Protein 8Q94 (pdb70)

Foldseek 3Di:
DPCCCVPVPQDAAAQLAKDKDKDADDQDDDDKDKDWPPDHPVCVNVDDFGIKMKIKHKDFQQCLVLQAEPHDDQRCFFGAHAHNRAGWMKIKDFDQVRQADQQFRQRYKGFADDPGGDDHPDHDPDFAWQQQDDDDQPRPADDSTHRGMDGLRHHSPDDRRSGMMMMIIMGGHD/DWAWAKDWADEDAAQAKTKIKIAIPDDFLLQKKKWKWFADVPGDTWTAKIGAHPRDDIAGDPVQPPQKDWDADRVRNMIMIIGGRDDQVPWGWMKMFIGSDDDDRPGPGDPPPTDGIHDTDTHGYDYD/DKAWAKDWADEDAAQAKTKMKIFIDDDPDPKKKKFKWFCDVVRGTWTAKMAIDPPTDMDGDPVCPPFWDWGADPVRGMIMIIGGRDDQRRWGKMKMFMAGDDPPDGDDTGDPPRTDDMYPTDGHGYD

Radius of gyration: 25.26 Å; Cα contacts (8 Å, |Δi|>4): 1129; chains: 3; bounding box: 71×49×55 Å

Secondary structure (DSSP, 8-state):
---HHHHT-SSPPBSTT-EEEEEES----SSEEEEEESS-HHHHTT---SEEEEEEEEEEGGGGGGSSTT--SHHHHHT----TT--EEEEEEE-TTTS--TT-B-S-EEE---SSPPPTT------PPEE-SSS--TT--BTTEE-SEEE--B-TTS-GGGSEEEEEEEEEE-/--EEEEE---EEETT--EEEEEEEESS-GGGSEEEEEEE-TTS-EEEEEEE-TTT--EEE-TTTTTTEEEEEETTTTEEEEEE-S--GGG-EEEEEEEESSEE-TTSSS-GGG--EE---EEEEEE--/--EEEEE--EEE-TT--EEEEEEEES---SSEEEEEEEE-TTS-EEEEEEEETTT--EEE-TTTTTTEEEEE-TTS-EEEEEE-S--GGG-EEEEEEEEE--TT-----S--TT--EE---EEEEE-

InterPro domains:
  IPR002552 Spike glycoprotein S2, coronavirus [PF01601] (711-1232)
  IPR018548 Spike (S) protein S1 subunit, receptor-binding domain, betacoronavirus [PF09408] (349-526)
  IPR018548 Spike (S) protein S1 subunit, receptor-binding domain, betacoronavirus [PS51921] (334-527)
  IPR032500 Spike glycoprotein S1, N-terminal domain, betacoronavirus-like [PF16451] (33-337)
  IPR032500 Spike glycoprotein S1, N-terminal domain, betacoronavirus-like [PS51922] (9-303)
  IPR036326 Spike S1 subunit, receptor binding domain superfamily, betacoronavirus [SSF143587] (333-516)
  IPR042578 Spike glycoprotein, betacoronavirus [MF_04099] (2-1273)
  IPR043002 Spike glycoprotein, N-terminal domain superfamily [G3DSA:2.60.120.960] (28-307)
  IPR043473 Spike glycoprotein S2 superfamily, coronavirus [SSF111474] (909-1026)
  IPR043473 Spike glycoprotein S2 superfamily, coronavirus [SSF111474] (1159-1211)
  IPR043607 Coronavirus spike glycoprotein S1, C-terminal [PF19209] (536-591)
  IPR044341 Spike (S) protein S1 subunit, N-terminal domain, SARS-CoV-like [cd21624] (13-304)
  IPR044366 Spike (S) protein S1 subunit, receptor-binding domain, SARS-CoV-2 [cd21480] (319-541)
  IPR044873 Spike glycoprotein S2, coronavirus, heptad repeat 1 [PS51923] (896-1001)
  IPR044874 Spike glycoprotein S2, coronavirus, heptad repeat 2 [PS51924] (1143-1225)

Organism: Severe acute respiratory syndrome coronavirus 2 (NCBI:txid2697049)

Sequence (429 aa):
CPFDEVFDATRFASVYAWNRKRISNCVLAPFFTFKCYGVSPTKLNDLSFTNVYADSFVIRGDEVRQIAPGQTGNIADYNYKLPDDFTGCCVIAWNSNKLDSKVSGNYNYLYRLFRKSNLKPFERDISTEIYQAGNKPCNGVAGFNCYFPLQSYGFRPTYGVGHQPYRVVVLSFELQVQLVETGGDLVQSGGSLRLACVLSGVTLDSYSIGWFRQAPGKEREGISYSEKSSGPTYYVDSVKGRFTVSRDNAKNTAYLQMNSLKPEDSGIYYCAADEAYYHEKGWQSPLGWPYWGQGTQVTVSSTQVQLVESGGGLVQPGGSLRLSCAISGITLDYYAVGWFLQAPGKEREGISCMRNWDGRTVYAPSVKGRFTISSDNAKKMVYLEMDNLKSEDTGVYYCAAGPLPPGISCRIPTPLGYDDWGQGTQVTVS

Nearest PDB structures (foldseek):
  8q94-assembly1_B  TM=1.008E+00  e=1.433E-25  Vicugna pacos
  8q95-assembly1_B  TM=1.004E+00  e=2.667E-22  Vicugna pacos
  7q3q-assembly1_B  TM=9.397E-01  e=2.086E-17  Vicugna pacos
  8sos-assembly1_G-2  TM=8.886E-01  e=7.780E-17  Lama glama
  7rks-assembly1_H  TM=8.755E-01  e=3.446E-15  Homo sapiens

Structure (mmCIF, N/CA/C/O backbone):
data_8Q94
#
_entry.id   8Q94
#
_cell.length_a   67.159
_cell.length_b   67.159
_cell.length_c   224.897
_cell.angle_alpha   90.00
_cell.angle_beta   90.00
_cell.angle_gamma   90.00
#
_symmetry.space_group_name_H-M   'P 43 21 2'
#
loop_
_entity.id
_entity.type
_entity.pdbx_description
1 polymer 'Spike protein S1'
2 polymer 'Nanobody Ma3B12'
3 polymer 'Nanobody Re32D03'
4 water water
#
loop_
_atom_site.group_PDB
_atom_site.id
_atom_site.type_symbol
_atom_site.label_atom_id
_atom_site.label_alt_id
_atom_site.label_comp_id
_atom_site.label_asym_id
_atom_site.label_entity_id
_atom_site.label_seq_id
_atom_site.pdbx_PDB_ins_code
_atom_site.Cartn_x
_atom_site.Cartn_y
_atom_site.Cartn_z
_atom_site.occupancy
_atom_site.B_iso_or_equiv
_atom_site.auth_seq_id
_atom_site.auth_comp_id
_atom_site.auth_asym_id
_atom_site.auth_atom_id
_atom_site.pdbx_PDB_model_num
ATOM 1 N N . CYS A 1 6 ? -17.309 -28.752 -27.888 1.00 111.52 336 CYS A N 1
ATOM 2 C CA . CYS A 1 6 ? -15.937 -28.590 -28.356 1.00 99.52 336 CYS A CA 1
ATOM 3 C C . CYS A 1 6 ? -15.247 -29.940 -28.511 1.00 84.07 336 CYS A C 1
ATOM 4 O O . CYS A 1 6 ? -15.415 -30.827 -27.674 1.00 82.43 336 CYS A O 1
ATOM 7 N N . PRO A 1 7 ? -14.469 -30.097 -29.587 1.00 82.09 337 PRO A N 1
ATOM 8 C CA . PRO A 1 7 ? -13.811 -31.386 -29.843 1.00 77.89 337 PRO A CA 1
ATOM 9 C C . PRO A 1 7 ? -12.713 -31.704 -28.840 1.00 78.94 337 PRO A C 1
ATOM 10 O O . PRO A 1 7 ? -11.529 -31.739 -29.191 1.00 75.71 337 PRO A O 1
ATOM 14 N N . PHE A 1 8 ? -13.098 -31.939 -27.585 1.00 82.72 338 PHE A N 1
ATOM 15 C CA . PHE A 1 8 ? -12.138 -32.342 -26.567 1.00 76.83 338 PHE A CA 1
ATOM 16 C C . PHE A 1 8 ? -11.799 -33.824 -26.643 1.00 73.20 338 PHE A C 1
ATOM 17 O O . PHE A 1 8 ? -10.760 -34.236 -26.116 1.00 81.05 338 PHE A O 1
ATOM 25 N N . ASP A 1 9 ? -12.647 -34.629 -27.289 1.00 75.19 339 ASP A N 1
ATOM 26 C CA . ASP A 1 9 ? -12.385 -36.061 -27.387 1.00 87.64 339 ASP A CA 1
ATOM 27 C C . ASP A 1 9 ? -11.099 -36.348 -28.151 1.00 89.93 339 ASP A C 1
ATOM 28 O O . ASP A 1 9 ? -10.390 -37.309 -27.831 1.00 95.06 339 ASP A O 1
ATOM 30 N N . GLU A 1 10 ? -10.778 -35.532 -29.156 1.00 87.86 340 GLU A N 1
ATOM 31 C CA . GLU A 1 10 ? -9.549 -35.749 -29.911 1.00 85.33 340 GLU A CA 1
ATOM 32 C C . GLU A 1 10 ? -8.312 -35.490 -29.059 1.00 81.75 340 GLU A C 1
ATOM 33 O O . GLU A 1 10 ? -7.258 -36.089 -29.301 1.00 85.59 340 GLU A O 1
ATOM 35 N N . VAL A 1 11 ? -8.420 -34.615 -28.060 1.00 78.69 341 VAL A N 1
ATOM 36 C CA . VAL A 1 11 ? -7.270 -34.298 -27.220 1.00 74.58 341 VAL A CA 1
ATOM 37 C C . VAL A 1 11 ? -7.096 -35.342 -26.125 1.00 71.81 341 VAL A C 1
ATOM 38 O O . VAL A 1 11 ? -5.988 -35.833 -25.884 1.00 65.50 341 VAL A O 1
ATOM 42 N N . PHE A 1 12 ? -8.190 -35.701 -25.450 1.00 78.01 342 PHE A N 1
ATOM 43 C CA . PHE A 1 12 ? -8.102 -36.607 -24.310 1.00 74.57 342 PHE A CA 1
ATOM 44 C C . PHE A 1 12 ? -7.981 -38.063 -24.745 1.00 76.96 342 PHE A C 1
ATOM 45 O O . PHE A 1 12 ? -7.207 -38.825 -24.155 1.00 74.95 342 PHE A O 1
ATOM 53 N N . ASP A 1 13 ? -8.733 -38.469 -25.770 1.00 77.48 343 ASP A N 1
ATOM 54 C CA . ASP A 1 13 ? -8.781 -39.859 -26.205 1.00 74.28 343 ASP A CA 1
ATOM 55 C C . ASP A 1 13 ? -7.820 -40.149 -27.354 1.00 75.84 343 ASP A C 1
ATOM 56 O O . ASP A 1 13 ? -8.057 -41.074 -28.139 1.00 85.86 343 ASP A O 1
ATOM 61 N N . ALA A 1 14 ? -6.742 -39.380 -27.473 1.00 75.08 344 ALA A N 1
ATOM 62 C CA . ALA A 1 14 ? -5.749 -39.654 -28.500 1.00 65.43 344 ALA A CA 1
ATOM 63 C C . ALA A 1 14 ? -4.996 -40.943 -28.184 1.00 73.79 344 ALA A C 1
ATOM 64 O O . ALA A 1 14 ? -4.802 -41.307 -27.021 1.00 82.21 344 ALA A O 1
ATOM 66 N N . THR A 1 15 ? -4.574 -41.639 -29.241 1.00 69.38 345 THR A N 1
ATOM 67 C CA . THR A 1 15 ? -3.895 -42.919 -29.061 1.00 73.61 345 THR A CA 1
ATOM 68 C C . THR A 1 15 ? -2.514 -42.731 -28.444 1.00 78.40 345 THR A C 1
ATOM 69 O O . THR A 1 15 ? -2.132 -43.456 -27.518 1.00 74.06 345 THR A O 1
ATOM 73 N N . ARG A 1 16 ? -1.750 -41.765 -28.946 1.00 75.86 346 ARG A N 1
ATOM 74 C CA . ARG A 1 16 ? -0.411 -41.488 -28.450 1.00 75.63 346 ARG A CA 1
ATOM 75 C C . ARG A 1 16 ? -0.284 -40.005 -28.138 1.00 67.57 346 ARG A C 1
ATOM 76 O O . ARG A 1 16 ? -0.737 -39.157 -28.913 1.00 67.48 346 ARG A O 1
ATOM 80 N N . PHE A 1 17 ? 0.322 -39.699 -26.998 1.00 58.63 347 PHE A N 1
ATOM 81 C CA . PHE A 1 17 ? 0.594 -38.327 -26.596 1.00 56.31 347 PHE A CA 1
ATOM 82 C C . PHE A 1 17 ? 2.020 -37.937 -26.967 1.00 45.82 347 PHE A C 1
ATOM 83 O O . PHE A 1 17 ? 2.868 -38.782 -27.262 1.00 47.72 347 PHE A O 1
ATOM 91 N N . ALA A 1 18 ? 2.275 -36.636 -26.947 1.00 43.69 348 ALA A N 1
ATOM 92 C CA . ALA A 1 18 ? 3.587 -36.111 -27.286 1.00 43.51 348 ALA A CA 1
ATOM 93 C C . ALA A 1 18 ? 4.500 -36.107 -26.064 1.00 50.81 348 ALA A C 1
ATOM 94 O O . ALA A 1 18 ? 4.048 -36.068 -24.917 1.00 47.98 348 ALA A O 1
ATOM 96 N N . SER A 1 19 ? 5.802 -36.157 -26.327 1.00 47.19 349 SER A N 1
ATOM 97 C CA . SER A 1 19 ? 6.784 -36.003 -25.267 1.00 44.11 349 SER A CA 1
ATOM 98 C C . SER A 1 19 ? 6.715 -34.593 -24.694 1.00 48.94 349 SER A C 1
ATOM 99 O O . SER A 1 19 ? 6.336 -33.639 -25.379 1.00 41.45 349 SER A O 1
ATOM 102 N N . VAL A 1 20 ? 7.084 -34.468 -23.416 1.00 42.90 350 VAL A N 1
ATOM 103 C CA . VAL A 1 20 ? 6.951 -33.181 -22.740 1.00 40.75 350 VAL A CA 1
ATOM 104 C C . VAL A 1 20 ? 7.877 -32.138 -23.358 1.00 42.35 350 VAL A C 1
ATOM 105 O O . VAL A 1 20 ? 7.533 -30.952 -23.411 1.00 46.07 350 VAL A O 1
ATOM 109 N N . TYR A 1 21 ? 9.052 -32.549 -23.848 1.00 43.21 351 TYR A N 1
ATOM 110 C CA . TYR A 1 21 ? 9.947 -31.581 -24.472 1.00 49.07 351 TYR A CA 1
ATOM 111 C C . TYR A 1 21 ? 9.379 -31.072 -25.791 1.00 50.09 351 TYR A C 1
ATOM 112 O O . TYR A 1 21 ? 9.632 -29.924 -26.172 1.00 49.65 351 TYR A O 1
ATOM 121 N N . ALA A 1 22 ? 8.609 -31.904 -26.492 1.00 48.92 352 ALA A N 1
ATOM 122 C CA . ALA A 1 22 ? 7.951 -31.496 -27.726 1.00 47.19 352 ALA A CA 1
ATOM 123 C C . ALA A 1 22 ? 6.441 -31.494 -27.532 1.00 44.05 352 ALA A C 1
ATOM 124 O O . ALA A 1 22 ? 5.713 -32.147 -28.285 1.00 55.26 352 ALA A O 1
ATOM 126 N N . TRP A 1 23 ? 5.969 -30.767 -26.520 1.00 40.92 353 TRP A N 1
ATOM 127 C CA . TRP A 1 23 ? 4.560 -30.809 -26.155 1.00 39.60 353 TRP A CA 1
ATOM 128 C C . TRP A 1 23 ? 3.687 -30.274 -27.283 1.00 49.21 353 TRP A C 1
ATOM 129 O O . TRP A 1 23 ? 4.062 -29.343 -28.001 1.00 47.85 353 TRP A O 1
ATOM 140 N N . ASN A 1 24 ? 2.511 -30.875 -27.432 1.00 51.20 354 ASN A N 1
ATOM 141 C CA . ASN A 1 24 ? 1.595 -30.559 -28.516 1.00 52.31 354 ASN A CA 1
ATOM 142 C C . ASN A 1 24 ? 0.558 -29.546 -28.051 1.00 46.79 354 ASN A C 1
ATOM 143 O O . ASN A 1 24 ? 0.052 -29.630 -26.928 1.00 54.55 354 ASN A O 1
ATOM 148 N N . ARG A 1 25 ? 0.246 -28.589 -28.921 1.00 53.38 355 ARG A N 1
ATOM 149 C CA . ARG A 1 25 ? -0.784 -27.592 -28.668 1.00 46.37 355 ARG A CA 1
ATOM 150 C C . ARG A 1 25 ? -1.844 -27.674 -29.757 1.00 58.73 355 ARG A C 1
ATOM 151 O O . ARG A 1 25 ? -1.518 -27.662 -30.950 1.00 58.16 355 ARG A O 1
ATOM 159 N N . LYS A 1 26 ? -3.107 -27.756 -29.347 1.00 60.73 356 LYS A N 1
ATOM 160 C CA . LYS A 1 26 ? -4.235 -27.761 -30.268 1.00 51.88 356 LYS A CA 1
ATOM 161 C C . LYS A 1 26 ? -5.121 -26.559 -29.983 1.00 57.01 356 LYS A C 1
ATOM 162 O O . LYS A 1 26 ? -5.568 -26.367 -28.847 1.00 65.04 356 LYS A O 1
ATOM 168 N N . ARG A 1 27 ? -5.369 -25.755 -31.012 1.00 56.75 357 ARG A N 1
ATOM 169 C CA . ARG A 1 27 ? -6.241 -24.596 -30.900 1.00 63.05 357 ARG A CA 1
ATOM 170 C C . ARG A 1 27 ? -7.683 -25.027 -31.128 1.00 63.03 357 ARG A C 1
ATOM 171 O O . ARG A 1 27 ? -7.981 -25.736 -32.094 1.00 74.29 357 ARG A O 1
ATOM 179 N N . ILE A 1 28 ? -8.571 -24.605 -30.233 1.00 68.62 358 ILE A N 1
ATOM 180 C CA . ILE A 1 28 ? -9.992 -24.914 -30.324 1.00 74.54 358 ILE A CA 1
ATOM 181 C C . ILE A 1 28 ? -10.764 -23.606 -30.236 1.00 77.97 358 ILE A C 1
ATOM 182 O O . ILE A 1 28 ? -10.491 -22.778 -29.361 1.00 82.46 358 ILE A O 1
ATOM 187 N N . SER A 1 29 ? -11.718 -23.417 -31.144 1.00 84.70 359 SER A N 1
ATOM 188 C CA . SER A 1 29 ? -12.495 -22.186 -31.166 1.00 97.37 359 SER A CA 1
ATOM 189 C C . SER A 1 29 ? -13.826 -22.449 -31.852 1.00 107.76 359 SER A C 1
ATOM 190 O O . SER A 1 29 ? -13.963 -23.385 -32.643 1.00 116.33 359 SER A O 1
ATOM 193 N N . ASN A 1 30 ? -14.806 -21.601 -31.530 1.00 108.13 360 ASN A N 1
ATOM 194 C CA . ASN A 1 30 ? -16.145 -21.643 -32.119 1.00 110.55 360 ASN A CA 1
ATOM 195 C C . ASN A 1 30 ? -16.790 -23.017 -31.910 1.00 114.77 360 ASN A C 1
ATOM 196 O O . ASN A 1 30 ? -16.939 -23.823 -32.831 1.00 115.04 360 ASN A O 1
ATOM 201 N N . CYS A 1 31 ? -17.174 -23.257 -30.661 1.00 114.97 361 CYS A N 1
ATOM 202 C CA . CYS A 1 31 ? -17.781 -24.526 -30.279 1.00 111.67 361 CYS A CA 1
ATOM 203 C C . CYS A 1 31 ? -18.533 -24.322 -28.966 1.00 119.08 361 CYS A C 1
ATOM 204 O O . CYS A 1 31 ? -18.876 -23.189 -28.606 1.00 123.91 361 CYS A O 1
ATOM 207 N N . VAL A 1 32 ? -18.791 -25.415 -28.253 1.00 115.30 362 VAL A N 1
ATOM 208 C CA . VAL A 1 32 ? -19.551 -25.361 -27.010 1.00 102.66 362 VAL A CA 1
ATOM 209 C C . VAL A 1 32 ? -18.756 -25.971 -25.861 1.00 103.50 362 VAL A C 1
ATOM 210 O O . VAL A 1 32 ? -18.118 -25.259 -25.085 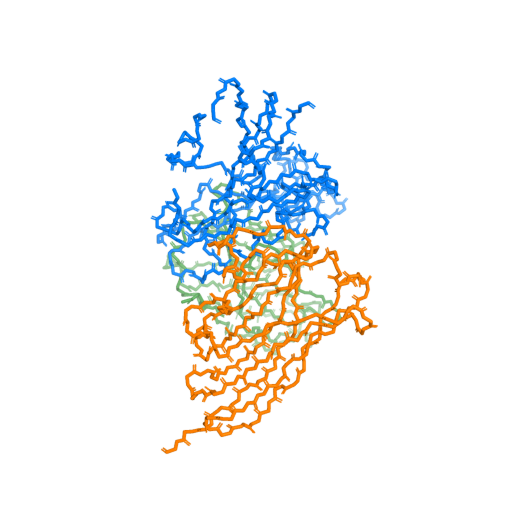1.00 97.70 362 VAL A O 1
ATOM 214 N N . LEU A 1 41 ? -14.732 -38.140 -18.742 1.00 107.30 371 LEU A N 1
ATOM 215 C CA . LEU A 1 41 ? -14.259 -38.083 -17.363 1.00 109.42 371 LEU A CA 1
ATOM 216 C C . LEU A 1 41 ? -13.436 -39.317 -17.008 1.00 118.61 371 LEU A C 1
ATOM 217 O O . LEU A 1 41 ? -13.699 -40.415 -17.501 1.00 115.74 371 LEU A O 1
ATOM 222 N N . ALA A 1 42 ? -12.441 -39.123 -16.148 1.00 116.61 372 ALA A N 1
ATOM 223 C CA . ALA A 1 42 ? -11.531 -40.159 -15.689 1.00 114.68 372 ALA A CA 1
ATOM 224 C C . ALA A 1 42 ? -11.960 -40.684 -14.326 1.00 119.05 372 ALA A C 1
ATOM 225 O O . ALA A 1 42 ? -12.671 -40.004 -13.581 1.00 122.03 372 ALA A O 1
ATOM 227 N N . PRO A 1 43 ? -11.553 -41.912 -13.966 1.00 121.09 373 PRO A N 1
ATOM 228 C CA . PRO A 1 43 ? -11.907 -42.446 -12.641 1.00 125.32 373 PRO A CA 1
ATOM 229 C C . PRO A 1 43 ? -11.304 -41.638 -11.500 1.00 118.04 373 PRO A C 1
ATOM 230 O O . PRO A 1 43 ? -12.031 -41.026 -10.711 1.00 111.39 373 PRO A O 1
ATOM 234 N N . PHE A 1 44 ? -9.977 -41.638 -11.401 1.00 111.85 374 PHE A N 1
ATOM 235 C CA . PHE A 1 44 ? -9.249 -40.823 -10.438 1.00 99.19 374 PHE A CA 1
ATOM 236 C C . PHE A 1 44 ? -8.276 -39.938 -11.202 1.00 95.27 374 PHE A C 1
ATOM 237 O O . PHE A 1 44 ? -7.558 -40.419 -12.085 1.00 92.69 374 PHE A O 1
ATOM 239 N N . PHE A 1 45 ? -8.255 -38.650 -10.867 1.00 78.12 375 PHE A N 1
ATOM 240 C CA . PHE A 1 45 ? -7.490 -37.690 -11.650 1.00 66.41 375 PHE A CA 1
ATOM 241 C C . PHE A 1 45 ? -7.220 -36.449 -10.813 1.00 59.41 375 PHE A C 1
ATOM 242 O O . PHE A 1 45 ? -7.756 -36.279 -9.715 1.00 66.66 375 PHE A O 1
ATOM 250 N N . THR A 1 46 ? -6.377 -35.579 -11.361 1.00 62.99 376 THR A N 1
ATOM 251 C CA . THR A 1 46 ? -6.067 -34.276 -10.788 1.00 53.80 376 THR A CA 1
ATOM 252 C C . THR A 1 46 ? -6.690 -33.205 -11.673 1.00 62.23 376 THR A C 1
ATOM 253 O O . THR A 1 46 ? -6.381 -33.127 -12.867 1.00 54.20 376 THR A O 1
ATOM 257 N N . PHE A 1 47 ? -7.567 -32.389 -11.095 1.00 60.19 377 PHE A N 1
ATOM 258 C CA . PHE A 1 47 ? -8.230 -31.314 -11.829 1.00 49.97 377 PHE A CA 1
ATOM 259 C C . PHE A 1 47 ? -8.237 -30.077 -10.943 1.00 56.49 377 PHE A C 1
ATOM 260 O O . PHE A 1 47 ? -8.885 -30.066 -9.892 1.00 56.09 377 PHE A O 1
ATOM 268 N N . LYS A 1 48 ? -7.521 -29.040 -11.369 1.00 60.02 378 LYS A N 1
ATOM 269 C CA . LYS A 1 48 ? -7.463 -27.782 -10.643 1.00 63.59 378 LYS A CA 1
ATOM 270 C C . LYS A 1 48 ? -7.379 -26.645 -11.649 1.00 61.17 378 LYS A C 1
ATOM 271 O O . LYS A 1 48 ? -7.026 -26.848 -12.812 1.00 50.28 378 LYS A O 1
ATOM 277 N N . CYS A 1 49 ? -7.709 -25.440 -11.190 1.00 59.34 379 CYS A N 1
ATOM 278 C CA . CYS A 1 49 ? -7.681 -24.252 -12.028 1.00 58.55 379 CYS A CA 1
ATOM 279 C C . CYS A 1 49 ? -6.963 -23.124 -11.304 1.00 63.18 379 CYS A C 1
ATOM 280 O O . CYS A 1 49 ? -7.036 -23.004 -10.078 1.00 69.02 379 CYS A O 1
ATOM 283 N N . TYR A 1 50 ? -6.276 -22.290 -12.078 1.00 53.99 380 TYR A N 1
ATOM 284 C CA . TYR A 1 50 ? -5.620 -21.096 -11.567 1.00 56.93 380 TYR A CA 1
ATOM 285 C C . TYR A 1 50 ? -6.290 -19.859 -12.148 1.00 62.49 380 TYR A C 1
ATOM 286 O O . TYR A 1 50 ? -6.603 -19.814 -13.342 1.00 74.64 380 TYR A O 1
ATOM 295 N N . GLY A 1 51 ? -6.517 -18.860 -11.296 1.00 58.39 381 GLY A N 1
ATOM 296 C CA . GLY A 1 51 ? -7.143 -17.624 -11.708 1.00 65.79 381 GLY A CA 1
ATOM 297 C C . GLY A 1 51 ? -8.656 -17.635 -11.740 1.00 72.30 381 GLY A C 1
ATOM 298 O O . GLY A 1 51 ? -9.268 -16.561 -11.685 1.00 79.95 381 GLY A O 1
ATOM 299 N N . VAL A 1 52 ? -9.285 -18.808 -11.823 1.00 65.00 382 VAL A N 1
ATOM 300 C CA . VAL A 1 52 ? -10.739 -18.904 -11.896 1.00 77.33 382 VAL A CA 1
ATOM 301 C C . VAL A 1 52 ? -11.169 -20.223 -11.268 1.00 76.94 382 VAL A C 1
ATOM 302 O O . VAL A 1 52 ? -10.417 -21.200 -11.262 1.00 77.40 382 VAL A O 1
ATOM 306 N N . SER A 1 53 ? -12.388 -20.241 -10.722 1.00 81.16 383 SER A N 1
ATOM 307 C CA . SER A 1 53 ? -12.942 -21.459 -10.142 1.00 85.01 383 SER A CA 1
ATOM 308 C C . SER A 1 53 ? -13.421 -22.398 -11.250 1.00 90.99 383 SER A C 1
ATOM 309 O O . SER A 1 53 ? -13.924 -21.937 -12.278 1.00 89.47 383 SER A O 1
ATOM 312 N N . PRO A 1 54 ? -13.277 -23.716 -11.069 1.00 92.19 384 PRO A N 1
ATOM 313 C CA . PRO A 1 54 ? -13.728 -24.648 -12.115 1.00 91.05 384 PRO A CA 1
ATOM 314 C C . PRO A 1 54 ? -15.234 -24.681 -12.291 1.00 97.61 384 PRO A C 1
ATOM 315 O O . PRO A 1 54 ? -15.706 -25.093 -13.357 1.00 95.72 384 PRO A O 1
ATOM 319 N N . THR A 1 55 ? -16.003 -24.270 -11.281 1.00 110.29 385 THR A N 1
ATOM 320 C CA . THR A 1 55 ? -17.449 -24.176 -11.447 1.00 110.46 385 THR A CA 1
ATOM 321 C C . THR A 1 55 ? -17.826 -23.008 -12.350 1.00 106.65 385 THR A C 1
ATOM 322 O O . THR A 1 55 ? -18.877 -23.039 -13.001 1.00 115.34 385 THR A O 1
ATOM 326 N N . LYS A 1 56 ? -16.977 -21.984 -12.417 1.00 100.19 386 LYS A N 1
ATOM 327 C CA . LYS A 1 56 ? -17.251 -20.795 -13.211 1.00 102.40 386 LYS A CA 1
ATOM 328 C C . LYS A 1 56 ? -16.719 -20.881 -14.636 1.00 102.42 386 LYS A C 1
ATOM 329 O O . LYS A 1 56 ? -17.071 -20.030 -15.460 1.00 105.23 386 LYS A O 1
ATOM 331 N N . LEU A 1 57 ? -15.882 -21.875 -14.952 1.00 101.66 387 LEU A N 1
ATOM 332 C CA . LEU A 1 57 ? -15.369 -21.979 -16.315 1.00 94.70 387 LEU A CA 1
ATOM 333 C C . LEU A 1 57 ? -16.467 -22.375 -17.293 1.00 104.89 387 LEU A C 1
ATOM 334 O O . LEU A 1 57 ? -16.422 -21.980 -18.464 1.00 106.92 387 LEU A O 1
ATOM 339 N N . ASN A 1 58 ? -17.455 -23.148 -16.837 1.00 103.93 388 ASN A N 1
ATOM 340 C CA . ASN A 1 58 ? -18.575 -23.506 -17.698 1.00 113.87 388 ASN A CA 1
ATOM 341 C C . ASN A 1 58 ? -19.437 -22.299 -18.044 1.00 112.05 388 ASN A C 1
ATOM 342 O O . ASN A 1 58 ? -20.181 -22.344 -19.029 1.00 114.73 388 ASN A O 1
ATOM 347 N N . ASP A 1 59 ? -19.350 -21.225 -17.259 1.00 113.78 389 ASP A N 1
ATOM 348 C CA . ASP A 1 59 ? -20.094 -20.004 -17.539 1.00 115.95 389 ASP A CA 1
ATOM 349 C C . ASP A 1 59 ? -19.143 -18.856 -17.855 1.00 114.77 389 ASP A C 1
ATOM 350 O O . ASP A 1 59 ? -19.140 -17.837 -17.158 1.00 118.15 389 ASP A O 1
ATOM 352 N N . LEU A 1 60 ? -18.331 -19.011 -18.899 1.00 106.76 390 LEU A N 1
ATOM 353 C CA . LEU A 1 60 ? -17.387 -17.965 -19.287 1.00 113.24 390 LEU A CA 1
ATOM 354 C C . LEU A 1 60 ? -17.084 -18.121 -20.767 1.00 114.64 390 LEU A C 1
ATOM 355 O O . LEU A 1 60 ? -16.585 -19.170 -21.186 1.00 110.06 390 LEU A O 1
ATOM 357 N N . SER A 1 61 ? -17.379 -17.092 -21.557 1.00 124.57 391 SER A N 1
ATOM 358 C CA . SER A 1 61 ? -17.154 -17.169 -22.993 1.00 132.65 391 SER A CA 1
ATOM 359 C C . SER A 1 61 ? -15.723 -16.771 -23.331 1.00 138.38 391 SER A C 1
ATOM 360 O O . SER A 1 61 ? -15.151 -15.861 -22.722 1.00 136.84 391 SER A O 1
ATOM 362 N N . PHE A 1 62 ? -15.145 -17.468 -24.307 1.00 145.12 392 PHE A N 1
ATOM 363 C CA . PHE A 1 62 ? -13.795 -17.194 -24.769 1.00 136.29 392 PHE A CA 1
ATOM 364 C C . PHE A 1 62 ? -13.749 -17.322 -26.284 1.00 135.39 392 PHE A C 1
ATOM 365 O O . PHE A 1 62 ? -14.599 -17.970 -26.900 1.00 135.47 392 PHE A O 1
ATOM 373 N N . THR A 1 63 ? -12.739 -16.687 -26.880 1.00 101.24 393 THR A N 1
ATOM 374 C CA . THR A 1 63 ? -12.532 -16.730 -28.324 1.00 87.29 393 THR A CA 1
ATOM 375 C C . THR A 1 63 ? -11.743 -17.967 -28.748 1.00 80.65 393 THR A C 1
ATOM 376 O O . THR A 1 63 ? -12.139 -18.668 -29.683 1.00 79.25 393 THR A O 1
ATOM 380 N N . ASN A 1 64 ? -10.629 -18.246 -28.077 1.00 75.42 394 ASN A N 1
ATOM 381 C CA . ASN A 1 64 ? -9.831 -19.434 -28.347 1.00 69.00 394 ASN A CA 1
ATOM 382 C C . ASN A 1 64 ? -9.453 -20.108 -27.036 1.00 70.76 394 ASN A C 1
ATOM 383 O O . ASN A 1 64 ? -9.193 -19.435 -26.033 1.00 62.82 394 ASN A O 1
ATOM 388 N N . VAL A 1 65 ? -9.426 -21.438 -27.050 1.00 57.95 395 VAL A N 1
ATOM 389 C CA . VAL A 1 65 ? -8.920 -22.235 -25.940 1.00 60.97 395 VAL A CA 1
ATOM 390 C C . VAL A 1 65 ? -7.825 -23.144 -26.478 1.00 60.38 395 VAL A C 1
ATOM 391 O O . VAL A 1 65 ? -8.041 -23.876 -27.451 1.00 62.06 395 VAL A O 1
ATOM 395 N N . TYR A 1 66 ? -6.650 -23.083 -25.858 1.00 59.69 396 TYR A N 1
ATOM 396 C CA . TYR A 1 66 ? -5.498 -23.868 -26.278 1.00 54.39 396 TYR A CA 1
ATOM 397 C C . TYR A 1 66 ? -5.330 -25.064 -25.352 1.00 55.13 396 TYR A C 1
ATOM 398 O O . TYR A 1 66 ? -5.387 -24.920 -24.126 1.00 60.84 396 TYR A O 1
ATOM 407 N N . ALA A 1 67 ? -5.125 -26.240 -25.940 1.00 59.84 397 ALA A N 1
ATOM 408 C CA . ALA A 1 67 ? -4.984 -27.488 -25.199 1.00 49.19 397 ALA A CA 1
ATOM 409 C C . ALA A 1 67 ? -3.569 -28.015 -25.397 1.00 53.35 397 ALA A C 1
ATOM 410 O O . ALA A 1 67 ? -3.209 -28.448 -26.498 1.00 53.75 397 ALA A O 1
ATOM 412 N N . ASP A 1 68 ? -2.773 -27.975 -24.332 1.00 47.17 398 ASP A N 1
ATOM 413 C CA . ASP A 1 68 ? -1.421 -28.515 -24.330 1.00 47.38 398 ASP A CA 1
ATOM 414 C C . ASP A 1 68 ? -1.440 -29.905 -23.707 1.00 46.52 398 ASP A C 1
ATOM 415 O O . ASP A 1 68 ? -1.953 -30.083 -22.598 1.00 53.91 398 ASP A O 1
ATOM 420 N N . SER A 1 69 ? -0.883 -30.886 -24.419 1.00 46.87 399 SER A N 1
ATOM 421 C CA . SER A 1 69 ? -0.904 -32.276 -23.981 1.00 45.37 399 SER A CA 1
ATOM 422 C C . SER A 1 69 ? 0.492 -32.879 -24.057 1.00 49.60 399 SER A C 1
ATOM 423 O O . SER A 1 69 ? 1.229 -32.645 -25.021 1.00 45.53 399 SER A O 1
ATOM 426 N N . PHE A 1 70 ? 0.843 -33.662 -23.041 1.00 47.85 400 PHE A N 1
ATOM 427 C CA . PHE A 1 70 ? 2.133 -34.343 -22.970 1.00 48.64 400 PHE A CA 1
ATOM 428 C C . PHE A 1 70 ? 2.046 -35.408 -21.881 1.00 50.91 400 PHE A C 1
ATOM 429 O O . PHE A 1 70 ? 1.001 -35.596 -21.250 1.00 48.02 400 PHE A O 1
ATOM 437 N N . VAL A 1 71 ? 3.162 -36.101 -21.661 1.00 50.96 401 VAL A N 1
ATOM 438 C CA . VAL A 1 71 ? 3.255 -37.175 -20.679 1.00 42.43 401 VAL A CA 1
ATOM 439 C C . VAL A 1 71 ? 4.474 -36.924 -19.800 1.00 41.41 401 VAL A C 1
ATOM 440 O O . VAL A 1 71 ? 5.547 -36.577 -20.307 1.00 42.89 401 VAL A O 1
ATOM 444 N N . ILE A 1 72 ? 4.303 -37.084 -18.486 1.00 42.73 402 ILE A N 1
ATOM 445 C CA . ILE A 1 72 ? 5.365 -36.924 -17.501 1.00 40.65 402 ILE A CA 1
ATOM 446 C C . ILE A 1 72 ? 5.213 -38.015 -16.445 1.00 46.20 402 ILE A C 1
ATOM 447 O O . ILE A 1 72 ? 4.306 -38.850 -16.511 1.00 39.81 402 ILE A O 1
ATOM 452 N N . ARG A 1 73 ? 6.114 -38.004 -15.462 1.00 45.25 403 ARG A N 1
ATOM 453 C CA . ARG A 1 73 ? 6.018 -38.917 -14.333 1.00 39.51 403 ARG A CA 1
ATOM 454 C C . ARG A 1 73 ? 4.949 -38.444 -13.354 1.00 40.86 403 ARG A C 1
ATOM 455 O O . ARG A 1 73 ? 4.473 -37.307 -13.406 1.00 46.91 403 ARG A O 1
ATOM 463 N N . GLY A 1 74 ? 4.584 -39.340 -12.436 1.00 52.48 404 GLY A N 1
ATOM 464 C CA . GLY A 1 74 ? 3.606 -38.985 -11.420 1.00 45.35 404 GLY A CA 1
ATOM 465 C C . GLY A 1 74 ? 4.084 -37.867 -10.513 1.00 48.91 404 GLY A C 1
ATOM 466 O O . GLY A 1 74 ? 3.347 -36.918 -10.236 1.00 51.04 404 GLY A O 1
ATOM 467 N N . ASP A 1 75 ? 5.330 -37.961 -10.040 1.00 45.22 405 ASP A N 1
ATOM 468 C CA . ASP A 1 75 ? 5.834 -36.979 -9.085 1.00 52.05 405 ASP A CA 1
ATOM 469 C C . ASP A 1 75 ? 6.171 -35.643 -9.729 1.00 52.60 405 ASP A C 1
ATOM 470 O O . ASP A 1 75 ? 6.519 -34.699 -9.010 1.00 47.03 405 ASP A O 1
ATOM 475 N N . GLU A 1 76 ? 6.078 -35.537 -11.051 1.00 49.52 406 GLU A N 1
ATOM 476 C CA . GLU A 1 76 ? 6.385 -34.302 -11.754 1.00 41.74 406 GLU A CA 1
ATOM 477 C C . GLU A 1 76 ? 5.146 -33.463 -12.036 1.00 44.15 406 GLU A C 1
ATOM 478 O O . GLU A 1 76 ? 5.278 -32.333 -12.514 1.00 47.15 406 GLU A O 1
ATOM 484 N N . VAL A 1 77 ? 3.951 -33.981 -11.730 1.00 48.02 407 VAL A N 1
ATOM 485 C CA . VAL A 1 77 ? 2.713 -33.252 -12.000 1.00 53.18 407 VAL A CA 1
ATOM 486 C C . VAL A 1 77 ? 2.654 -31.949 -11.210 1.00 48.68 407 VAL A C 1
ATOM 487 O O . VAL A 1 77 ? 2.087 -30.955 -11.678 1.00 50.13 407 VAL A O 1
ATOM 491 N N . ARG A 1 78 ? 3.246 -31.921 -10.013 1.00 46.31 408 ARG A N 1
ATOM 492 C CA . ARG A 1 78 ? 3.252 -30.696 -9.221 1.00 57.86 408 ARG A CA 1
ATOM 493 C C . ARG A 1 78 ? 3.996 -29.560 -9.914 1.00 49.34 408 ARG A C 1
ATOM 494 O O . ARG A 1 78 ? 3.740 -28.391 -9.607 1.00 47.38 408 ARG A O 1
ATOM 502 N N . GLN A 1 79 ? 4.903 -29.873 -10.842 1.00 48.56 409 GLN A N 1
ATOM 503 C CA . GLN A 1 79 ? 5.648 -28.844 -11.557 1.00 45.87 409 GLN A CA 1
ATOM 504 C C . GLN A 1 79 ? 4.821 -28.139 -12.624 1.00 49.61 409 GLN A C 1
ATOM 505 O O . GLN A 1 79 ? 5.262 -27.106 -13.141 1.00 57.45 409 GLN A O 1
ATOM 511 N N . ILE A 1 80 ? 3.648 -28.664 -12.972 1.00 50.62 410 ILE A N 1
ATOM 512 C CA . ILE A 1 80 ? 2.813 -28.052 -13.999 1.00 45.70 410 ILE A CA 1
ATOM 513 C C . ILE A 1 80 ? 1.933 -26.998 -13.342 1.00 45.71 410 ILE A C 1
ATOM 514 O O . ILE A 1 80 ? 0.711 -27.156 -13.248 1.00 48.73 410 ILE A O 1
ATOM 519 N N . ALA A 1 81 ? 2.556 -25.914 -12.885 1.00 53.10 411 ALA A N 1
ATOM 520 C CA . ALA A 1 81 ? 1.872 -24.876 -12.126 1.00 50.82 411 ALA A CA 1
ATOM 521 C C . ALA A 1 81 ? 2.759 -23.643 -12.105 1.00 50.58 411 ALA A C 1
ATOM 522 O O . ALA A 1 81 ? 3.985 -23.771 -12.200 1.00 56.61 411 ALA A O 1
ATOM 524 N N . PRO A 1 82 ? 2.184 -22.447 -11.987 1.00 56.57 412 PRO A N 1
ATOM 525 C CA . PRO A 1 82 ? 3.015 -21.237 -11.976 1.00 57.23 412 PRO A CA 1
ATOM 526 C C . PRO A 1 82 ? 3.934 -21.199 -10.765 1.00 50.05 412 PRO A C 1
ATOM 527 O O . PRO A 1 82 ? 3.543 -21.553 -9.651 1.00 60.15 412 PRO A O 1
ATOM 531 N N . GLY A 1 83 ? 5.175 -20.777 -11.000 1.00 53.29 413 GLY A N 1
ATOM 532 C CA . GLY A 1 83 ? 6.111 -20.559 -9.914 1.00 52.12 413 GLY A CA 1
ATOM 533 C C . GLY A 1 83 ? 6.775 -21.796 -9.354 1.00 55.23 413 GLY A C 1
ATOM 534 O O . GLY A 1 83 ? 7.173 -21.797 -8.185 1.00 57.59 413 GLY A O 1
ATOM 535 N N . GLN A 1 84 ? 6.909 -22.852 -10.148 1.00 50.07 414 GLN A N 1
ATOM 536 C CA . GLN A 1 84 ? 7.573 -24.074 -9.722 1.00 45.44 414 GLN A CA 1
ATOM 537 C C . GLN A 1 84 ? 8.891 -24.242 -10.468 1.00 52.78 414 GLN A C 1
ATOM 538 O O . GLN A 1 84 ? 9.157 -23.579 -11.474 1.00 55.78 414 GLN A O 1
ATOM 544 N N . THR A 1 85 ? 9.723 -25.146 -9.956 1.00 47.74 415 THR A N 1
ATOM 545 C CA . THR A 1 85 ? 11.010 -25.464 -10.556 1.00 50.38 415 THR A CA 1
ATOM 546 C C . THR A 1 85 ? 11.179 -26.977 -10.616 1.00 51.42 415 THR A C 1
ATOM 547 O O . THR A 1 85 ? 10.430 -27.736 -9.997 1.00 56.70 415 THR A O 1
ATOM 551 N N . GLY A 1 86 ? 12.184 -27.410 -11.373 1.00 51.82 416 GLY A N 1
ATOM 552 C CA . GLY A 1 86 ? 12.422 -28.823 -11.599 1.00 44.54 416 GLY A CA 1
ATOM 553 C C . GLY A 1 86 ? 12.788 -29.090 -13.043 1.00 50.51 416 GLY A C 1
ATOM 554 O O . GLY A 1 86 ? 12.779 -28.166 -13.860 1.00 56.11 416 GLY A O 1
ATOM 555 N N . ASN A 1 87 ? 13.112 -30.342 -13.379 1.00 47.39 417 ASN A N 1
ATOM 556 C CA . ASN A 1 87 ? 13.535 -30.645 -14.745 1.00 51.57 417 ASN A CA 1
ATOM 557 C C . ASN A 1 87 ? 12.433 -30.362 -15.757 1.00 42.37 417 ASN A C 1
ATOM 558 O O . ASN A 1 87 ? 12.720 -29.935 -16.880 1.00 57.04 417 ASN A O 1
ATOM 563 N N . ILE A 1 88 ? 11.174 -30.582 -15.383 1.00 40.72 418 ILE A N 1
ATOM 564 C CA . ILE A 1 88 ? 10.072 -30.369 -16.314 1.00 49.71 418 ILE A CA 1
ATOM 565 C C . ILE A 1 88 ? 9.775 -28.883 -16.473 1.00 46.51 418 ILE A C 1
ATOM 566 O O . ILE A 1 88 ? 9.640 -28.378 -17.592 1.00 52.94 418 ILE A O 1
ATOM 571 N N . ALA A 1 89 ? 9.672 -28.160 -15.357 1.00 45.53 419 ALA A N 1
ATOM 572 C CA . ALA A 1 89 ? 9.298 -26.752 -15.424 1.00 50.06 419 ALA A CA 1
ATOM 573 C C . ALA A 1 89 ? 10.413 -25.892 -16.002 1.00 45.71 419 ALA A C 1
ATOM 574 O O . ALA A 1 89 ? 10.136 -24.898 -16.683 1.00 57.97 419 ALA A O 1
ATOM 576 N N . ASP A 1 90 ? 11.670 -26.252 -15.753 1.00 43.25 420 ASP A N 1
ATOM 577 C CA . ASP A 1 90 ? 12.787 -25.426 -16.193 1.00 45.14 420 ASP A CA 1
ATOM 578 C C . ASP A 1 90 ? 13.259 -25.752 -17.603 1.00 51.82 420 ASP A C 1
ATOM 579 O O . ASP A 1 90 ? 13.755 -24.858 -18.299 1.00 57.16 420 ASP A O 1
ATOM 584 N N . TYR A 1 91 ? 13.123 -27.003 -18.046 1.00 45.94 421 TYR A N 1
ATOM 585 C CA . TYR A 1 91 ? 13.697 -27.431 -19.314 1.00 45.17 421 TYR A CA 1
ATOM 586 C C . TYR A 1 91 ? 12.684 -27.937 -20.334 1.00 53.01 421 TYR A C 1
ATOM 587 O O . TYR A 1 91 ? 13.076 -28.206 -21.475 1.00 40.54 421 TYR A O 1
ATOM 596 N N . ASN A 1 92 ? 11.407 -28.074 -19.974 1.00 47.49 422 ASN A N 1
ATOM 597 C CA . ASN A 1 92 ? 10.456 -28.720 -20.873 1.00 40.98 422 ASN A CA 1
ATOM 598 C C . ASN A 1 92 ? 9.182 -27.904 -21.071 1.00 51.24 422 ASN A C 1
ATOM 599 O O . ASN A 1 92 ? 8.871 -27.500 -22.196 1.00 48.33 422 ASN A O 1
ATOM 604 N N . TYR A 1 93 ? 8.433 -27.668 -19.994 1.00 45.70 423 TYR A N 1
ATOM 605 C CA . TYR A 1 93 ? 7.143 -26.989 -20.074 1.00 40.66 423 TYR A CA 1
ATOM 606 C C . TYR A 1 93 ? 7.012 -26.038 -18.894 1.00 48.22 423 TYR A C 1
ATOM 607 O O . TYR A 1 93 ? 6.979 -26.479 -17.741 1.00 47.71 423 TYR A O 1
ATOM 616 N N . LYS A 1 94 ? 6.930 -24.741 -19.182 1.00 41.98 424 LYS A N 1
ATOM 617 C CA . LYS A 1 94 ? 6.914 -23.699 -18.165 1.00 46.08 424 LYS A CA 1
ATOM 618 C C . LYS A 1 94 ? 5.659 -22.849 -18.302 1.00 51.64 424 LYS A C 1
ATOM 619 O O . LYS A 1 94 ? 5.281 -22.457 -19.411 1.00 49.71 424 LYS A O 1
ATOM 625 N N . LEU A 1 95 ? 5.018 -22.557 -17.165 1.00 52.70 425 LEU A N 1
ATOM 626 C CA . LEU A 1 95 ? 3.832 -21.717 -17.136 1.00 50.02 425 LEU A CA 1
ATOM 627 C C . LEU A 1 95 ? 4.158 -20.349 -16.547 1.00 50.12 425 LEU A C 1
ATOM 628 O O . LEU A 1 95 ? 4.982 -20.251 -15.631 1.00 58.52 425 LEU A O 1
ATOM 633 N N . PRO A 1 96 ? 3.538 -19.282 -17.044 1.00 55.91 426 PRO A N 1
ATOM 634 C CA . PRO A 1 96 ? 3.825 -17.948 -16.509 1.00 59.91 426 PRO A CA 1
ATOM 635 C C . PRO A 1 96 ? 3.213 -17.761 -15.129 1.00 57.45 426 PRO A C 1
ATOM 636 O O . PRO A 1 96 ? 2.274 -18.454 -14.733 1.00 62.32 426 PRO A O 1
ATOM 640 N N . ASP A 1 97 ? 3.769 -16.794 -14.392 1.00 66.59 427 ASP A N 1
ATOM 641 C CA . ASP A 1 97 ? 3.310 -16.548 -13.026 1.00 62.94 427 ASP A CA 1
ATOM 642 C C . ASP A 1 97 ? 1.853 -16.107 -12.989 1.00 73.70 427 ASP A C 1
ATOM 643 O O . ASP A 1 97 ? 1.152 -16.369 -12.004 1.00 65.32 427 ASP A O 1
ATOM 648 N N . ASP A 1 98 ? 1.380 -15.442 -14.042 1.00 63.52 428 ASP A N 1
ATOM 649 C CA . ASP A 1 98 ? -0.009 -14.995 -14.134 1.00 65.55 428 ASP A CA 1
ATOM 650 C C . ASP A 1 98 ? -0.867 -15.970 -14.928 1.00 60.56 428 ASP A C 1
ATOM 651 O O . ASP A 1 98 ? -1.775 -15.561 -15.657 1.00 64.24 428 ASP A O 1
ATOM 656 N N . PHE A 1 99 ? -0.602 -17.268 -14.801 1.00 55.86 429 PHE A N 1
ATOM 657 C CA . PHE A 1 99 ? -1.332 -18.263 -15.575 1.00 62.53 429 PHE A CA 1
ATOM 658 C C . PHE A 1 99 ? -2.796 -18.304 -15.156 1.00 59.57 429 PHE A C 1
ATOM 659 O O . PHE A 1 99 ? -3.114 -18.421 -13.969 1.00 70.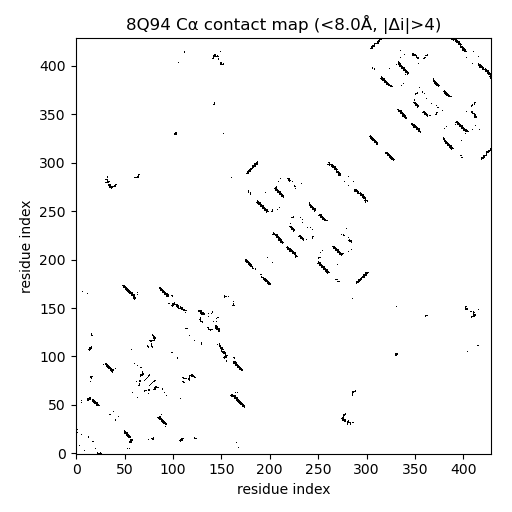82 429 PHE A O 1
ATOM 667 N N . THR A 1 100 ? -3.686 -18.207 -16.139 1.00 72.69 430 THR A N 1
ATOM 668 C CA . THR A 1 100 ? -5.129 -18.308 -15.933 1.00 73.73 430 THR A CA 1
ATOM 669 C C . THR A 1 100 ? -5.625 -19.483 -16.769 1.00 74.54 430 THR A C 1
ATOM 670 O O . THR A 1 100 ? -5.765 -19.373 -17.991 1.00 76.51 430 THR A O 1
ATOM 674 N N . GLY A 1 101 ? -5.881 -20.605 -16.109 1.00 63.51 431 GLY A N 1
ATOM 675 C CA . GLY A 1 101 ? -6.339 -21.791 -16.803 1.00 59.29 431 GLY A CA 1
ATOM 676 C C . GLY A 1 101 ? -6.465 -22.942 -15.833 1.00 59.45 431 GLY A C 1
ATOM 677 O O . GLY A 1 101 ? -6.399 -22.760 -14.616 1.00 72.29 431 GLY A O 1
ATOM 678 N N . CYS A 1 102 ? -6.647 -24.139 -16.382 1.00 51.94 432 CYS A N 1
ATOM 679 C CA A CYS A 1 102 ? -6.807 -25.347 -15.589 0.71 63.79 432 CYS A CA 1
ATOM 680 C CA B CYS A 1 102 ? -6.792 -25.333 -15.566 0.29 63.98 432 CYS A CA 1
ATOM 681 C C . CYS A 1 102 ? -5.778 -26.387 -15.997 1.00 59.62 432 CYS A C 1
ATOM 682 O O . CYS A 1 102 ? -5.306 -26.399 -17.137 1.00 58.00 432 CYS A O 1
ATOM 687 N N . VAL A 1 103 ? -5.441 -27.265 -15.054 1.00 56.72 433 VAL A N 1
ATOM 688 C CA . VAL A 1 103 ? -4.487 -28.348 -15.260 1.00 48.36 433 VAL A CA 1
ATOM 689 C C . VAL A 1 103 ? -5.194 -29.662 -14.965 1.00 50.99 433 VAL A C 1
ATOM 690 O O . VAL A 1 103 ? -5.801 -29.818 -13.899 1.00 52.98 433 VAL A O 1
ATOM 694 N N . ILE A 1 104 ? -5.121 -30.599 -15.907 1.00 48.35 434 ILE A N 1
ATOM 695 C CA . ILE A 1 104 ? -5.744 -31.911 -15.780 1.00 45.69 434 ILE A CA 1
ATOM 696 C C . ILE A 1 104 ? -4.667 -32.968 -15.979 1.00 52.66 434 ILE A C 1
ATOM 697 O O . ILE A 1 104 ? -3.878 -32.882 -16.927 1.00 53.87 434 ILE A O 1
ATOM 702 N N . ALA A 1 105 ? -4.635 -33.960 -15.090 1.00 46.37 435 ALA A N 1
ATOM 703 C CA . ALA A 1 105 ? -3.675 -35.049 -15.196 1.00 48.09 435 ALA A CA 1
ATOM 704 C C . ALA A 1 105 ? -4.296 -36.321 -14.640 1.00 49.30 435 ALA A C 1
ATOM 705 O O . ALA A 1 105 ? -4.926 -36.298 -13.579 1.00 53.38 435 ALA A O 1
ATOM 707 N N . TRP A 1 106 ? -4.114 -37.427 -15.359 1.00 44.80 436 TRP A N 1
ATOM 708 C CA . TRP A 1 106 ? -4.678 -38.707 -14.955 1.00 46.07 436 TRP A CA 1
ATOM 709 C C . TRP A 1 106 ? -3.683 -39.821 -15.250 1.00 47.50 436 TRP A C 1
ATOM 710 O O . TRP A 1 106 ? -2.813 -39.699 -16.116 1.00 48.61 436 TRP A O 1
ATOM 721 N N . ASN A 1 107 ? -3.828 -40.919 -14.510 1.00 45.84 437 ASN A N 1
ATOM 722 C CA . ASN A 1 107 ? -2.895 -42.032 -14.615 1.00 48.83 437 ASN A CA 1
ATOM 723 C C . ASN A 1 107 ? -3.092 -42.776 -15.929 1.00 49.53 437 ASN A C 1
ATOM 724 O O . ASN A 1 107 ? -4.218 -43.125 -16.296 1.00 53.92 437 ASN A O 1
ATOM 729 N N . SER A 1 108 ? -1.991 -43.029 -16.632 1.00 45.45 438 SER A N 1
ATOM 730 C CA . SER A 1 108 ? -2.007 -43.759 -17.894 1.00 48.65 438 SER A CA 1
ATOM 731 C C . SER A 1 108 ? -0.989 -44.889 -17.872 1.00 52.18 438 SER A C 1
ATOM 732 O O . SER A 1 108 ? -0.280 -45.133 -18.853 1.00 59.80 438 SER A O 1
ATOM 735 N N . ASN A 1 109 ? -0.905 -45.602 -16.747 1.00 57.51 439 ASN A N 1
ATOM 736 C CA . ASN A 1 109 ? 0.067 -46.683 -16.628 1.00 53.49 439 ASN A CA 1
ATOM 737 C C . ASN A 1 109 ? -0.276 -47.854 -17.540 1.00 52.87 439 ASN A C 1
ATOM 738 O O . ASN A 1 109 ? 0.628 -48.536 -18.035 1.00 53.59 439 ASN A O 1
ATOM 743 N N . LYS A 1 110 ? -1.566 -48.103 -17.775 1.00 49.36 440 LYS A N 1
ATOM 744 C CA . LYS A 1 110 ? -1.968 -49.227 -18.612 1.00 56.32 440 LYS A CA 1
ATOM 745 C C . LYS A 1 110 ? -1.698 -48.980 -20.091 1.00 57.57 440 LYS A C 1
ATOM 746 O O . LYS A 1 110 ? -1.671 -49.939 -20.869 1.00 60.24 440 LYS A O 1
ATOM 752 N N . LEU A 1 111 ? -1.498 -47.727 -20.494 1.00 55.59 441 LEU A N 1
ATOM 753 C CA . LEU A 1 111 ? -1.292 -47.390 -21.897 1.00 53.51 441 LEU A CA 1
ATOM 754 C C . LEU A 1 111 ? 0.155 -47.077 -22.243 1.00 57.11 441 LEU A C 1
ATOM 755 O O . LEU A 1 111 ? 0.585 -47.366 -23.364 1.00 48.09 441 LEU A O 1
ATOM 760 N N . ASP A 1 112 ? 0.921 -46.499 -21.318 1.00 50.55 442 ASP A N 1
ATOM 761 C CA . ASP A 1 112 ? 2.248 -45.983 -21.633 1.00 52.45 442 ASP A CA 1
ATOM 762 C C . ASP A 1 112 ? 3.345 -46.668 -20.824 1.00 54.26 442 ASP A C 1
ATOM 763 O O . ASP A 1 112 ? 4.376 -46.059 -20.532 1.00 56.07 442 ASP A O 1
ATOM 768 N N . SER A 1 113 ? 3.149 -47.935 -20.465 1.00 47.78 443 SER A N 1
ATOM 769 C CA . SER A 1 113 ? 4.158 -48.706 -19.750 1.00 52.15 443 SER A CA 1
ATOM 770 C C . SER A 1 113 ? 4.325 -50.065 -20.410 1.00 58.26 443 SER A C 1
ATOM 771 O O . SER A 1 113 ? 3.339 -50.772 -20.641 1.00 61.84 443 SER A O 1
ATOM 774 N N . LYS A 1 114 ? 5.570 -50.423 -20.712 1.00 61.36 444 LYS A N 1
ATOM 775 C CA . LYS A 1 114 ? 5.912 -51.735 -21.236 1.00 58.30 444 LYS A CA 1
ATOM 776 C C . LYS A 1 114 ? 6.885 -52.420 -20.287 1.00 56.75 444 LYS A C 1
ATOM 777 O O . LYS A 1 114 ? 7.721 -51.767 -19.654 1.00 50.84 444 LYS A O 1
ATOM 783 N N . VAL A 1 115 ? 6.766 -53.746 -20.192 1.00 54.68 445 VAL A N 1
ATOM 784 C CA . VAL A 1 115 ? 7.671 -54.518 -19.344 1.00 49.68 445 VAL A CA 1
ATOM 785 C C . VAL A 1 115 ? 9.114 -54.320 -19.790 1.00 56.65 445 VAL A C 1
ATOM 786 O O . VAL A 1 115 ? 10.028 -54.213 -18.963 1.00 55.25 445 VAL A O 1
ATOM 790 N N . SER A 1 116 ? 9.342 -54.260 -21.100 1.00 59.41 446 SER A N 1
ATOM 791 C CA . SER A 1 116 ? 10.665 -53.993 -21.645 1.00 48.34 446 SER A CA 1
ATOM 792 C C . SER A 1 116 ? 10.974 -52.505 -21.740 1.00 48.39 446 SER A C 1
ATOM 793 O O . SER A 1 116 ? 12.050 -52.140 -22.223 1.00 47.32 446 SER A O 1
ATOM 796 N N . GLY A 1 117 ? 10.063 -51.643 -21.295 1.00 54.04 447 GLY A N 1
ATOM 797 C CA . GLY A 1 117 ? 10.305 -50.214 -21.322 1.00 55.44 447 GLY A CA 1
ATOM 798 C C . GLY A 1 117 ? 9.641 -49.505 -22.484 1.00 56.99 447 GLY A C 1
ATOM 799 O O . GLY A 1 117 ? 9.846 -49.872 -23.646 1.00 50.70 447 GLY A O 1
ATOM 800 N N . ASN A 1 118 ? 8.842 -48.486 -22.183 1.00 54.15 448 ASN A N 1
ATOM 801 C CA . ASN A 1 118 ? 8.180 -47.681 -23.204 1.00 53.83 448 ASN A CA 1
ATOM 802 C C . ASN A 1 118 ? 9.067 -46.479 -23.511 1.00 53.44 448 ASN A C 1
ATOM 803 O O . ASN A 1 118 ? 9.245 -45.597 -22.664 1.00 58.45 448 ASN A O 1
ATOM 808 N N . TYR A 1 119 ? 9.625 -46.445 -24.722 1.00 47.82 449 TYR A N 1
ATOM 809 C CA . TYR A 1 119 ? 10.566 -45.411 -25.128 1.00 48.05 449 TYR A CA 1
ATOM 810 C C . TYR A 1 119 ? 9.937 -44.371 -26.049 1.00 47.16 449 TYR A C 1
ATOM 811 O O . TYR A 1 119 ? 10.653 -43.711 -26.810 1.00 41.47 449 TYR A O 1
ATOM 820 N N . ASN A 1 120 ? 8.614 -44.209 -25.990 1.00 44.77 450 ASN A N 1
ATOM 821 C CA . ASN A 1 120 ? 7.943 -43.180 -26.772 1.00 48.15 450 ASN A CA 1
ATOM 822 C C . ASN A 1 120 ? 8.107 -41.787 -26.181 1.00 49.71 450 ASN A C 1
ATOM 823 O O . ASN A 1 120 ? 8.003 -40.802 -26.920 1.00 51.63 450 ASN A O 1
ATOM 828 N N . TYR A 1 121 ? 8.364 -41.677 -24.880 1.00 48.99 451 TYR A N 1
ATOM 829 C CA . TYR A 1 121 ? 8.326 -40.399 -24.181 1.00 49.58 451 TYR A CA 1
ATOM 830 C C . TYR A 1 121 ? 9.700 -40.059 -23.627 1.00 50.16 451 TYR A C 1
ATOM 831 O O . TYR A 1 121 ? 10.332 -40.887 -22.962 1.00 51.44 451 TYR A O 1
ATOM 840 N N . LEU A 1 122 ? 10.148 -38.835 -23.893 1.00 50.63 452 LEU A N 1
ATOM 841 C CA . LEU A 1 122 ? 11.431 -38.335 -23.427 1.00 48.61 452 LEU A CA 1
ATOM 842 C C . LEU A 1 122 ? 11.235 -36.964 -22.793 1.00 42.91 452 LEU A C 1
ATOM 843 O O . LEU A 1 122 ? 10.195 -36.321 -22.957 1.00 44.23 452 LEU A O 1
ATOM 848 N N . TYR A 1 123 ? 12.256 -36.520 -22.063 1.00 37.39 453 TYR A N 1
ATOM 849 C CA . TYR A 1 123 ? 12.285 -35.183 -21.492 1.00 41.44 453 TYR A CA 1
ATOM 850 C C . TYR A 1 123 ? 13.693 -34.622 -21.632 1.00 49.30 453 TYR A C 1
ATOM 851 O O . TYR A 1 123 ? 14.673 -35.365 -21.726 1.00 49.53 453 TYR A O 1
ATOM 860 N N . ARG A 1 124 ? 13.785 -33.294 -21.649 1.00 41.10 454 ARG A N 1
ATOM 861 C CA . ARG A 1 124 ? 15.073 -32.619 -21.742 1.00 42.25 454 ARG A CA 1
ATOM 862 C C . ARG A 1 124 ? 15.746 -32.610 -20.373 1.00 52.67 454 ARG A C 1
ATOM 863 O O . ARG A 1 124 ? 15.212 -32.042 -19.413 1.00 44.95 454 ARG A O 1
ATOM 871 N N . LEU A 1 125 ? 16.921 -33.234 -20.287 1.00 46.17 455 LEU A N 1
ATOM 872 C CA . LEU A 1 125 ? 17.640 -33.371 -19.028 1.00 42.69 455 LEU A CA 1
ATOM 873 C C . LEU A 1 125 ? 18.736 -32.328 -18.839 1.00 50.19 455 LEU A C 1
ATOM 874 O O . LEU A 1 125 ? 19.121 -32.063 -17.695 1.00 45.15 455 LEU A O 1
ATOM 879 N N . PHE A 1 126 ? 19.239 -31.728 -19.917 1.00 49.99 456 PHE A N 1
ATOM 880 C CA . PHE A 1 126 ? 20.288 -30.720 -19.838 1.00 47.81 456 PHE A CA 1
ATOM 881 C C . PHE A 1 126 ? 19.930 -29.535 -20.722 1.00 52.04 456 PHE A C 1
ATOM 882 O O . PHE A 1 126 ? 19.372 -29.708 -21.809 1.00 48.46 456 PHE A O 1
ATOM 890 N N . ARG A 1 127 ? 20.255 -28.332 -20.253 1.00 47.79 457 ARG A N 1
ATOM 891 C CA . ARG A 1 127 ? 20.033 -27.127 -21.042 1.00 46.69 457 ARG A CA 1
ATOM 892 C C . ARG A 1 127 ? 20.859 -25.998 -20.444 1.00 48.47 457 ARG A C 1
ATOM 893 O O . ARG A 1 127 ? 21.163 -26.005 -19.249 1.00 55.89 457 ARG A O 1
ATOM 901 N N . LYS A 1 128 ? 21.229 -25.033 -21.289 1.00 51.17 458 LYS A N 1
ATOM 902 C CA . LYS A 1 128 ? 22.110 -23.971 -20.820 1.00 54.71 458 LYS A CA 1
ATOM 903 C C . LYS A 1 128 ? 21.356 -22.950 -19.976 1.00 53.13 458 LYS A C 1
ATOM 904 O O . LYS A 1 128 ? 21.964 -22.264 -19.146 1.00 60.05 458 LYS A O 1
ATOM 906 N N . SER A 1 129 ? 20.043 -22.836 -20.166 1.00 51.94 459 SER A N 1
ATOM 907 C CA . SER A 1 129 ? 19.244 -21.877 -19.417 1.00 53.61 459 SER A CA 1
ATOM 908 C C . SER A 1 129 ? 17.818 -22.397 -19.310 1.00 52.39 459 SER A C 1
ATOM 909 O O . SER A 1 129 ? 17.427 -23.351 -19.987 1.00 56.14 459 SER A O 1
ATOM 912 N N . ASN A 1 130 ? 17.041 -21.754 -18.444 1.00 51.72 460 ASN A N 1
ATOM 913 C CA . ASN A 1 130 ? 15.662 -22.145 -18.214 1.00 55.20 460 ASN A CA 1
ATOM 914 C C . ASN A 1 130 ? 14.759 -21.629 -19.329 1.00 52.75 460 ASN A C 1
ATOM 915 O O . ASN A 1 130 ? 15.078 -20.667 -20.033 1.00 51.43 460 ASN A O 1
ATOM 920 N N . LEU A 1 131 ? 13.609 -22.282 -19.471 1.00 50.95 461 LEU A N 1
ATOM 921 C CA . LEU A 1 131 ? 12.651 -21.928 -20.505 1.00 54.86 461 LEU A CA 1
ATOM 922 C C . LEU A 1 131 ? 11.801 -20.739 -20.083 1.00 46.81 461 LEU A C 1
ATOM 923 O O . LEU A 1 131 ? 11.425 -20.604 -18.915 1.00 62.95 461 LEU A O 1
ATOM 928 N N . LYS A 1 132 ? 11.501 -19.874 -21.048 1.00 54.19 462 LYS A N 1
ATOM 929 C CA . LYS A 1 132 ? 10.480 -18.862 -20.859 1.00 50.88 462 LYS A CA 1
ATOM 930 C C . LYS A 1 132 ? 9.104 -19.527 -20.884 1.00 51.53 462 LYS A C 1
ATOM 931 O O . LYS A 1 132 ? 8.969 -20.667 -21.335 1.00 58.56 462 LYS A O 1
ATOM 937 N N . PRO A 1 133 ? 8.070 -18.852 -20.382 1.00 48.73 463 PRO A N 1
ATOM 938 C CA . PRO A 1 133 ? 6.734 -19.466 -20.379 1.00 52.23 463 PRO A CA 1
ATOM 939 C C . PRO A 1 133 ? 6.273 -19.818 -21.788 1.00 55.37 463 PRO A C 1
ATOM 940 O O . PRO A 1 133 ? 6.418 -19.029 -22.725 1.00 49.41 463 PRO A O 1
ATOM 944 N N . PHE A 1 134 ? 5.729 -21.029 -21.929 1.00 46.42 464 PHE A N 1
ATOM 945 C CA . PHE A 1 134 ? 5.197 -21.555 -23.187 1.00 50.56 464 PHE A CA 1
ATOM 946 C C . PHE A 1 134 ? 6.256 -21.662 -24.281 1.00 51.24 464 PHE A C 1
ATOM 947 O O . PHE A 1 134 ? 5.923 -21.685 -25.469 1.00 46.51 464 PHE A O 1
ATOM 955 N N . GLU A 1 135 ? 7.530 -21.742 -23.912 1.00 54.98 465 GLU A N 1
ATOM 956 C CA . GLU A 1 135 ? 8.601 -21.927 -24.881 1.00 52.22 465 GLU A CA 1
ATOM 957 C C . GLU A 1 135 ? 8.808 -23.412 -25.151 1.00 54.35 465 GLU A C 1
ATOM 958 O O . GLU A 1 135 ? 8.754 -24.234 -24.232 1.00 54.77 465 GLU A O 1
ATOM 964 N N . ARG A 1 136 ? 9.037 -23.754 -26.418 1.00 45.28 466 ARG A N 1
ATOM 965 C CA . ARG A 1 136 ? 9.293 -25.132 -26.819 1.00 56.10 466 ARG A CA 1
ATOM 966 C C . ARG A 1 136 ? 10.685 -25.232 -27.425 1.00 51.31 466 ARG A C 1
ATOM 967 O O . ARG A 1 136 ? 11.065 -24.408 -28.262 1.00 52.79 466 ARG A O 1
ATOM 975 N N . ASP A 1 137 ? 11.438 -26.245 -27.000 1.00 55.88 467 ASP A N 1
ATOM 976 C CA . ASP A 1 137 ? 12.794 -26.495 -27.480 1.00 47.37 467 ASP A CA 1
ATOM 977 C C . ASP A 1 137 ? 12.876 -27.953 -27.911 1.00 52.83 467 ASP A C 1
ATOM 978 O O . ASP A 1 137 ? 12.873 -28.855 -27.066 1.00 40.89 467 ASP A O 1
ATOM 983 N N . ILE A 1 138 ? 12.953 -28.187 -29.220 1.00 48.20 468 ILE A N 1
ATOM 984 C CA . ILE A 1 138 ? 13.025 -29.535 -29.766 1.00 43.22 468 ILE A CA 1
ATOM 985 C C . ILE A 1 138 ? 14.414 -29.856 -30.306 1.00 47.88 468 ILE A C 1
ATOM 986 O O . ILE A 1 138 ? 14.608 -30.915 -30.913 1.00 44.85 468 ILE A O 1
ATOM 991 N N . SER A 1 139 ? 15.386 -28.972 -30.097 1.00 47.30 469 SER A N 1
ATOM 992 C CA . SER A 1 139 ? 16.733 -29.197 -30.597 1.00 51.21 469 SER A CA 1
ATOM 993 C C . SER A 1 139 ? 17.367 -30.413 -29.926 1.00 47.77 469 SER A C 1
ATOM 994 O O . SER A 1 139 ? 16.959 -30.848 -28.846 1.00 50.20 469 SER A O 1
ATOM 997 N N . THR A 1 140 ? 18.382 -30.964 -30.589 1.00 49.08 470 THR A N 1
ATOM 998 C CA . THR A 1 140 ? 19.142 -32.103 -30.086 1.00 50.47 470 THR A CA 1
ATOM 999 C C . THR A 1 140 ? 20.637 -31.842 -30.196 1.00 49.30 470 THR A C 1
ATOM 1000 O O . THR A 1 140 ? 21.426 -32.744 -30.493 1.00 53.49 470 THR A O 1
ATOM 1004 N N . GLU A 1 141 ? 21.051 -30.601 -29.958 1.00 52.57 471 GLU A N 1
ATOM 1005 C CA . GLU A 1 141 ? 22.468 -30.270 -29.980 1.00 54.05 471 GLU A CA 1
ATOM 1006 C C . GLU A 1 141 ? 23.172 -30.872 -28.768 1.00 52.88 471 GLU A C 1
ATOM 1007 O O . GLU A 1 141 ? 22.609 -30.942 -27.672 1.00 47.38 471 GLU A O 1
ATOM 1013 N N . ILE A 1 142 ? 24.415 -31.311 -28.973 1.00 52.10 472 ILE A N 1
ATOM 1014 C CA . ILE A 1 142 ? 25.190 -31.920 -27.897 1.00 51.88 472 ILE A CA 1
ATOM 1015 C C . ILE A 1 142 ? 25.476 -30.880 -26.824 1.00 54.18 472 ILE A C 1
ATOM 1016 O O . ILE A 1 142 ? 26.000 -29.796 -27.109 1.00 58.43 472 ILE A O 1
ATOM 1021 N N . TYR A 1 143 ? 25.139 -31.212 -25.579 1.00 48.62 473 TYR A N 1
ATOM 1022 C CA . TYR A 1 143 ? 25.305 -30.290 -24.464 1.00 56.17 473 TYR A CA 1
ATOM 1023 C C . TYR A 1 143 ? 26.724 -30.374 -23.914 1.00 53.54 473 TYR A C 1
ATOM 1024 O O . TYR A 1 143 ? 27.202 -31.458 -23.568 1.00 51.93 473 TYR A O 1
ATOM 1033 N N . GLN A 1 144 ? 27.393 -29.225 -23.831 1.00 51.73 474 GLN A N 1
ATOM 1034 C CA . GLN A 1 144 ? 28.769 -29.153 -23.350 1.00 59.64 474 GLN A CA 1
ATOM 1035 C C . GLN A 1 144 ? 28.757 -28.928 -21.843 1.00 53.85 474 GLN A C 1
ATOM 1036 O O . GLN A 1 144 ? 28.376 -27.852 -21.372 1.00 56.43 474 GLN A O 1
ATOM 1042 N N . ALA A 1 145 ? 29.185 -29.940 -21.087 1.00 54.92 475 ALA A N 1
ATOM 1043 C CA . ALA A 1 145 ? 29.220 -29.853 -19.633 1.00 56.02 475 ALA A CA 1
ATOM 1044 C C . ALA A 1 145 ? 30.578 -29.446 -19.082 1.00 53.98 475 ALA A C 1
ATOM 1045 O O . ALA A 1 145 ? 30.647 -28.971 -17.944 1.00 58.52 475 ALA A O 1
ATOM 1047 N N . GLY A 1 146 ? 31.650 -29.619 -19.849 1.00 60.47 476 GLY A N 1
ATOM 1048 C CA . GLY A 1 146 ? 32.984 -29.265 -19.422 1.00 60.79 476 GLY A CA 1
ATOM 1049 C C . GLY A 1 146 ? 33.456 -27.956 -20.020 1.00 64.59 476 GLY A C 1
ATOM 1050 O O . GLY A 1 146 ? 32.662 -27.091 -20.408 1.00 58.00 476 GLY A O 1
ATOM 1051 N N . ASN A 1 147 ? 34.778 -27.809 -20.095 1.00 62.07 477 ASN A N 1
ATOM 1052 C CA . ASN A 1 147 ? 35.396 -26.624 -20.672 1.00 67.09 477 ASN A CA 1
ATOM 1053 C C . ASN A 1 147 ? 35.827 -26.818 -22.120 1.00 73.52 477 ASN A C 1
ATOM 1054 O O . ASN A 1 147 ? 36.124 -25.828 -22.798 1.00 76.09 477 ASN A O 1
ATOM 1059 N N . LYS A 1 148 ? 35.871 -28.062 -22.609 1.00 73.68 478 LYS A N 1
ATOM 1060 C CA . LYS A 1 148 ? 36.275 -28.346 -23.975 1.00 72.56 478 LYS A CA 1
ATOM 1061 C C . LYS A 1 148 ? 35.055 -28.478 -24.880 1.00 74.63 478 LYS A C 1
ATOM 1062 O O . LYS A 1 148 ? 34.009 -28.976 -24.453 1.00 76.41 478 LYS A O 1
ATOM 1064 N N . PRO A 1 149 ? 35.155 -28.038 -26.132 1.00 75.45 479 PRO A N 1
ATOM 1065 C CA . PRO A 1 149 ? 34.021 -28.168 -27.052 1.00 71.93 479 PRO A CA 1
ATOM 1066 C C . PRO A 1 149 ? 33.749 -29.623 -27.402 1.00 63.24 479 PRO A C 1
ATOM 1067 O O . PRO A 1 149 ? 34.603 -30.501 -27.265 1.00 69.87 479 PRO A O 1
ATOM 1071 N N . CYS A 1 150 ? 32.524 -29.868 -27.864 1.00 55.89 480 CYS A N 1
ATOM 1072 C CA . CYS A 1 150 ? 32.082 -31.213 -28.209 1.00 56.47 480 CYS A CA 1
ATOM 1073 C C . CYS A 1 150 ? 32.057 -31.475 -29.706 1.00 62.32 480 CYS A C 1
ATOM 1074 O O . CYS A 1 150 ? 32.234 -32.626 -30.122 1.00 60.55 480 CYS A O 1
ATOM 1077 N N . ASN A 1 151 ? 31.835 -30.440 -30.519 1.00 58.76 481 ASN A N 1
ATOM 1078 C CA . ASN A 1 151 ? 31.813 -30.558 -31.977 1.00 58.79 481 ASN A CA 1
ATOM 1079 C C . ASN A 1 151 ? 30.787 -31.585 -32.448 1.00 61.45 481 ASN A C 1
ATOM 1080 O O . ASN A 1 151 ? 30.995 -32.273 -33.451 1.00 53.40 481 ASN A O 1
ATOM 1085 N N . GLY A 1 152 ? 29.675 -31.698 -31.726 1.00 50.73 482 GLY A N 1
ATOM 1086 C CA . GLY A 1 152 ? 28.628 -32.620 -32.115 1.00 44.50 482 GLY A CA 1
ATOM 1087 C C . GLY A 1 152 ? 28.932 -34.078 -31.870 1.00 53.00 482 GLY A C 1
ATOM 1088 O O . GLY A 1 152 ? 28.305 -34.941 -32.488 1.00 61.23 482 GLY A O 1
ATOM 1089 N N . VAL A 1 153 ? 29.877 -34.383 -30.984 1.00 52.74 483 VAL A N 1
ATOM 1090 C CA . VAL A 1 153 ? 30.241 -35.757 -30.654 1.00 56.30 483 VAL A CA 1
ATOM 1091 C C . VAL A 1 153 ? 29.925 -35.992 -29.185 1.00 54.69 483 VAL A C 1
ATOM 1092 O O . VAL A 1 153 ? 30.503 -35.339 -28.307 1.00 61.76 483 VAL A O 1
ATOM 1096 N N . ALA A 1 154 ? 29.013 -36.923 -28.919 1.00 51.89 484 ALA A N 1
ATOM 1097 C CA . ALA A 1 154 ? 28.650 -37.243 -27.547 1.00 53.66 484 ALA A CA 1
ATOM 1098 C C . ALA A 1 154 ? 29.765 -38.028 -26.868 1.00 54.93 484 ALA A C 1
ATOM 1099 O O . ALA A 1 154 ? 30.371 -38.923 -27.465 1.00 60.63 484 ALA A O 1
ATOM 1101 N N . GLY A 1 155 ? 30.033 -37.687 -25.611 1.00 48.10 485 GLY A N 1
ATOM 1102 C CA . GLY A 1 155 ? 31.069 -38.352 -24.846 1.00 47.29 485 GLY A CA 1
ATOM 1103 C C . GLY A 1 155 ? 31.236 -37.761 -23.462 1.00 47.42 485 GLY A C 1
ATOM 1104 O O . GLY A 1 155 ? 30.271 -37.255 -22.880 1.00 48.34 485 GLY A O 1
ATOM 1105 N N . PHE A 1 156 ? 32.454 -37.817 -22.925 1.00 50.76 486 PHE A N 1
ATOM 1106 C CA . PHE A 1 156 ? 32.723 -37.273 -21.599 1.00 47.60 486 PHE A CA 1
ATOM 1107 C C . PHE A 1 156 ? 32.475 -35.769 -21.589 1.00 46.90 486 PHE A C 1
ATOM 1108 O O . PHE A 1 156 ? 33.039 -35.033 -22.405 1.00 49.51 486 PHE A O 1
ATOM 1116 N N . ASN A 1 157 ? 31.618 -35.320 -20.669 1.00 46.22 487 ASN A N 1
ATOM 1117 C CA . ASN A 1 157 ? 31.188 -33.926 -20.567 1.00 48.38 487 ASN A CA 1
ATOM 1118 C C . ASN A 1 157 ? 30.522 -33.427 -21.847 1.00 58.21 487 ASN A C 1
ATOM 1119 O O . ASN A 1 157 ? 30.475 -32.218 -22.097 1.00 62.44 487 ASN A O 1
ATOM 1124 N N . CYS A 1 158 ? 29.996 -34.342 -22.664 1.00 47.04 488 CYS A N 1
ATOM 1125 C CA . CYS A 1 158 ? 29.293 -34.000 -23.904 1.00 48.00 488 CYS A CA 1
ATOM 1126 C C . CYS A 1 158 ? 28.046 -34.879 -23.963 1.00 52.17 488 CYS A C 1
ATOM 1127 O O . CYS A 1 158 ? 28.097 -36.024 -24.422 1.00 54.46 488 CYS A O 1
ATOM 1130 N N . TYR A 1 159 ? 26.927 -34.333 -23.500 1.00 46.86 489 TYR A N 1
ATOM 1131 C CA . TYR A 1 159 ? 25.718 -35.109 -23.278 1.00 52.56 489 TYR A CA 1
ATOM 1132 C C . TYR A 1 159 ? 24.707 -34.880 -24.393 1.00 52.58 489 TYR A C 1
ATOM 1133 O O . TYR A 1 159 ? 24.540 -33.757 -24.880 1.00 50.39 489 TYR A O 1
ATOM 1142 N N . PHE A 1 160 ? 24.041 -35.953 -24.794 1.00 44.93 490 PHE A N 1
ATOM 1143 C CA . PHE A 1 160 ? 22.802 -35.819 -25.542 1.00 42.57 490 PHE A CA 1
ATOM 1144 C C . PHE A 1 160 ? 21.732 -35.267 -24.604 1.00 48.99 490 PHE A C 1
ATOM 1145 O O . PHE A 1 160 ? 21.496 -35.842 -23.536 1.00 43.42 490 PHE A O 1
ATOM 1153 N N . PRO A 1 161 ? 21.070 -34.160 -24.956 1.00 52.67 491 PRO A N 1
ATOM 1154 C CA . PRO A 1 161 ? 20.240 -33.450 -23.968 1.00 42.51 491 PRO A CA 1
ATOM 1155 C C . PRO A 1 161 ? 18.916 -34.127 -23.646 1.00 41.80 491 PRO A C 1
ATOM 1156 O O . PRO A 1 161 ? 18.264 -33.724 -22.674 1.00 47.30 491 PRO A O 1
ATOM 1160 N N . LEU A 1 162 ? 18.493 -35.127 -24.411 1.00 43.73 492 LEU A N 1
ATOM 1161 C CA . LEU A 1 162 ? 17.218 -35.788 -24.179 1.00 45.46 492 LEU A CA 1
ATOM 1162 C C . LEU A 1 162 ? 17.431 -37.120 -23.469 1.00 45.76 492 LEU A C 1
ATOM 1163 O O . LEU A 1 162 ? 18.428 -37.813 -23.689 1.00 51.05 492 LEU A O 1
ATOM 1168 N N . GLN A 1 163 ? 16.475 -37.473 -22.612 1.00 43.88 493 GLN A N 1
ATOM 1169 C CA . GLN A 1 163 ? 16.548 -38.686 -21.810 1.00 43.23 493 GLN A CA 1
ATOM 1170 C C . GLN A 1 163 ? 15.207 -39.402 -21.860 1.00 40.04 493 GLN A C 1
ATOM 1171 O O . GLN A 1 163 ? 14.153 -38.761 -21.834 1.00 46.27 493 GLN A O 1
ATOM 1177 N N . SER A 1 164 ? 15.252 -40.729 -21.942 1.00 37.54 494 SER A N 1
ATOM 1178 C CA . SER A 1 164 ? 14.036 -41.529 -21.969 1.00 44.62 494 SER A CA 1
ATOM 1179 C C . SER A 1 164 ? 13.525 -41.789 -20.558 1.00 43.98 494 SER A C 1
ATOM 1180 O O . SER A 1 164 ? 14.307 -41.955 -19.618 1.00 44.74 494 SER A O 1
ATOM 1183 N N . TYR A 1 165 ? 12.199 -41.819 -20.413 1.00 48.30 495 TYR A N 1
ATOM 1184 C CA . TYR A 1 165 ? 11.609 -42.256 -19.152 1.00 45.79 495 TYR A CA 1
ATOM 1185 C C . TYR A 1 165 ? 11.767 -43.760 -18.974 1.00 43.64 495 TYR A C 1
ATOM 1186 O O . TYR A 1 165 ? 12.146 -44.232 -17.897 1.00 59.71 495 TYR A O 1
ATOM 1195 N N . GLY A 1 166 ? 11.475 -44.527 -20.024 1.00 47.75 496 GLY A N 1
ATOM 1196 C CA . GLY A 1 166 ? 11.522 -45.974 -19.960 1.00 50.29 496 GLY A CA 1
ATOM 1197 C C . GLY A 1 166 ? 10.498 -46.550 -19.004 1.00 50.44 496 GLY A C 1
ATOM 1198 O O . GLY A 1 166 ? 10.841 -47.354 -18.133 1.00 53.78 496 GLY A O 1
ATOM 1199 N N . PHE A 1 167 ? 9.237 -46.147 -19.162 1.00 49.89 497 PHE A N 1
ATOM 1200 C CA . PHE A 1 167 ? 8.197 -46.537 -18.218 1.00 53.86 497 PHE A CA 1
ATOM 1201 C C . PHE A 1 167 ? 8.028 -48.052 -18.179 1.00 55.47 497 PHE A C 1
ATOM 1202 O O . PHE A 1 167 ? 7.904 -48.706 -19.219 1.00 60.12 497 PHE A O 1
ATOM 1210 N N . ARG A 1 168 ? 8.022 -48.605 -16.968 1.00 58.94 498 ARG A N 1
ATOM 1211 C CA . ARG A 1 168 ? 7.731 -50.004 -16.719 1.00 61.26 498 ARG A CA 1
ATOM 1212 C C . ARG A 1 168 ? 6.493 -50.125 -15.839 1.00 68.46 498 ARG A C 1
ATOM 1213 O O . ARG A 1 168 ? 6.281 -49.291 -14.952 1.00 60.30 498 ARG A O 1
ATOM 1221 N N . PRO A 1 169 ? 5.658 -51.148 -16.055 1.00 68.39 499 PRO A N 1
ATOM 1222 C CA . PRO A 1 169 ? 4.388 -51.231 -15.316 1.00 71.88 499 PRO A CA 1
ATOM 1223 C C . PRO A 1 169 ? 4.547 -51.512 -13.831 1.00 69.25 499 PRO A C 1
ATOM 1224 O O . PRO A 1 169 ? 3.574 -51.337 -13.086 1.00 76.49 499 PRO A O 1
ATOM 1228 N N . THR A 1 170 ? 5.722 -51.936 -13.374 1.00 66.20 500 THR A N 1
ATOM 1229 C CA . THR A 1 170 ? 5.930 -52.253 -11.967 1.00 71.17 500 THR A CA 1
ATOM 1230 C C . THR A 1 170 ? 6.503 -51.090 -11.166 1.00 67.33 500 THR A C 1
ATOM 1231 O O . THR A 1 170 ? 6.769 -51.255 -9.971 1.00 75.74 500 THR A O 1
ATOM 1235 N N . TYR A 1 171 ? 6.695 -49.928 -11.786 1.00 59.62 501 TYR A N 1
ATOM 1236 C CA . TYR A 1 171 ? 7.186 -48.764 -11.066 1.00 61.94 501 TYR A CA 1
ATOM 1237 C C . TYR A 1 171 ? 6.156 -48.287 -10.042 1.00 73.98 501 TYR A C 1
ATOM 1238 O O . TYR A 1 171 ? 4.979 -48.661 -10.077 1.00 66.87 501 TYR A O 1
ATOM 1247 N N . GLY A 1 172 ? 6.617 -47.444 -9.121 1.00 90.00 502 GLY A N 1
ATOM 1248 C CA . GLY A 1 172 ? 5.733 -46.854 -8.138 1.00 81.57 502 GLY A CA 1
ATOM 1249 C C . GLY A 1 172 ? 4.818 -45.808 -8.747 1.00 78.63 502 GLY A C 1
ATOM 1250 O O . GLY A 1 172 ? 5.000 -45.351 -9.876 1.00 80.82 502 GLY A O 1
ATOM 1251 N N . VAL A 1 173 ? 3.807 -45.418 -7.964 1.00 64.77 503 VAL A N 1
ATOM 1252 C CA . VAL A 1 173 ? 2.803 -44.474 -8.451 1.00 65.19 503 VAL A CA 1
ATOM 1253 C C . VAL A 1 173 ? 3.441 -43.145 -8.836 1.00 71.81 503 VAL A C 1
ATOM 1254 O O . VAL A 1 173 ? 3.016 -42.498 -9.801 1.00 61.29 503 VAL A O 1
ATOM 1258 N N . GLY A 1 174 ? 4.478 -42.724 -8.108 1.00 61.08 504 GLY A N 1
ATOM 1259 C CA . GLY A 1 174 ? 5.178 -41.502 -8.457 1.00 49.77 504 GLY A CA 1
ATOM 1260 C C . GLY A 1 174 ? 5.998 -41.604 -9.726 1.00 61.39 504 GLY A C 1
ATOM 1261 O O . GLY A 1 174 ? 6.324 -40.573 -10.323 1.00 52.51 504 GLY A O 1
ATOM 1262 N N . HIS A 1 175 ? 6.331 -42.822 -10.154 1.00 60.05 505 HIS A N 1
ATOM 1263 C CA . HIS A 1 175 ? 7.127 -43.048 -11.353 1.00 65.27 505 HIS A CA 1
ATOM 1264 C C . HIS A 1 175 ? 6.299 -43.500 -12.548 1.00 55.98 505 HIS A C 1
ATOM 1265 O O . HIS A 1 175 ? 6.855 -43.679 -13.635 1.00 55.72 505 HIS A O 1
ATOM 1272 N N . GLN A 1 176 ? 4.996 -43.691 -12.379 1.00 52.80 506 GLN A N 1
ATOM 1273 C CA . GLN A 1 176 ? 4.164 -44.139 -13.483 1.00 50.98 506 GLN A CA 1
ATOM 1274 C C . GLN A 1 176 ? 3.859 -42.983 -14.436 1.00 50.69 506 GLN A C 1
ATOM 1275 O O . GLN A 1 176 ? 3.838 -41.819 -14.028 1.00 52.30 506 GLN A O 1
ATOM 1281 N N . PRO A 1 177 ? 3.631 -43.277 -15.716 1.00 53.83 507 PRO A N 1
ATOM 1282 C CA . PRO A 1 177 ? 3.358 -42.200 -16.676 1.00 48.52 507 PRO A CA 1
ATOM 1283 C C . PRO A 1 177 ? 1.992 -41.576 -16.439 1.00 46.45 507 PRO A C 1
ATOM 1284 O O . PRO A 1 177 ? 1.032 -42.255 -16.071 1.00 45.60 507 PRO A O 1
ATOM 1288 N N . TYR A 1 178 ? 1.915 -40.265 -16.656 1.00 41.50 508 TYR A N 1
ATOM 1289 C CA . TYR A 1 178 ? 0.687 -39.507 -16.462 1.00 45.24 508 TYR A CA 1
ATOM 1290 C C . TYR A 1 178 ? 0.464 -38.595 -17.656 1.00 47.61 508 TYR A C 1
ATOM 1291 O O . TYR A 1 178 ? 1.370 -37.857 -18.056 1.00 46.91 508 TYR A O 1
ATOM 1300 N N . ARG A 1 179 ? -0.738 -38.648 -18.222 1.00 44.03 509 ARG A N 1
ATOM 1301 C CA . ARG A 1 179 ? -1.116 -37.765 -19.314 1.00 49.58 509 ARG A CA 1
ATOM 1302 C C . ARG A 1 179 ? -1.650 -36.460 -18.740 1.00 48.71 509 ARG A C 1
ATOM 1303 O O . ARG A 1 179 ? -2.504 -36.470 -17.847 1.00 49.61 509 ARG A O 1
ATOM 1311 N N . VAL A 1 180 ? -1.134 -35.341 -19.244 1.00 51.66 510 VAL A N 1
ATOM 1312 C CA . VAL A 1 180 ? -1.451 -34.015 -18.728 1.00 51.06 510 VAL A CA 1
ATOM 1313 C C . VAL A 1 180 ? -2.093 -33.198 -19.839 1.00 56.36 510 VAL A C 1
ATOM 1314 O O . VAL A 1 180 ? -1.668 -33.268 -20.998 1.00 50.57 510 VAL A O 1
ATOM 1318 N N . VAL A 1 181 ? -3.119 -32.427 -19.485 1.00 54.45 511 VAL A N 1
ATOM 1319 C CA . VAL A 1 181 ? -3.766 -31.500 -20.405 1.00 52.34 511 VAL A CA 1
ATOM 1320 C C . VAL A 1 181 ? -3.859 -30.141 -19.727 1.00 49.29 511 VAL A C 1
ATOM 1321 O O . VAL A 1 181 ? -4.390 -30.031 -18.616 1.00 50.26 511 VAL A O 1
ATOM 1325 N N . VAL A 1 182 ? -3.344 -29.110 -20.394 1.00 48.57 512 VAL A N 1
ATOM 1326 C CA . VAL A 1 182 ? -3.342 -27.744 -19.881 1.00 54.51 512 VAL A CA 1
ATOM 1327 C C . VAL A 1 182 ? -4.212 -26.892 -20.792 1.00 46.71 512 VAL A C 1
ATOM 1328 O O . VAL A 1 182 ? -3.997 -26.861 -22.008 1.00 56.75 512 VAL A O 1
ATOM 1332 N N . LEU A 1 183 ? -5.182 -26.195 -20.204 1.00 47.58 513 LEU A N 1
ATOM 1333 C CA . LEU A 1 183 ? -6.150 -25.396 -20.949 1.00 54.71 513 LEU A CA 1
ATOM 1334 C C . LEU A 1 183 ? -5.894 -23.917 -20.686 1.00 52.94 513 LEU A C 1
ATOM 1335 O O . LEU A 1 183 ? -6.082 -23.439 -19.563 1.00 55.54 513 LEU A O 1
ATOM 1340 N N . SER A 1 184 ? -5.473 -23.197 -21.721 1.00 58.64 514 SER A N 1
ATOM 1341 C CA . SER A 1 184 ? -5.344 -21.749 -21.675 1.00 50.91 514 SER A CA 1
ATOM 1342 C C . SER A 1 184 ? -6.514 -21.110 -22.412 1.00 58.12 514 SER A C 1
ATOM 1343 O O . SER A 1 184 ? -7.081 -21.697 -23.336 1.00 62.46 514 SER A O 1
ATOM 1346 N N . PHE A 1 185 ? -6.872 -19.899 -21.997 1.00 66.90 515 PHE A N 1
ATOM 1347 C CA . PHE A 1 185 ? -8.044 -19.219 -22.529 1.00 68.61 515 PHE A CA 1
ATOM 1348 C C . PHE A 1 185 ? -7.662 -17.844 -23.052 1.00 72.98 515 PHE A C 1
ATOM 1349 O O . PHE A 1 185 ? -6.885 -17.120 -22.423 1.00 84.38 515 PHE A O 1
ATOM 1357 N N . GLU A 1 186 ? -8.219 -17.492 -24.208 1.00 75.58 516 GLU A N 1
ATOM 1358 C CA . GLU A 1 186 ? -7.993 -16.198 -24.836 1.00 79.01 516 GLU A CA 1
ATOM 1359 C C . GLU A 1 186 ? -9.338 -15.586 -25.196 1.00 86.69 516 GLU A C 1
ATOM 1360 O O . GLU A 1 186 ? -10.166 -16.237 -25.841 1.00 79.06 516 GLU A O 1
ATOM 1366 N N . LEU A 1 187 ? -9.553 -14.343 -24.777 1.00 92.01 517 LEU A N 1
ATOM 1367 C CA . LEU A 1 187 ? -10.797 -13.640 -25.068 1.00 102.19 517 LEU A CA 1
ATOM 1368 C C . LEU A 1 187 ? -10.583 -12.131 -25.071 1.00 100.89 517 LEU A C 1
ATOM 1369 O O . LEU A 1 187 ? -9.899 -11.591 -24.202 1.00 109.31 517 LEU A O 1
ATOM 1371 N N . GLN B 2 3 ? 9.652 -18.385 1.347 1.00 71.42 1 GLN B N 1
ATOM 1372 C CA . GLN B 2 3 ? 8.644 -19.032 0.517 1.00 73.10 1 GLN B CA 1
ATOM 1373 C C . GLN B 2 3 ? 7.536 -19.643 1.370 1.00 64.55 1 GLN B C 1
ATOM 1374 O O . GLN B 2 3 ? 7.366 -19.283 2.533 1.00 62.22 1 GLN B O 1
ATOM 1376 N N . VAL B 2 4 ? 6.785 -20.569 0.782 1.00 68.49 2 VAL B N 1
ATOM 1377 C CA . VAL B 2 4 ? 5.678 -21.220 1.472 1.00 63.84 2 VAL B CA 1
ATOM 1378 C C . VAL B 2 4 ? 6.224 -22.321 2.370 1.00 62.54 2 VAL B C 1
ATOM 1379 O O . VAL B 2 4 ? 7.097 -23.098 1.965 1.00 67.89 2 VAL B O 1
ATOM 1383 N N . GLN B 2 5 ? 5.711 -22.394 3.597 1.00 70.18 3 GLN B N 1
ATOM 1384 C CA . GLN B 2 5 ? 6.172 -23.372 4.573 1.00 73.30 3 GLN B CA 1
ATOM 1385 C C . GLN B 2 5 ? 4.990 -23.889 5.378 1.00 69.67 3 GLN B C 1
ATOM 1386 O O . GLN B 2 5 ? 4.148 -23.107 5.827 1.00 69.13 3 GLN B O 1
ATOM 1392 N N . LEU B 2 6 ? 4.932 -25.209 5.559 1.00 59.47 4 LEU B N 1
ATOM 1393 C CA . LEU B 2 6 ? 3.861 -25.856 6.304 1.00 60.19 4 LEU B CA 1
ATOM 1394 C C . LEU B 2 6 ? 4.434 -26.605 7.500 1.00 55.35 4 LEU B C 1
ATOM 1395 O O . LEU B 2 6 ? 5.503 -27.218 7.407 1.00 53.05 4 LEU B O 1
ATOM 1400 N N . VAL B 2 7 ? 3.717 -26.554 8.623 1.00 54.99 5 VAL B N 1
ATOM 1401 C CA . VAL B 2 7 ? 4.090 -27.273 9.841 1.00 52.97 5 VAL B CA 1
ATOM 1402 C C . VAL B 2 7 ? 2.813 -27.831 10.460 1.00 51.91 5 VAL B C 1
ATOM 1403 O O . VAL B 2 7 ? 1.985 -27.067 10.968 1.00 51.55 5 VAL B O 1
ATOM 1407 N N . GLU B 2 8 ? 2.653 -29.155 10.427 1.00 51.23 6 GLU B N 1
ATOM 1408 C CA . GLU B 2 8 ? 1.517 -29.810 11.065 1.00 53.96 6 GLU B CA 1
ATOM 1409 C C . GLU B 2 8 ? 1.887 -30.249 12.475 1.00 42.08 6 GLU B C 1
ATOM 1410 O O . GLU B 2 8 ? 2.948 -30.843 12.688 1.00 46.25 6 GLU B O 1
ATOM 1416 N N . THR B 2 9 ? 0.999 -29.972 13.428 1.00 49.99 7 THR B N 1
ATOM 1417 C CA . THR B 2 9 ? 1.133 -30.459 14.793 1.00 50.98 7 THR B CA 1
ATOM 1418 C C . THR B 2 9 ? -0.233 -30.909 15.290 1.00 52.44 7 THR B C 1
ATOM 1419 O O . THR B 2 9 ? -1.259 -30.693 14.638 1.00 50.65 7 THR B O 1
ATOM 1423 N N . GLY B 2 10 ? -0.243 -31.541 16.461 1.00 58.42 8 GLY B N 1
ATOM 1424 C CA . GLY B 2 10 ? -1.466 -31.952 17.126 1.00 48.66 8 GLY B CA 1
ATOM 1425 C C . GLY B 2 10 ? -1.633 -33.448 17.285 1.00 64.15 8 GLY B C 1
ATOM 1426 O O . GLY B 2 10 ? -2.456 -33.882 18.105 1.00 64.26 8 GLY B O 1
ATOM 1427 N N . GLY B 2 11 ? -0.889 -34.255 16.531 1.00 60.22 9 GLY B N 1
ATOM 1428 C CA . GLY B 2 11 ? -1.023 -35.695 16.652 1.00 61.34 9 GLY B CA 1
ATOM 1429 C C . GLY B 2 11 ? -0.624 -36.188 18.030 1.00 67.03 9 GLY B C 1
ATOM 1430 O O . GLY B 2 11 ? 0.268 -35.639 18.682 1.00 65.20 9 GLY B O 1
ATOM 1431 N N . ASP B 2 12 ? -1.299 -37.243 18.474 1.00 56.99 10 ASP B N 1
ATOM 1432 C CA . ASP B 2 12 ? -1.077 -37.790 19.806 1.00 72.85 10 ASP B CA 1
ATOM 1433 C C . ASP B 2 12 ? -1.730 -39.164 19.874 1.00 62.57 10 ASP B C 1
ATOM 1434 O O . ASP B 2 12 ? -2.541 -39.532 19.020 1.00 71.23 10 ASP B O 1
ATOM 1439 N N . LEU B 2 13 ? -1.361 -39.920 20.903 1.00 70.42 11 LEU B N 1
ATOM 1440 C CA . LEU B 2 13 ? -1.965 -41.221 21.160 1.00 70.86 11 LEU B CA 1
ATOM 1441 C C . LEU B 2 13 ? -3.320 -41.023 21.831 1.00 69.50 11 LEU B C 1
ATOM 1442 O O . LEU B 2 13 ? -3.400 -40.441 22.918 1.00 73.78 11 LEU B O 1
ATOM 1447 N N . VAL B 2 14 ? -4.381 -41.507 21.188 1.00 60.58 12 VAL B N 1
ATOM 1448 C CA . VAL B 2 14 ? -5.744 -41.327 21.670 1.00 61.00 12 VAL B CA 1
ATOM 1449 C C . VAL B 2 14 ? -6.476 -42.661 21.596 1.00 60.91 12 VAL B C 1
ATOM 1450 O O . VAL B 2 14 ? -6.139 -43.531 20.787 1.00 63.64 12 VAL B O 1
ATOM 1454 N N . GLN B 2 15 ? -7.477 -42.827 22.458 1.00 61.60 13 GLN B N 1
ATOM 1455 C CA . GLN B 2 15 ? -8.244 -44.061 22.468 1.00 62.73 13 GLN B CA 1
ATOM 1456 C C . GLN B 2 15 ? -9.362 -44.006 21.427 1.00 66.64 13 GLN B C 1
ATOM 1457 O O . GLN B 2 15 ? -9.667 -42.959 20.849 1.00 74.61 13 GLN B O 1
ATOM 1463 N N . SER B 2 16 ? -9.975 -45.163 21.189 1.00 65.60 14 SER B N 1
ATOM 1464 C CA . SER B 2 16 ? -11.079 -45.247 20.245 1.00 72.72 14 SER B CA 1
ATOM 1465 C C . SER B 2 16 ? -12.275 -44.450 20.753 1.00 68.41 14 SER B C 1
ATOM 1466 O O . SER B 2 16 ? -12.616 -44.498 21.938 1.00 84.15 14 SER B O 1
ATOM 1469 N N . GLY B 2 17 ? -12.909 -43.707 19.847 1.00 71.74 15 GLY B N 1
ATOM 1470 C CA . GLY B 2 17 ? -14.033 -42.865 20.191 1.00 64.57 15 GLY B CA 1
ATOM 1471 C C . GLY B 2 17 ? -13.673 -41.461 20.628 1.00 64.95 15 GLY B C 1
ATOM 1472 O O . GLY B 2 17 ? -14.578 -40.635 20.808 1.00 59.78 15 GLY B O 1
ATOM 1473 N N . GLY B 2 18 ? -12.388 -41.163 20.801 1.00 66.93 16 GLY B N 1
ATOM 1474 C CA . GLY B 2 18 ? -11.956 -39.858 21.249 1.00 63.12 16 GLY B CA 1
ATOM 1475 C C . GLY B 2 18 ? -11.892 -38.848 20.119 1.00 57.29 16 GLY B C 1
ATOM 1476 O O . GLY B 2 18 ? -12.367 -39.072 19.005 1.00 65.55 16 GLY B O 1
ATOM 1477 N N . SER B 2 19 ? -11.281 -37.706 20.428 1.00 55.85 17 SER B N 1
ATOM 1478 C CA . SER B 2 19 ? -11.156 -36.605 19.486 1.00 60.13 17 SER B CA 1
ATOM 1479 C C . SER B 2 19 ? -9.724 -36.087 19.482 1.00 62.34 17 SER B C 1
ATOM 1480 O O . SER B 2 19 ? -8.934 -36.372 20.386 1.00 54.41 17 SER B O 1
ATOM 1483 N N . LEU B 2 20 ? -9.400 -35.315 18.444 1.00 60.62 18 LEU B N 1
ATOM 1484 C CA . LEU B 2 20 ? -8.067 -34.747 18.292 1.00 49.57 18 LEU B CA 1
ATOM 1485 C C . LEU B 2 20 ? -8.131 -33.604 17.289 1.00 57.62 18 LEU B C 1
ATOM 1486 O O . LEU B 2 20 ? -8.809 -33.711 16.264 1.00 63.63 18 LEU B O 1
ATOM 1491 N N . ARG B 2 21 ? -7.420 -32.519 17.588 1.00 57.03 19 ARG B N 1
ATOM 1492 C CA . ARG B 2 21 ? -7.404 -31.318 16.758 1.00 63.45 19 ARG B CA 1
ATOM 1493 C C . ARG B 2 21 ? -6.009 -31.128 16.175 1.00 58.43 19 ARG B C 1
ATOM 1494 O O . ARG B 2 21 ? -5.031 -31.015 16.922 1.00 67.07 19 ARG B O 1
ATOM 1502 N N . LEU B 2 22 ? -5.921 -31.085 14.847 1.00 63.27 20 LEU B N 1
ATOM 1503 C CA . LEU B 2 22 ? -4.655 -30.932 14.140 1.00 61.13 20 LEU B CA 1
ATOM 1504 C C . LEU B 2 22 ? -4.513 -29.513 13.605 1.00 52.44 20 LEU B C 1
ATOM 1505 O O . LEU B 2 22 ? -5.475 -28.933 13.092 1.00 60.43 20 LEU B O 1
ATOM 1510 N N . ALA B 2 23 ? -3.307 -28.961 13.719 1.00 49.38 21 ALA B N 1
ATOM 1511 C CA . ALA B 2 23 ? -3.021 -27.597 13.297 1.00 55.03 21 ALA B CA 1
ATOM 1512 C C . ALA B 2 23 ? -1.967 -27.596 12.199 1.00 57.62 21 ALA B C 1
ATOM 1513 O O . ALA B 2 23 ? -1.018 -28.385 12.236 1.00 61.69 21 ALA B O 1
ATOM 1515 N N . CYS B 2 24 ? -2.138 -26.700 11.229 1.00 50.49 22 CYS B N 1
ATOM 1516 C CA . CYS B 2 24 ? -1.219 -26.543 10.101 1.00 60.83 22 CYS B CA 1
ATOM 1517 C C . CYS B 2 24 ? -0.951 -25.048 9.948 1.00 60.83 22 CYS B C 1
ATOM 1518 O O . CYS B 2 24 ? -1.794 -24.313 9.425 1.00 62.50 22 CYS B O 1
ATOM 1521 N N . VAL B 2 25 ? 0.211 -24.599 10.413 1.00 59.48 23 VAL B N 1
ATOM 1522 C CA . VAL B 2 25 ? 0.549 -23.179 10.437 1.00 63.40 23 VAL B CA 1
ATOM 1523 C C . VAL B 2 25 ? 1.219 -22.801 9.122 1.00 60.93 23 VAL B C 1
ATOM 1524 O O . VAL B 2 25 ? 2.295 -23.313 8.795 1.00 58.52 23 VAL B O 1
ATOM 1528 N N . LEU B 2 26 ? 0.587 -21.899 8.370 1.00 63.96 24 LEU B N 1
ATOM 1529 C CA . LEU B 2 26 ? 1.184 -21.377 7.148 1.00 64.15 24 LEU B CA 1
ATOM 1530 C C . LEU B 2 26 ? 2.181 -20.280 7.486 1.00 61.75 24 LEU B C 1
ATOM 1531 O O . LEU B 2 26 ? 1.928 -19.437 8.352 1.00 66.47 24 LEU B O 1
ATOM 1536 N N . SER B 2 27 ? 3.316 -20.287 6.794 1.00 69.01 25 SER B N 1
ATOM 1537 C CA . SER B 2 27 ? 4.342 -19.271 6.976 1.00 63.92 25 SER B CA 1
ATOM 1538 C C . SER B 2 27 ? 4.777 -18.733 5.622 1.00 68.42 25 SER B C 1
ATOM 1539 O O . SER B 2 27 ? 4.907 -19.489 4.655 1.00 69.63 25 SER B O 1
ATOM 1542 N N . GLY B 2 28 ? 4.989 -17.419 5.558 1.00 69.67 26 GLY B N 1
ATOM 1543 C CA . GLY B 2 28 ? 5.499 -16.772 4.373 1.00 69.64 26 GLY B CA 1
ATOM 1544 C C . GLY B 2 28 ? 4.451 -16.260 3.408 1.00 68.30 26 GLY B C 1
ATOM 1545 O O . GLY B 2 28 ? 4.774 -15.425 2.555 1.00 76.99 26 GLY B O 1
ATOM 1546 N N . VAL B 2 29 ? 3.208 -16.730 3.511 1.00 71.28 27 VAL B N 1
ATOM 1547 C CA . VAL B 2 29 ? 2.132 -16.348 2.608 1.00 61.75 27 VAL B CA 1
ATOM 1548 C C . VAL B 2 29 ? 0.849 -16.176 3.415 1.00 64.81 27 VAL B C 1
ATOM 1549 O O . VAL B 2 29 ? 0.805 -16.438 4.619 1.00 73.50 27 VAL B O 1
ATOM 1553 N N . THR B 2 30 ? -0.204 -15.728 2.734 1.00 60.08 28 THR B N 1
ATOM 1554 C CA . THR B 2 30 ? -1.492 -15.472 3.364 1.00 67.05 28 THR B CA 1
ATOM 1555 C C . THR B 2 30 ? -2.395 -16.692 3.233 1.00 70.13 28 THR B C 1
ATOM 1556 O O . THR B 2 30 ? -2.472 -17.313 2.169 1.00 74.49 28 THR B O 1
ATOM 1560 N N . LEU B 2 31 ? -3.082 -17.026 4.329 1.00 56.37 29 LEU B N 1
ATOM 1561 C CA . LEU B 2 31 ? -3.913 -18.225 4.352 1.00 65.13 29 LEU B CA 1
ATOM 1562 C C . LEU B 2 31 ? -5.092 -18.108 3.394 1.00 61.85 29 LEU B C 1
ATOM 1563 O O . LEU B 2 31 ? -5.506 -19.102 2.786 1.00 66.15 29 LEU B O 1
ATOM 1568 N N . ASP B 2 32 ? -5.647 -16.904 3.245 1.00 58.07 30 ASP B N 1
ATOM 1569 C CA . ASP B 2 32 ? -6.829 -16.732 2.409 1.00 69.89 30 ASP B CA 1
ATOM 1570 C C . ASP B 2 32 ? -6.541 -16.964 0.931 1.00 73.88 30 ASP B C 1
ATOM 1571 O O . ASP B 2 32 ? -7.468 -17.268 0.171 1.00 73.69 30 ASP B O 1
ATOM 1576 N N . SER B 2 33 ? -5.287 -16.839 0.506 1.00 87.30 31 SER B N 1
ATOM 1577 C CA . SER B 2 33 ? -4.926 -16.972 -0.898 1.00 88.60 31 SER B CA 1
ATOM 1578 C C . SER B 2 33 ? -4.443 -18.371 -1.258 1.00 85.95 31 SER B C 1
ATOM 1579 O O . SER B 2 33 ? -3.895 -18.561 -2.349 1.00 91.88 31 SER B O 1
ATOM 1582 N N . TYR B 2 34 ? -4.634 -19.353 -0.379 1.00 69.19 32 TYR B N 1
ATOM 1583 C CA . TYR B 2 34 ? -4.183 -20.715 -0.626 1.00 66.06 32 TYR B CA 1
ATOM 1584 C C . TYR B 2 34 ? -5.274 -21.699 -0.235 1.00 62.59 32 TYR B C 1
ATOM 1585 O O . TYR B 2 34 ? -5.992 -21.487 0.746 1.00 60.88 32 TYR B O 1
ATOM 1594 N N . SER B 2 35 ? -5.398 -22.771 -1.013 1.00 59.16 33 SER B N 1
ATOM 1595 C CA . SER B 2 35 ? -6.299 -23.864 -0.683 1.00 57.86 33 SER B CA 1
ATOM 1596 C C . SER B 2 35 ? -5.549 -24.905 0.135 1.00 51.26 33 SER B C 1
ATOM 1597 O O . SER B 2 35 ? -4.406 -25.251 -0.178 1.00 54.68 33 SER B O 1
ATOM 1600 N N . ILE B 2 36 ? -6.194 -25.398 1.189 1.00 53.47 34 ILE B N 1
ATOM 1601 C CA . ILE B 2 36 ? -5.579 -26.319 2.139 1.00 55.40 34 ILE B CA 1
ATOM 1602 C C . ILE B 2 36 ? -6.216 -27.691 1.975 1.00 51.40 34 ILE B C 1
ATOM 1603 O O . ILE B 2 36 ? -7.445 -27.808 1.892 1.00 54.61 34 ILE B O 1
ATOM 1608 N N . GLY B 2 37 ? -5.385 -28.719 1.925 1.00 44.85 35 GLY B N 1
ATOM 1609 C CA . GLY B 2 37 ? -5.868 -30.090 1.863 1.00 47.43 35 GLY B CA 1
ATOM 1610 C C . GLY B 2 37 ? -5.154 -30.959 2.875 1.00 54.23 35 GLY B C 1
ATOM 1611 O O . GLY B 2 37 ? -3.943 -30.850 3.059 1.00 52.15 35 GLY B O 1
ATOM 1612 N N . TRP B 2 38 ? -5.922 -31.820 3.536 1.00 48.42 36 TRP B N 1
ATOM 1613 C CA . TRP B 2 38 ? -5.390 -32.733 4.537 1.00 47.31 36 TRP B CA 1
ATOM 1614 C C . TRP B 2 38 ? -5.292 -34.142 3.969 1.00 45.84 36 TRP B C 1
ATOM 1615 O O . TRP B 2 38 ? -6.211 -34.620 3.297 1.00 45.33 36 TRP B O 1
ATOM 1626 N N . PHE B 2 39 ? -4.170 -34.803 4.247 1.00 43.35 37 PHE B N 1
ATOM 1627 C CA . PHE B 2 39 ? -3.892 -36.145 3.757 1.00 52.63 37 PHE B CA 1
ATOM 1628 C C . PHE B 2 39 ? -3.441 -37.022 4.917 1.00 51.35 37 PHE B C 1
ATOM 1629 O O . PHE B 2 39 ? -2.926 -36.532 5.925 1.00 49.80 37 PHE B O 1
ATOM 1637 N N . ARG B 2 40 ? -3.634 -38.333 4.768 1.00 50.70 38 ARG B N 1
ATOM 1638 C CA . ARG B 2 40 ? -3.121 -39.293 5.737 1.00 57.00 38 ARG B CA 1
ATOM 1639 C C . ARG B 2 40 ? -2.478 -40.461 5.005 1.00 53.15 38 ARG B C 1
ATOM 1640 O O . ARG B 2 40 ? -2.845 -40.784 3.872 1.00 57.75 38 ARG B O 1
ATOM 1648 N N . GLN B 2 41 ? -1.513 -41.093 5.670 1.00 50.99 39 GLN B N 1
ATOM 1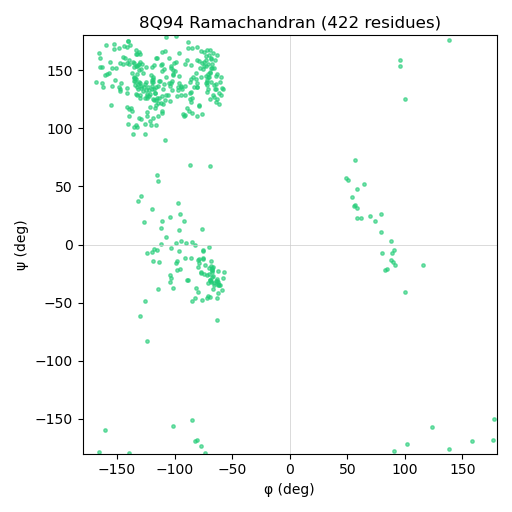649 C CA . GLN B 2 41 ? -0.753 -42.200 5.100 1.00 57.94 39 GLN B CA 1
ATOM 1650 C C . GLN B 2 41 ? -0.726 -43.350 6.097 1.00 59.46 39 GLN B C 1
ATOM 1651 O O . GLN B 2 41 ? -0.050 -43.267 7.128 1.00 62.32 39 GLN B O 1
ATOM 1657 N N . ALA B 2 42 ? -1.455 -44.416 5.789 1.00 59.70 40 ALA B N 1
ATOM 1658 C CA . ALA B 2 42 ? -1.387 -45.638 6.569 1.00 65.52 40 ALA B CA 1
ATOM 1659 C C . ALA B 2 42 ? -0.110 -46.402 6.231 1.00 75.11 40 ALA B C 1
ATOM 1660 O O . ALA B 2 42 ? 0.467 -46.219 5.156 1.00 67.83 40 ALA B O 1
ATOM 1662 N N . PRO B 2 43 ? 0.367 -47.252 7.142 1.00 79.54 41 PRO B N 1
ATOM 1663 C CA . PRO B 2 43 ? 1.588 -48.021 6.861 1.00 77.46 41 PRO B CA 1
ATOM 1664 C C . PRO B 2 43 ? 1.420 -48.904 5.633 1.00 73.09 41 PRO B C 1
ATOM 1665 O O . PRO B 2 43 ? 0.453 -49.659 5.515 1.00 82.12 41 PRO B O 1
ATOM 1669 N N . GLY B 2 44 ? 2.377 -48.799 4.710 1.00 75.21 42 GLY B N 1
ATOM 1670 C CA . GLY B 2 44 ? 2.345 -49.559 3.480 1.00 79.69 42 GLY B CA 1
ATOM 1671 C C . GLY B 2 44 ? 1.450 -49.000 2.395 1.00 89.77 42 GLY B C 1
ATOM 1672 O O . GLY B 2 44 ? 1.481 -49.512 1.268 1.00 95.29 42 GLY B O 1
ATOM 1673 N N . LYS B 2 45 ? 0.659 -47.974 2.687 1.00 76.09 43 LYS B N 1
ATOM 1674 C CA . LYS B 2 45 ? -0.252 -47.375 1.724 1.00 80.43 43 LYS B CA 1
ATOM 1675 C C . LYS B 2 45 ? 0.257 -46.003 1.299 1.00 79.54 43 LYS B C 1
ATOM 1676 O O . LYS B 2 45 ? 1.152 -45.421 1.918 1.00 75.83 43 LYS B O 1
ATOM 1682 N N . GLU B 2 46 ? -0.332 -45.489 0.223 1.00 73.41 44 GLU B N 1
ATOM 1683 C CA . GLU B 2 46 ? 0.042 -44.184 -0.295 1.00 69.40 44 GLU B CA 1
ATOM 1684 C C . GLU B 2 46 ? -0.632 -43.074 0.510 1.00 63.37 44 GLU B C 1
ATOM 1685 O O . GLU B 2 46 ? -1.522 -43.309 1.330 1.00 60.56 44 GLU B O 1
ATOM 1691 N N . ARG B 2 47 ? -0.193 -41.845 0.257 1.00 63.76 45 ARG B N 1
ATOM 1692 C CA . ARG B 2 47 ? -0.740 -40.664 0.918 1.00 49.40 45 ARG B CA 1
ATOM 1693 C C . ARG B 2 47 ? -2.091 -40.333 0.290 1.00 56.42 45 ARG B C 1
ATOM 1694 O O . ARG B 2 47 ? -2.157 -39.932 -0.877 1.00 65.28 45 ARG B O 1
ATOM 1702 N N . GLU B 2 48 ? -3.167 -40.495 1.056 1.00 55.45 46 GLU B N 1
ATOM 1703 C CA . GLU B 2 48 ? -4.528 -40.364 0.549 1.00 56.19 46 GLU B CA 1
ATOM 1704 C C . GLU B 2 48 ? -5.216 -39.145 1.153 1.00 60.02 46 GLU B C 1
ATOM 1705 O O . GLU B 2 48 ? -5.054 -38.853 2.343 1.00 53.17 46 GLU B O 1
ATOM 1711 N N . GLY B 2 49 ? -5.998 -38.443 0.326 1.00 53.45 47 GLY B N 1
ATOM 1712 C CA . GLY B 2 49 ? -6.662 -37.230 0.774 1.00 47.98 47 GLY B CA 1
ATOM 1713 C C . GLY B 2 49 ? -7.846 -37.498 1.688 1.00 60.14 47 GLY B C 1
ATOM 1714 O O . GLY B 2 49 ? -8.490 -38.545 1.631 1.00 60.05 47 GLY B O 1
ATOM 1715 N N . ILE B 2 50 ? -8.142 -36.512 2.536 1.00 47.72 48 ILE B N 1
ATOM 1716 C CA . ILE B 2 50 ? -9.207 -36.626 3.528 1.00 54.99 48 ILE B CA 1
ATOM 1717 C C . ILE B 2 50 ? -10.181 -35.468 3.392 1.00 52.20 48 ILE B C 1
ATOM 1718 O O . ILE B 2 50 ? -11.402 -35.662 3.387 1.00 51.55 48 ILE B O 1
ATOM 1723 N N . SER B 2 51 ? -9.644 -34.253 3.312 1.00 47.71 49 SER B N 1
ATOM 1724 C CA . SER B 2 51 ? -10.454 -33.049 3.382 1.00 48.16 49 SER B CA 1
ATOM 1725 C C . SER B 2 51 ? -9.829 -31.975 2.509 1.00 46.74 49 SER B C 1
ATOM 1726 O O . SER B 2 51 ? -8.624 -31.984 2.241 1.00 50.74 49 SER B O 1
ATOM 1729 N N . TYR B 2 52 ? -10.668 -31.036 2.080 1.00 49.50 50 TYR B N 1
ATOM 1730 C CA . TYR B 2 52 ? -10.257 -29.976 1.171 1.00 56.49 50 TYR B CA 1
ATOM 1731 C C . TYR B 2 52 ? -10.944 -28.686 1.582 1.00 54.67 50 TYR B C 1
ATOM 1732 O O . TYR B 2 52 ? -12.161 -28.668 1.787 1.00 58.03 50 TYR B O 1
ATOM 1741 N N . SER B 2 53 ? -10.163 -27.616 1.712 1.00 53.23 51 SER B N 1
ATOM 1742 C CA . SER B 2 53 ? -10.671 -26.299 2.095 1.00 51.88 51 SER B CA 1
ATOM 1743 C C . SER B 2 53 ? -10.216 -25.302 1.037 1.00 61.27 51 SER B C 1
ATOM 1744 O O . SER B 2 53 ? -9.048 -24.902 1.015 1.00 66.18 51 SER B O 1
ATOM 1747 N N . GLU B 2 54 ? -11.135 -24.907 0.161 1.00 63.27 52 GLU B N 1
ATOM 1748 C CA . GLU B 2 54 ? -10.797 -23.994 -0.919 1.00 57.82 52 GLU B CA 1
ATOM 1749 C C . GLU B 2 54 ? -10.570 -22.586 -0.380 1.00 56.45 52 GLU B C 1
ATOM 1750 O O . GLU B 2 54 ? -11.211 -22.151 0.580 1.00 60.43 52 GLU B O 1
ATOM 1756 N N . LYS B 2 55 ? -9.634 -21.877 -1.003 1.00 59.26 53 LYS B N 1
ATOM 1757 C CA . LYS B 2 55 ? -9.353 -20.503 -0.628 1.00 69.90 53 LYS B CA 1
ATOM 1758 C C . LYS B 2 55 ? -10.518 -19.592 -1.011 1.00 75.44 53 LYS B C 1
ATOM 1759 O O . LYS B 2 55 ? -11.421 -19.969 -1.766 1.00 76.49 53 LYS B O 1
ATOM 1765 N N . SER B 2 56 ? -10.482 -18.369 -0.476 1.00 73.31 54 SER B N 1
ATOM 1766 C CA . SER B 2 56 ? -11.461 -17.328 -0.793 1.00 74.36 54 SER B CA 1
ATOM 1767 C C . SER B 2 56 ? -12.883 -17.781 -0.463 1.00 73.64 54 SER B C 1
ATOM 1768 O O . SER B 2 56 ? -13.808 -17.641 -1.267 1.00 76.39 54 SER B O 1
ATOM 1771 N N . SER B 2 57 ? -13.047 -18.336 0.741 1.00 76.17 55 SER B N 1
ATOM 1772 C CA . SER B 2 57 ? -14.344 -18.793 1.244 1.00 71.91 55 SER B CA 1
ATOM 1773 C C . SER B 2 57 ? -14.999 -19.802 0.305 1.00 71.74 55 SER B C 1
ATOM 1774 O O . SER B 2 57 ? -16.226 -19.849 0.183 1.00 64.71 55 SER B O 1
ATOM 1777 N N . GLY B 2 58 ? -14.184 -20.620 -0.366 1.00 70.39 56 GLY B N 1
ATOM 1778 C CA . GLY B 2 58 ? -14.697 -21.616 -1.262 1.00 59.02 56 GLY B CA 1
ATOM 1779 C C . GLY B 2 58 ? -15.317 -22.785 -0.516 1.00 66.42 56 GLY B C 1
ATOM 1780 O O . GLY B 2 58 ? -15.357 -22.818 0.722 1.00 63.28 56 GLY B O 1
ATOM 1781 N N . PRO B 2 59 ? -15.807 -23.764 -1.272 1.00 60.26 57 PRO B N 1
ATOM 1782 C C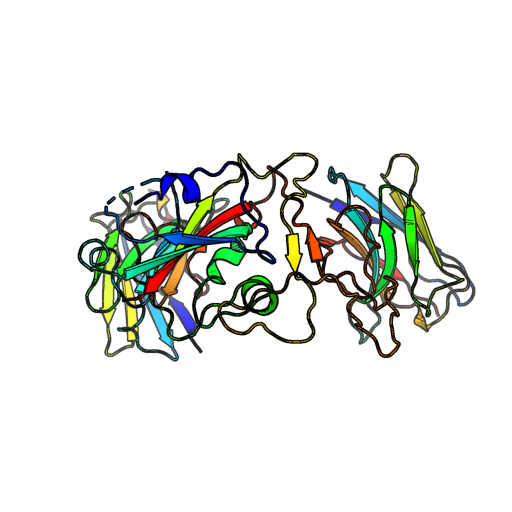A . PRO B 2 59 ? -16.452 -24.922 -0.650 1.00 64.79 57 PRO B CA 1
ATOM 1783 C C . PRO B 2 59 ? -15.448 -25.810 0.067 1.00 60.17 57 PRO B C 1
ATOM 1784 O O . PRO B 2 59 ? -14.237 -25.738 -0.151 1.00 67.21 57 PRO B O 1
ATOM 1788 N N . THR B 2 60 ? -15.978 -26.660 0.943 1.00 60.36 58 THR B N 1
ATOM 1789 C CA . THR B 2 60 ? -15.192 -27.660 1.652 1.00 64.19 58 THR B CA 1
ATOM 1790 C C . THR B 2 60 ? -15.674 -29.045 1.246 1.00 60.41 58 THR B C 1
ATOM 1791 O O . THR B 2 60 ? -16.881 -29.293 1.175 1.00 71.82 58 THR B O 1
ATOM 1795 N N . TYR B 2 61 ? -14.730 -29.942 0.975 1.00 54.04 59 TYR B N 1
ATOM 1796 C CA . TYR B 2 61 ? -15.038 -31.296 0.544 1.00 55.29 59 TYR B CA 1
ATOM 1797 C C . TYR B 2 61 ? -14.372 -32.303 1.472 1.00 54.55 59 TYR B C 1
ATOM 1798 O O . TYR B 2 61 ? -13.229 -32.111 1.897 1.00 52.23 59 TYR B O 1
ATOM 1807 N N . TYR B 2 62 ? -15.101 -33.371 1.787 1.00 56.86 60 TYR B N 1
ATOM 1808 C CA . TYR B 2 62 ? -14.599 -34.456 2.615 1.00 61.86 60 TYR B CA 1
ATOM 1809 C C . TYR B 2 62 ? -14.856 -35.784 1.918 1.00 60.08 60 TYR B C 1
ATOM 1810 O O . TYR B 2 62 ? -15.817 -35.926 1.155 1.00 60.88 60 TYR B O 1
ATOM 1819 N N . VAL B 2 63 ? -13.996 -36.761 2.196 1.00 57.62 61 VAL B N 1
ATOM 1820 C CA . VAL B 2 63 ? -14.185 -38.112 1.680 1.00 50.14 61 VAL B CA 1
ATOM 1821 C C . VAL B 2 63 ? -15.305 -38.777 2.469 1.00 52.54 61 VAL B C 1
ATOM 1822 O O . VAL B 2 63 ? -15.709 -38.284 3.528 1.00 71.10 61 VAL B O 1
ATOM 1826 N N . ASP B 2 64 ? -15.814 -39.901 1.961 1.00 59.18 62 ASP B N 1
ATOM 1827 C CA . ASP B 2 64 ? -16.948 -40.559 2.601 1.00 62.24 62 ASP B CA 1
ATOM 1828 C C . ASP B 2 64 ? -16.583 -41.204 3.933 1.00 62.85 62 ASP B C 1
ATOM 1829 O O . ASP B 2 64 ? -17.459 -41.364 4.788 1.00 68.73 62 ASP B O 1
ATOM 1834 N N . SER B 2 65 ? -15.317 -41.573 4.134 1.00 66.22 63 SER B N 1
ATOM 1835 C CA . SER B 2 65 ? -14.943 -42.287 5.350 1.00 65.01 63 SER B CA 1
ATOM 1836 C C . SER B 2 65 ? -14.899 -41.375 6.570 1.00 69.15 63 SER B C 1
ATOM 1837 O O . SER B 2 65 ? -15.068 -41.851 7.698 1.00 60.10 63 SER B O 1
ATOM 1840 N N . VAL B 2 66 ? -14.677 -40.076 6.375 1.00 69.22 64 VAL B N 1
ATOM 1841 C CA . VAL B 2 66 ? -14.593 -39.126 7.477 1.00 62.44 64 VAL B CA 1
ATOM 1842 C C . VAL B 2 66 ? -15.758 -38.155 7.497 1.00 65.13 64 VAL B C 1
ATOM 1843 O O . VAL B 2 66 ? -15.808 -37.285 8.379 1.00 70.86 64 VAL B O 1
ATOM 1847 N N . LYS B 2 67 ? -16.692 -38.268 6.554 1.00 69.95 65 LYS B N 1
ATOM 1848 C CA . LYS B 2 67 ? -17.822 -37.349 6.494 1.00 70.77 65 LYS B CA 1
ATOM 1849 C C . LYS B 2 67 ? -18.612 -37.391 7.795 1.00 56.74 65 LYS B C 1
ATOM 1850 O O . LYS B 2 67 ? -18.909 -38.466 8.323 1.00 68.97 65 LYS B O 1
ATOM 1856 N N . GLY B 2 68 ? -18.942 -36.211 8.319 1.00 63.00 66 GLY B N 1
ATOM 1857 C CA . GLY B 2 68 ? -19.673 -36.098 9.561 1.00 70.20 66 GLY B CA 1
ATOM 1858 C C . GLY B 2 68 ? -18.835 -36.195 10.816 1.00 65.94 66 GLY B C 1
ATOM 1859 O O . GLY B 2 68 ? -19.268 -35.712 11.868 1.00 65.87 66 GLY B O 1
ATOM 1860 N N . ARG B 2 69 ? -17.651 -36.801 10.746 1.00 67.89 67 ARG B N 1
ATOM 1861 C CA . ARG B 2 69 ? -16.778 -36.924 11.907 1.00 60.98 67 ARG B CA 1
ATOM 1862 C C . ARG B 2 69 ? -15.605 -35.955 11.883 1.00 67.33 67 ARG B C 1
ATOM 1863 O O . ARG B 2 69 ? -15.090 -35.604 12.949 1.00 59.02 67 ARG B O 1
ATOM 1871 N N . PHE B 2 70 ? -15.168 -35.519 10.703 1.00 57.17 68 PHE B N 1
ATOM 1872 C CA . PHE B 2 70 ? -14.062 -34.582 10.574 1.00 60.07 68 PHE B CA 1
ATOM 1873 C C . PHE B 2 70 ? -14.578 -33.220 10.124 1.00 64.39 68 PHE B C 1
ATOM 1874 O O . PHE B 2 70 ? -15.596 -33.119 9.434 1.00 69.38 68 PHE B O 1
ATOM 1882 N N . THR B 2 71 ? -13.858 -32.170 10.519 1.00 61.79 69 THR B N 1
ATOM 1883 C CA . THR B 2 71 ? -14.246 -30.802 10.204 1.00 58.82 69 THR B CA 1
ATOM 1884 C C . THR B 2 71 ? -12.992 -29.959 10.016 1.00 59.81 69 THR B C 1
ATOM 1885 O O . THR B 2 71 ? -12.021 -30.106 10.764 1.00 60.51 69 THR B O 1
ATOM 1889 N N . VAL B 2 72 ? -13.020 -29.080 9.015 1.00 54.29 70 VAL B N 1
ATOM 1890 C CA . VAL B 2 72 ? -11.901 -28.202 8.689 1.00 53.99 70 VAL B CA 1
ATOM 1891 C C . VAL B 2 72 ? -12.315 -26.763 8.961 1.00 62.87 70 VAL B C 1
ATOM 1892 O O . VAL B 2 72 ? -13.458 -26.374 8.692 1.00 74.33 70 VAL B O 1
ATOM 1896 N N . SER B 2 73 ? -11.385 -25.975 9.496 1.00 54.85 71 SER B N 1
ATOM 1897 C CA . SER B 2 73 ? -11.632 -24.571 9.782 1.00 53.25 71 SER B CA 1
ATOM 1898 C C . SER B 2 73 ? -10.381 -23.766 9.459 1.00 57.26 71 SER B C 1
ATOM 1899 O O . SER B 2 73 ? -9.308 -24.319 9.197 1.00 57.01 71 SER B O 1
ATOM 1902 N N . ARG B 2 74 ? -10.531 -22.443 9.476 1.00 51.73 72 ARG B N 1
ATOM 1903 C CA . ARG B 2 74 ? -9.449 -21.525 9.151 1.00 57.21 72 ARG B CA 1
ATOM 1904 C C . ARG B 2 74 ? -9.417 -20.395 10.169 1.00 58.59 72 ARG B C 1
ATOM 1905 O O . ARG B 2 74 ? -10.466 -19.901 10.594 1.00 57.16 72 ARG B O 1
ATOM 1913 N N . ASP B 2 75 ? -8.208 -19.985 10.550 1.00 53.08 73 ASP B N 1
ATOM 1914 C CA . ASP B 2 75 ? -7.999 -18.865 11.467 1.00 58.44 73 ASP B CA 1
ATOM 1915 C C . ASP B 2 75 ? -7.053 -17.885 10.781 1.00 65.24 73 ASP B C 1
ATOM 1916 O O . ASP B 2 75 ? -5.830 -18.045 10.848 1.00 66.80 73 ASP B O 1
ATOM 1921 N N . ASN B 2 76 ? -7.620 -16.872 10.119 1.00 73.90 74 ASN B N 1
ATOM 1922 C CA . ASN B 2 76 ? -6.796 -15.904 9.403 1.00 64.67 74 ASN B CA 1
ATOM 1923 C C . ASN B 2 76 ? -5.948 -15.070 10.353 1.00 73.03 74 ASN B C 1
ATOM 1924 O O . ASN B 2 76 ? -4.881 -14.584 9.963 1.00 71.85 74 ASN B O 1
ATOM 1929 N N . ALA B 2 77 ? -6.402 -14.891 11.597 1.00 77.84 75 ALA B N 1
ATOM 1930 C CA . ALA B 2 77 ? -5.616 -14.136 12.566 1.00 74.43 75 ALA B CA 1
ATOM 1931 C C . ALA B 2 77 ? -4.326 -14.866 12.920 1.00 75.16 75 ALA B C 1
ATOM 1932 O O . ALA B 2 77 ? -3.275 -14.237 13.087 1.00 71.66 75 ALA B O 1
ATOM 1934 N N . LYS B 2 78 ? -4.386 -16.191 13.035 1.00 68.62 76 LYS B N 1
ATOM 1935 C CA . LYS B 2 78 ? -3.217 -17.007 13.329 1.00 60.83 76 LYS B CA 1
ATOM 1936 C C . LYS B 2 78 ? -2.616 -17.651 12.087 1.00 69.83 76 LYS B C 1
ATOM 1937 O O . LYS B 2 78 ? -1.635 -18.392 12.207 1.00 57.79 76 LYS B O 1
ATOM 1943 N N . ASN B 2 79 ? -3.182 -17.387 10.905 1.00 66.73 77 ASN B N 1
ATOM 1944 C CA . ASN B 2 79 ? -2.685 -17.933 9.639 1.00 61.01 77 ASN B CA 1
ATOM 1945 C C . ASN B 2 79 ? -2.578 -19.455 9.698 1.00 68.24 77 ASN B C 1
ATOM 1946 O O . ASN B 2 79 ? -1.622 -20.053 9.198 1.00 67.81 77 ASN B O 1
ATOM 1951 N N . THR B 2 80 ? -3.574 -20.088 10.312 1.00 66.97 78 THR B N 1
ATOM 1952 C CA . THR B 2 80 ? -3.520 -21.506 10.632 1.00 61.50 78 THR B CA 1
ATOM 1953 C C . THR B 2 80 ? -4.811 -22.191 10.209 1.00 56.22 78 THR B C 1
ATOM 1954 O O . THR B 2 80 ? -5.907 -21.673 10.443 1.00 56.82 78 THR B O 1
ATOM 1958 N N . ALA B 2 81 ? -4.672 -23.353 9.578 1.00 54.24 79 ALA B N 1
ATOM 1959 C CA . ALA B 2 81 ? -5.803 -24.199 9.224 1.00 61.12 79 ALA B CA 1
ATOM 1960 C C . ALA B 2 81 ? -5.884 -25.367 10.195 1.00 53.39 79 ALA B C 1
ATOM 1961 O O . ALA B 2 81 ? -4.861 -25.949 10.569 1.00 53.90 79 ALA B O 1
ATOM 1963 N N . TYR B 2 82 ? -7.103 -25.705 10.605 1.00 55.17 80 TYR B N 1
ATOM 1964 C CA . TYR B 2 82 ? -7.330 -26.750 11.591 1.00 57.78 80 TYR B CA 1
ATOM 1965 C C . TYR B 2 82 ? -8.094 -27.912 10.970 1.00 59.93 80 TYR B C 1
ATOM 1966 O O . TYR B 2 82 ? -8.737 -27.779 9.924 1.00 58.71 80 TYR B O 1
ATOM 1975 N N . LEU B 2 83 ? -8.011 -29.064 11.636 1.00 59.65 81 LEU B N 1
ATOM 1976 C CA . LEU B 2 83 ? -8.739 -30.267 11.231 1.00 60.40 81 LEU B CA 1
ATOM 1977 C C . LEU B 2 83 ? -9.241 -30.946 12.502 1.00 58.79 81 LEU B C 1
ATOM 1978 O O . LEU B 2 83 ? -8.468 -31.590 13.217 1.00 53.12 81 LEU B O 1
ATOM 1983 N N . GLN B 2 84 ? -10.533 -30.791 12.782 1.00 63.81 82 GLN B N 1
ATOM 1984 C CA . GLN B 2 84 ? -11.156 -31.388 13.958 1.00 55.92 82 GLN B CA 1
ATOM 1985 C C . GLN B 2 84 ? -11.585 -32.814 13.634 1.00 58.59 82 GLN B C 1
ATOM 1986 O O . GLN B 2 84 ? -12.367 -33.036 12.704 1.00 59.66 82 GLN B O 1
ATOM 1992 N N . MET B 2 85 ? -11.087 -33.773 14.410 1.00 52.96 83 MET B N 1
ATOM 1993 C CA . MET B 2 85 ? -11.333 -35.193 14.184 1.00 56.50 83 MET B CA 1
ATOM 1994 C C . MET B 2 85 ? -12.052 -35.761 15.401 1.00 57.92 83 MET B C 1
ATOM 1995 O O . MET B 2 85 ? -11.448 -35.905 16.469 1.00 59.47 83 MET B O 1
ATOM 2000 N N . ASN B 2 86 ? -13.332 -36.085 15.242 1.00 60.29 84 ASN B N 1
ATOM 2001 C CA . ASN B 2 86 ? -14.154 -36.627 16.315 1.00 58.39 84 ASN B CA 1
ATOM 2002 C C . ASN B 2 86 ? -14.507 -38.084 16.042 1.00 56.93 84 ASN B C 1
ATOM 2003 O O . ASN B 2 86 ? -14.541 -38.536 14.894 1.00 68.09 84 ASN B O 1
ATOM 2008 N N . SER B 2 87 ? -14.792 -38.808 17.125 1.00 57.20 85 SER B N 1
ATOM 2009 C CA . SER B 2 87 ? -15.191 -40.216 17.086 1.00 59.31 85 SER B CA 1
ATOM 2010 C C . SER B 2 87 ? -14.222 -41.041 16.238 1.00 60.37 85 SER B C 1
ATOM 2011 O O . SER B 2 87 ? -14.602 -41.726 15.287 1.00 62.22 85 SER B O 1
ATOM 2014 N N . LEU B 2 88 ? -12.948 -40.961 16.612 1.00 59.59 86 LEU B N 1
ATOM 2015 C CA . LEU B 2 88 ? -11.894 -41.645 15.880 1.00 53.29 86 LEU B CA 1
ATOM 2016 C C . LEU B 2 88 ? -12.021 -43.159 16.015 1.00 58.95 86 LEU B C 1
ATOM 2017 O O . LEU B 2 88 ? -12.600 -43.678 16.973 1.00 65.68 86 LEU B O 1
ATOM 2022 N N . LYS B 2 89 ? -11.473 -43.864 15.035 1.00 60.22 87 LYS B N 1
ATOM 2023 C CA . LYS B 2 89 ? -11.454 -45.316 14.976 1.00 64.20 87 LYS B CA 1
ATOM 2024 C C . LYS B 2 89 ? -10.029 -45.780 14.732 1.00 61.10 87 LYS B C 1
ATOM 2025 O O . LYS B 2 89 ? -9.209 -45.030 14.190 1.00 63.52 87 LYS B O 1
ATOM 2028 N N . PRO B 2 90 ? -9.695 -47.012 15.130 1.00 57.53 88 PRO B N 1
ATOM 2029 C CA . PRO B 2 90 ? -8.341 -47.526 14.857 1.00 60.82 88 PRO B CA 1
ATOM 2030 C C . PRO B 2 90 ? -7.970 -47.518 13.383 1.00 61.34 88 PRO B C 1
ATOM 2031 O O . PRO B 2 90 ? -6.776 -47.487 13.063 1.00 65.61 88 PRO B O 1
ATOM 2035 N N . GLU B 2 91 ? -8.948 -47.538 12.478 1.00 51.97 89 GLU B N 1
ATOM 2036 C CA . GLU B 2 91 ? -8.677 -47.460 11.048 1.00 61.45 89 GLU B CA 1
ATOM 2037 C C . GLU B 2 91 ? -8.291 -46.058 10.591 1.00 57.43 89 GLU B C 1
ATOM 2038 O O . GLU B 2 91 ? -7.943 -45.882 9.419 1.00 62.81 89 GLU B O 1
ATOM 2044 N N . ASP B 2 92 ? -8.344 -45.064 11.475 1.00 57.15 90 ASP B N 1
ATOM 2045 C CA . ASP B 2 92 ? -7.944 -43.702 11.149 1.00 54.34 90 ASP B CA 1
ATOM 2046 C C . ASP B 2 92 ? -6.471 -43.436 11.431 1.00 58.15 90 ASP B C 1
ATOM 2047 O O . ASP B 2 92 ? -6.007 -42.312 11.213 1.00 55.89 90 ASP B O 1
ATOM 2052 N N . SER B 2 93 ? -5.731 -44.436 11.903 1.00 51.56 91 SER B N 1
ATOM 2053 C CA . SER B 2 93 ? -4.340 -44.236 12.275 1.00 55.84 91 SER B CA 1
ATOM 2054 C C . SER B 2 93 ? -3.476 -43.955 11.048 1.00 59.28 91 SER B C 1
ATOM 2055 O O . SER B 2 93 ? -3.838 -44.261 9.908 1.00 56.39 91 SER B O 1
ATOM 2058 N N . GLY B 2 94 ? -2.312 -43.364 11.302 1.00 53.56 92 GLY B N 1
ATOM 2059 C CA . GLY B 2 94 ? -1.378 -43.042 10.243 1.00 54.22 92 GLY B CA 1
ATOM 2060 C C . GLY B 2 94 ? -0.736 -41.683 10.421 1.00 54.45 92 GLY B C 1
ATOM 2061 O O . GLY B 2 94 ? -0.964 -41.007 11.428 1.00 54.95 92 GLY B O 1
ATOM 2062 N N . ILE B 2 95 ? 0.073 -41.275 9.449 1.00 50.22 93 ILE B N 1
ATOM 2063 C CA . ILE B 2 95 ? 0.731 -39.975 9.458 1.00 51.47 93 ILE B CA 1
ATOM 2064 C C . ILE B 2 95 ? -0.125 -39.003 8.661 1.00 54.68 93 ILE B C 1
ATOM 2065 O O . ILE B 2 95 ? -0.498 -39.288 7.516 1.00 54.33 93 ILE B O 1
ATOM 2070 N N . TYR B 2 96 ? -0.434 -37.856 9.259 1.00 45.73 94 TYR B N 1
ATOM 2071 C CA . TYR B 2 96 ? -1.318 -36.867 8.658 1.00 51.66 94 TYR B CA 1
ATOM 2072 C C . TYR B 2 96 ? -0.515 -35.657 8.197 1.00 53.23 94 TYR B C 1
ATOM 2073 O O . TYR B 2 96 ? 0.255 -35.086 8.977 1.00 46.90 94 TYR B O 1
ATOM 2082 N N . TYR B 2 97 ? -0.703 -35.269 6.935 1.00 51.70 95 TYR B N 1
ATOM 2083 C CA . TYR B 2 97 ? -0.036 -34.120 6.339 1.00 43.76 95 TYR B CA 1
ATOM 2084 C C . TYR B 2 97 ? -1.065 -33.080 5.915 1.00 54.22 95 TYR B C 1
ATOM 2085 O O . TYR B 2 97 ? -2.224 -33.408 5.642 1.00 56.02 95 TYR B O 1
ATOM 2094 N N . CYS B 2 98 ? -0.635 -31.821 5.853 1.00 49.88 96 CYS B N 1
ATOM 2095 C CA . CYS B 2 98 ? -1.401 -30.776 5.189 1.00 54.97 96 CYS B CA 1
ATOM 2096 C C . CYS B 2 98 ? -0.666 -30.329 3.932 1.00 51.02 96 CYS B C 1
ATOM 2097 O O . CYS B 2 98 ? 0.557 -30.465 3.823 1.00 44.12 96 CYS B O 1
ATOM 2100 N N . ALA B 2 99 ? -1.432 -29.807 2.978 1.00 49.59 97 ALA B N 1
ATOM 2101 C CA . ALA B 2 99 ? -0.893 -29.329 1.715 1.00 52.04 97 ALA B CA 1
ATOM 2102 C C . ALA B 2 99 ? -1.526 -27.986 1.382 1.00 55.03 97 ALA B C 1
ATOM 2103 O O . ALA B 2 99 ? -2.615 -27.655 1.858 1.00 51.33 97 ALA B O 1
ATOM 2105 N N . ALA B 2 100 ? -0.823 -27.208 0.560 1.00 52.79 98 ALA B N 1
ATOM 2106 C CA . ALA B 2 100 ? -1.263 -25.873 0.181 1.00 50.33 98 ALA B CA 1
ATOM 2107 C C . ALA B 2 100 ? -1.075 -25.672 -1.314 1.00 57.89 98 ALA B C 1
ATOM 2108 O O . ALA B 2 100 ? -0.103 -26.158 -1.901 1.00 51.52 98 ALA B O 1
ATOM 2110 N N . ASP B 2 101 ? -2.007 -24.943 -1.922 1.00 53.72 99 ASP B N 1
ATOM 2111 C CA . ASP B 2 101 ? -1.970 -24.694 -3.354 1.00 55.18 99 ASP B CA 1
ATOM 2112 C C . ASP B 2 101 ? -2.877 -23.513 -3.667 1.00 55.12 99 ASP B C 1
ATOM 2113 O O . ASP B 2 101 ? -3.997 -23.435 -3.157 1.00 67.23 99 ASP B O 1
ATOM 2118 N N . GLU B 2 102 ? -2.387 -22.603 -4.505 1.00 53.70 100 GLU B N 1
ATOM 2119 C CA . GLU B 2 102 ? -3.153 -21.437 -4.931 1.00 62.94 100 GLU B CA 1
ATOM 2120 C C . GLU B 2 102 ? -4.209 -21.765 -5.977 1.00 60.25 100 GLU B C 1
ATOM 2121 O O . GLU B 2 102 ? -4.755 -20.841 -6.590 1.00 74.26 100 GLU B O 1
ATOM 2127 N N . ALA B 2 103 ? -4.513 -23.039 -6.196 1.00 59.58 101 ALA B N 1
ATOM 2128 C CA . ALA B 2 103 ? -5.402 -23.452 -7.269 1.00 63.26 101 ALA B CA 1
ATOM 2129 C C . ALA B 2 103 ? -6.798 -23.761 -6.743 1.00 61.13 101 ALA B C 1
ATOM 2130 O O . ALA B 2 103 ? -6.971 -24.244 -5.621 1.00 57.96 101 ALA B O 1
ATOM 2132 N N . TYR B 2 104 ? -7.795 -23.472 -7.575 1.00 61.70 102 TYR B N 1
ATOM 2133 C CA . TYR B 2 104 ? -9.170 -23.886 -7.326 1.00 58.02 102 TYR B CA 1
ATOM 2134 C C . TYR B 2 104 ? -9.331 -25.305 -7.859 1.00 59.93 102 TYR B C 1
ATOM 2135 O O . TYR B 2 104 ? -9.255 -25.530 -9.071 1.00 67.25 102 TYR B O 1
ATOM 2144 N N . TYR B 2 105 ? -9.544 -26.261 -6.963 1.00 60.70 103 TYR B N 1
ATOM 2145 C CA . TYR B 2 105 ? -9.639 -27.659 -7.352 1.00 55.83 103 TYR B CA 1
ATOM 2146 C C . TYR B 2 105 ? -11.074 -28.041 -7.705 1.00 57.66 103 TYR B C 1
ATOM 2147 O O . TYR B 2 105 ? -12.040 -27.389 -7.302 1.00 62.57 103 TYR B O 1
ATOM 2156 N N . HIS B 2 106 ? -11.196 -29.120 -8.473 1.00 57.37 104 HIS B N 1
ATOM 2157 C CA . HIS B 2 106 ? -12.483 -29.737 -8.742 1.00 58.26 104 HIS B CA 1
ATOM 2158 C C . HIS B 2 106 ? -12.886 -30.630 -7.570 1.00 58.31 104 HIS B C 1
ATOM 2159 O O . HIS B 2 106 ? -12.052 -31.062 -6.771 1.00 55.11 104 HIS B O 1
ATOM 2166 N N . GLU B 2 107 ? -14.191 -30.904 -7.476 1.00 61.40 105 GLU B N 1
ATOM 2167 C CA . GLU B 2 107 ? -14.708 -31.689 -6.358 1.00 57.13 105 GLU B CA 1
ATOM 2168 C C . GLU B 2 107 ? -14.112 -33.093 -6.322 1.00 55.52 105 GLU B C 1
ATOM 2169 O O . GLU B 2 107 ? -13.887 -33.642 -5.238 1.00 63.50 105 GLU B O 1
ATOM 2175 N N . LYS B 2 108 ? -13.841 -33.685 -7.485 1.00 59.11 106 LYS B N 1
ATOM 2176 C CA . LYS B 2 108 ? -13.287 -35.031 -7.568 1.00 66.90 106 LYS B CA 1
ATOM 2177 C C . LYS B 2 108 ? -11.849 -35.042 -8.080 1.00 60.54 106 LYS B C 1
ATOM 2178 O O . LYS B 2 108 ? -11.370 -36.080 -8.546 1.00 58.33 106 LYS B O 1
ATOM 2181 N N . GLY B 2 109 ? -11.148 -33.912 -7.999 1.00 60.44 107 GLY B N 1
ATOM 2182 C CA . GLY B 2 109 ? -9.799 -33.833 -8.524 1.00 57.54 107 GLY B CA 1
ATOM 2183 C C . GLY B 2 109 ? -8.760 -33.341 -7.535 1.00 58.84 107 GLY B C 1
ATOM 2184 O O . GLY B 2 109 ? -7.677 -32.903 -7.936 1.00 53.65 107 GLY B O 1
ATOM 2185 N N . TRP B 2 110 ? -9.072 -33.407 -6.240 1.00 52.24 108 TRP B N 1
ATOM 2186 C CA . TRP B 2 110 ? -8.141 -32.985 -5.204 1.00 57.01 108 TRP B CA 1
ATOM 2187 C C . TRP B 2 110 ? -7.648 -34.127 -4.328 1.00 53.27 108 TRP B C 1
ATOM 2188 O O . TRP B 2 110 ? -6.656 -33.947 -3.613 1.00 52.96 108 TRP B O 1
ATOM 2199 N N . GLN B 2 111 ? -8.305 -35.289 -4.362 1.00 56.89 109 GLN B N 1
ATOM 2200 C CA . GLN B 2 111 ? -7.938 -36.384 -3.470 1.00 56.93 109 GLN B CA 1
ATOM 2201 C C . GLN B 2 111 ? -6.560 -36.951 -3.776 1.00 52.96 109 GLN B C 1
ATOM 2202 O O . GLN B 2 111 ? -5.970 -37.608 -2.913 1.00 52.60 109 GLN B O 1
ATOM 2208 N N . SER B 2 112 ? -6.035 -36.714 -4.967 1.00 49.39 110 SER B N 1
ATOM 2209 C CA . SER B 2 112 ? -4.708 -37.216 -5.299 1.00 54.19 110 SER B CA 1
ATOM 2210 C C . SER B 2 112 ? -3.642 -36.267 -4.761 1.00 60.00 110 SER B C 1
ATOM 2211 O O . SER B 2 112 ? -3.771 -35.049 -4.916 1.00 63.49 110 SER B O 1
ATOM 2214 N N . PRO B 2 113 ? -2.582 -36.783 -4.133 1.00 56.62 111 PRO B N 1
ATOM 2215 C CA . PRO B 2 113 ? -1.526 -35.903 -3.617 1.00 52.33 111 PRO B CA 1
ATOM 2216 C C . PRO B 2 113 ? -0.565 -35.405 -4.682 1.00 57.51 111 PRO B C 1
ATOM 2217 O O . PRO B 2 113 ? 0.214 -34.482 -4.405 1.00 57.92 111 PRO B O 1
ATOM 2221 N N . LEU B 2 114 ? -0.600 -35.978 -5.887 1.00 50.83 112 LEU B N 1
ATOM 2222 C CA . LEU B 2 114 ? 0.384 -35.646 -6.910 1.00 60.86 112 LEU B CA 1
ATOM 2223 C C . LEU B 2 114 ? 0.251 -34.216 -7.414 1.00 55.13 112 LEU B C 1
ATOM 2224 O O . LEU B 2 114 ? 1.231 -33.660 -7.921 1.00 57.77 112 LEU B O 1
ATOM 2229 N N . GLY B 2 115 ? -0.925 -33.604 -7.282 1.00 51.70 113 GLY B N 1
ATOM 2230 C CA . GLY B 2 115 ? -1.128 -32.261 -7.784 1.00 55.49 113 GLY B CA 1
ATOM 2231 C C . GLY B 2 115 ? -0.738 -31.135 -6.854 1.00 61.53 113 GLY B C 1
ATOM 2232 O O . GLY B 2 115 ? -0.670 -29.983 -7.294 1.00 54.37 113 GLY B O 1
ATOM 2233 N N . TRP B 2 116 ? -0.465 -31.434 -5.571 1.00 49.80 114 TRP B N 1
ATOM 2234 C CA . TRP B 2 116 ? -0.183 -30.396 -4.582 1.00 51.43 114 TRP B CA 1
ATOM 2235 C C . TRP B 2 116 ? 1.314 -30.117 -4.516 1.00 51.34 114 TRP B C 1
ATOM 2236 O O . TRP B 2 116 ? 2.106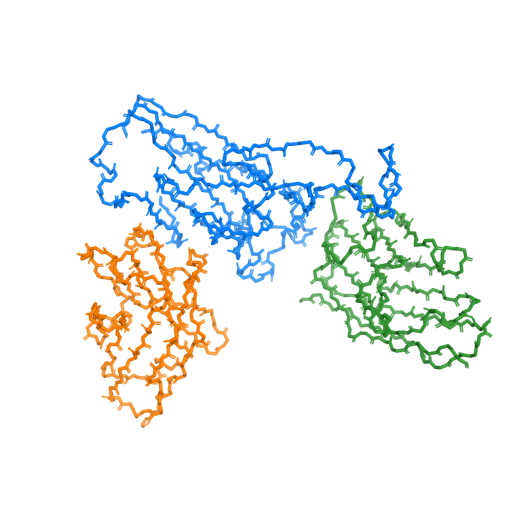 -31.054 -4.358 1.00 48.81 114 TRP B O 1
ATOM 2247 N N . PRO B 2 117 ? 1.734 -28.849 -4.617 1.00 55.14 115 PRO B N 1
ATOM 2248 C CA . PRO B 2 117 ? 3.170 -28.543 -4.659 1.00 52.62 115 PRO B CA 1
ATOM 2249 C C . PRO B 2 117 ? 3.807 -28.335 -3.292 1.00 56.16 115 PRO B C 1
ATOM 2250 O O . PRO B 2 117 ? 4.997 -28.616 -3.119 1.00 64.09 115 PRO B O 1
ATOM 2254 N N . TYR B 2 118 ? 3.046 -27.842 -2.319 1.00 52.49 116 TYR B N 1
ATOM 2255 C CA . TYR B 2 118 ? 3.576 -27.493 -1.006 1.00 56.30 116 TYR B CA 1
ATOM 2256 C C . TYR B 2 118 ? 3.053 -28.463 0.044 1.00 55.58 116 TYR B C 1
ATOM 2257 O O . TYR B 2 118 ? 1.841 -28.673 0.154 1.00 48.77 116 TYR B O 1
ATOM 2266 N N . TRP B 2 119 ? 3.969 -29.039 0.824 1.00 46.04 117 TRP B N 1
ATOM 2267 C CA . TRP B 2 119 ? 3.635 -30.051 1.814 1.00 45.15 117 TRP B CA 1
ATOM 2268 C C . TRP B 2 119 ? 4.302 -29.736 3.144 1.00 53.29 117 TRP B C 1
ATOM 2269 O O . TRP B 2 119 ? 5.346 -29.081 3.199 1.00 49.78 117 TRP B O 1
ATOM 2280 N N . GLY B 2 120 ? 3.686 -30.217 4.215 1.00 46.98 118 GLY B N 1
ATOM 2281 C CA . GLY B 2 120 ? 4.286 -30.208 5.532 1.00 51.74 118 GLY B CA 1
ATOM 2282 C C . GLY B 2 120 ? 5.168 -31.417 5.747 1.00 46.20 118 GLY B C 1
ATOM 2283 O O . GLY B 2 120 ? 5.740 -31.975 4.805 1.00 59.88 118 GLY B O 1
ATOM 2284 N N . GLN B 2 121 ? 5.272 -31.841 7.007 1.00 50.80 119 GLN B N 1
ATOM 2285 C CA . GLN B 2 121 ? 6.146 -32.946 7.371 1.00 53.20 119 GLN B CA 1
ATOM 2286 C C . GLN B 2 121 ? 5.440 -34.090 8.086 1.00 47.53 119 GLN B C 1
ATOM 2287 O O . GLN B 2 121 ? 6.069 -35.130 8.314 1.00 44.02 119 GLN B O 1
ATOM 2293 N N . GLY B 2 122 ? 4.176 -33.937 8.443 1.00 45.41 120 GLY B N 1
ATOM 2294 C CA . GLY B 2 122 ? 3.402 -35.045 8.964 1.00 46.08 120 GLY B CA 1
ATOM 2295 C C . GLY B 2 122 ? 3.380 -35.090 10.480 1.00 49.76 120 GLY B C 1
ATOM 2296 O O . GLY B 2 122 ? 4.288 -34.602 11.163 1.00 48.73 120 GLY B O 1
ATOM 2297 N N . THR B 2 123 ? 2.319 -35.689 11.019 1.00 51.56 121 THR B N 1
ATOM 2298 C CA . THR B 2 123 ? 2.182 -35.891 12.455 1.00 52.68 121 THR B CA 1
ATOM 2299 C C . THR B 2 123 ? 1.418 -37.188 12.688 1.00 51.55 121 THR B C 1
ATOM 2300 O O . THR B 2 123 ? 0.398 -37.437 12.038 1.00 47.27 121 THR B O 1
ATOM 2304 N N . GLN B 2 124 ? 1.923 -38.015 13.599 1.00 55.97 122 GLN B N 1
ATOM 2305 C CA . GLN B 2 124 ? 1.376 -39.350 13.805 1.00 53.79 122 GLN B CA 1
ATOM 2306 C C . GLN B 2 124 ? 0.124 -39.303 14.673 1.00 54.82 122 GLN B C 1
ATOM 2307 O O . GLN B 2 124 ? 0.080 -38.609 15.692 1.00 57.32 122 GLN B O 1
ATOM 2313 N N . VAL B 2 125 ? -0.895 -40.053 14.260 1.00 52.36 123 VAL B N 1
ATOM 2314 C CA . VAL B 2 125 ? -2.143 -40.192 15.001 1.00 55.65 123 VAL B CA 1
ATOM 2315 C C . VAL B 2 125 ? -2.361 -41.680 15.238 1.00 53.84 123 VAL B C 1
ATOM 2316 O O . VAL B 2 125 ? -2.559 -42.445 14.286 1.00 55.03 123 VAL B O 1
ATOM 2320 N N . THR B 2 126 ? -2.315 -42.096 16.500 1.00 55.86 124 THR B N 1
ATOM 2321 C CA . THR B 2 126 ? -2.476 -43.495 16.874 1.00 60.67 124 THR B CA 1
ATOM 2322 C C . THR B 2 126 ? -3.766 -43.661 17.664 1.00 56.01 124 THR B C 1
ATOM 2323 O O . THR B 2 126 ? -3.987 -42.960 18.656 1.00 52.93 124 THR B O 1
ATOM 2327 N N . VAL B 2 127 ? -4.617 -44.580 17.216 1.00 52.26 125 VAL B N 1
ATOM 2328 C CA . VAL B 2 127 ? -5.904 -44.846 17.846 1.00 53.55 125 VAL B CA 1
ATOM 2329 C C . VAL B 2 127 ? -5.914 -46.308 18.263 1.00 67.34 125 VAL B C 1
ATOM 2330 O O . VAL B 2 127 ? -6.028 -47.203 17.415 1.00 64.90 125 VAL B O 1
ATOM 2334 N N . SER B 2 128 ? -5.796 -46.553 19.565 1.00 63.40 126 SER B N 1
ATOM 2335 C CA . SER B 2 128 ? -5.795 -47.908 20.091 1.00 58.86 126 SER B CA 1
ATOM 2336 C C . SER B 2 128 ? -7.205 -48.489 20.093 1.00 77.43 126 SER B C 1
ATOM 2337 O O . SER B 2 128 ? -8.199 -47.769 20.221 1.00 79.11 126 SER B O 1
ATOM 2340 N N . SER B 2 129 ? -7.281 -49.810 19.956 1.00 87.72 127 SER B N 1
ATOM 2341 C CA . SER B 2 129 ? -8.558 -50.502 19.846 1.00 87.79 127 SER B CA 1
ATOM 2342 C C . SER B 2 129 ? -9.178 -50.679 21.232 1.00 92.24 127 SER B C 1
ATOM 2343 O O . SER B 2 129 ? -8.732 -50.096 22.224 1.00 101.14 127 SER B O 1
ATOM 2346 N N . THR B 2 130 ? -10.223 -51.497 21.310 1.00 97.15 128 THR B N 1
ATOM 2347 C CA . THR B 2 130 ? -10.911 -51.751 22.570 1.00 89.74 128 THR B CA 1
ATOM 2348 C C . THR B 2 130 ? -11.380 -53.200 22.655 1.00 89.70 128 THR B C 1
ATOM 2349 O O . THR B 2 130 ? -11.028 -54.027 21.813 1.00 92.38 128 THR B O 1
ATOM 2351 N N . GLN C 3 3 ? 12.159 -54.873 -8.085 1.00 63.98 1 GLN C N 1
ATOM 2352 C CA . GLN C 3 3 ? 12.961 -53.661 -8.198 1.00 69.12 1 GLN C CA 1
ATOM 2353 C C . GLN C 3 3 ? 14.407 -54.004 -8.562 1.00 72.07 1 GLN C C 1
ATOM 2354 O O . GLN C 3 3 ? 14.881 -55.110 -8.297 1.00 70.79 1 GLN C O 1
ATOM 2360 N N . VAL C 3 4 ? 15.099 -53.045 -9.180 1.00 64.68 2 VAL C N 1
ATOM 2361 C CA . VAL C 3 4 ? 16.468 -53.263 -9.625 1.00 65.11 2 VAL C CA 1
ATOM 2362 C C . VAL C 3 4 ? 17.406 -53.308 -8.426 1.00 56.75 2 VAL C C 1
ATOM 2363 O O . VAL C 3 4 ? 17.298 -52.499 -7.495 1.00 62.64 2 VAL C O 1
ATOM 2367 N N . GLN C 3 5 ? 18.334 -54.263 -8.443 1.00 53.38 3 GLN C N 1
ATOM 2368 C CA . GLN C 3 5 ? 19.365 -54.385 -7.421 1.00 60.93 3 GLN C CA 1
ATOM 2369 C C . GLN C 3 5 ? 20.734 -54.368 -8.085 1.00 48.40 3 GLN C C 1
ATOM 2370 O O . GLN C 3 5 ? 20.977 -55.117 -9.037 1.00 57.27 3 GLN C O 1
ATOM 2376 N N . LEU C 3 6 ? 21.621 -53.514 -7.581 1.00 48.23 4 LEU C N 1
ATOM 2377 C CA . LEU C 3 6 ? 23.009 -53.439 -8.028 1.00 43.09 4 LEU C CA 1
ATOM 2378 C C . LEU C 3 6 ? 23.895 -53.627 -6.805 1.00 49.99 4 LEU C C 1
ATOM 2379 O O . LEU C 3 6 ? 23.946 -52.754 -5.933 1.00 61.90 4 LEU C O 1
ATOM 2384 N N . VAL C 3 7 ? 24.590 -54.760 -6.738 1.00 50.50 5 VAL C N 1
ATOM 2385 C CA . VAL C 3 7 ? 25.425 -55.114 -5.595 1.00 55.70 5 VAL C CA 1
ATOM 2386 C C . VAL C 3 7 ? 26.867 -55.241 -6.069 1.00 51.65 5 VAL C C 1
ATOM 2387 O O . VAL C 3 7 ? 27.159 -56.014 -6.990 1.00 48.76 5 VAL C O 1
ATOM 2391 N N . GLU C 3 8 ? 27.765 -54.491 -5.437 1.00 49.62 6 GLU C N 1
ATOM 2392 C CA . GLU C 3 8 ? 29.171 -54.488 -5.807 1.00 49.37 6 GLU C CA 1
ATOM 2393 C C . GLU C 3 8 ? 29.952 -55.533 -5.017 1.00 49.87 6 GLU C C 1
ATOM 2394 O O . GLU C 3 8 ? 29.568 -55.939 -3.918 1.00 49.10 6 GLU C O 1
ATOM 2400 N N . SER C 3 9 ? 31.070 -55.962 -5.600 1.00 48.66 7 SER C N 1
ATOM 2401 C CA . SER C 3 9 ? 32.020 -56.842 -4.939 1.00 44.00 7 SER C CA 1
ATOM 2402 C C . SER C 3 9 ? 33.428 -56.443 -5.354 1.00 42.94 7 SER C C 1
ATOM 2403 O O . SER C 3 9 ? 33.633 -55.768 -6.365 1.00 54.69 7 SER C O 1
ATOM 2406 N N . GLY C 3 10 ? 34.400 -56.868 -4.556 1.00 51.24 8 GLY C N 1
ATOM 2407 C CA . GLY C 3 10 ? 35.782 -56.515 -4.803 1.00 43.21 8 GLY C CA 1
ATOM 2408 C C . GLY C 3 10 ? 36.185 -55.240 -4.090 1.00 53.56 8 GLY C C 1
ATOM 2409 O O . GLY C 3 10 ? 35.415 -54.623 -3.352 1.00 47.64 8 GLY C O 1
ATOM 2410 N N . GLY C 3 11 ? 37.429 -54.839 -4.316 1.00 60.87 9 GLY C N 1
ATOM 2411 C CA . GLY C 3 11 ? 37.962 -53.639 -3.702 1.00 50.07 9 GLY C CA 1
ATOM 2412 C C . GLY C 3 11 ? 38.860 -53.950 -2.524 1.00 54.64 9 GLY C C 1
ATOM 2413 O O . GLY C 3 11 ? 39.206 -55.101 -2.241 1.00 59.42 9 GLY C O 1
ATOM 2414 N N . GLY C 3 12 ? 39.242 -52.888 -1.819 1.00 60.45 10 GLY C N 1
ATOM 2415 C CA . GLY C 3 12 ? 40.125 -53.039 -0.679 1.00 46.30 10 GLY C CA 1
ATOM 2416 C C . GLY C 3 12 ? 41.394 -52.213 -0.760 1.00 59.60 10 GLY C C 1
ATOM 2417 O O . GLY C 3 12 ? 41.448 -51.207 -1.477 1.00 58.41 10 GLY C O 1
ATOM 2418 N N . LEU C 3 13 ? 42.427 -52.631 -0.029 1.00 61.60 11 LEU C N 1
ATOM 2419 C CA . LEU C 3 13 ? 43.700 -51.922 0.019 1.00 63.42 11 LEU C CA 1
ATOM 2420 C C . LEU C 3 13 ? 44.671 -52.517 -0.992 1.00 68.12 11 LEU C C 1
ATOM 2421 O O . LEU C 3 13 ? 44.794 -53.740 -1.105 1.00 71.09 11 LEU C O 1
ATOM 2426 N N . VAL C 3 14 ? 45.365 -51.646 -1.719 1.00 61.34 12 VAL C N 1
ATOM 2427 C CA . VAL C 3 14 ? 46.333 -52.075 -2.723 1.00 65.97 12 VAL C CA 1
ATOM 2428 C C . VAL C 3 14 ? 47.404 -51.000 -2.850 1.00 71.38 12 VAL C C 1
ATOM 2429 O O . VAL C 3 14 ? 47.112 -49.802 -2.786 1.00 66.64 12 VAL C O 1
ATOM 2433 N N . GLN C 3 15 ? 48.652 -51.432 -3.017 1.00 62.82 13 GLN C N 1
ATOM 2434 C CA . GLN C 3 15 ? 49.750 -50.493 -3.166 1.00 67.97 13 GLN C CA 1
ATOM 2435 C C . GLN C 3 15 ? 49.724 -49.870 -4.562 1.00 68.24 13 GLN C C 1
ATOM 2436 O O . GLN C 3 15 ? 49.143 -50.435 -5.492 1.00 64.65 13 GLN C O 1
ATOM 2442 N N . PRO C 3 16 ? 50.329 -48.691 -4.727 1.00 61.79 14 PRO C N 1
ATOM 2443 C CA . PRO C 3 16 ? 50.317 -48.037 -6.042 1.00 65.58 14 PRO C CA 1
ATOM 2444 C C . PRO C 3 16 ? 50.966 -48.905 -7.110 1.00 67.55 14 PRO C C 1
ATOM 2445 O O . PRO C 3 16 ? 51.937 -49.620 -6.854 1.00 65.07 14 PRO C O 1
ATOM 2449 N N . GLY C 3 17 ? 50.412 -48.834 -8.320 1.00 60.68 15 GLY C N 1
ATOM 2450 C CA . GLY C 3 17 ? 50.864 -49.646 -9.425 1.00 60.56 15 GLY C CA 1
ATOM 2451 C C . GLY C 3 17 ? 50.200 -51.000 -9.536 1.00 65.41 15 GLY C C 1
ATOM 2452 O O . GLY C 3 17 ? 50.333 -51.654 -10.579 1.00 67.47 15 GLY C O 1
ATOM 2453 N N . GLY C 3 18 ? 49.489 -51.441 -8.502 1.00 54.96 16 GLY C N 1
ATOM 2454 C CA . GLY C 3 18 ? 48.818 -52.722 -8.520 1.00 52.00 16 GLY C CA 1
ATOM 2455 C C . GLY C 3 18 ? 47.540 -52.694 -9.337 1.00 61.86 16 GLY C C 1
ATOM 2456 O O . GLY C 3 18 ? 47.201 -51.714 -10.002 1.00 56.64 16 GLY C O 1
ATOM 2457 N N . SER C 3 19 ? 46.816 -53.808 -9.274 1.00 64.83 17 SER C N 1
ATOM 2458 C CA . SER C 3 19 ? 45.586 -53.981 -10.030 1.00 63.24 17 SER C CA 1
ATOM 2459 C C . SER C 3 19 ? 44.472 -54.466 -9.114 1.00 60.13 17 SER C C 1
ATOM 2460 O O . 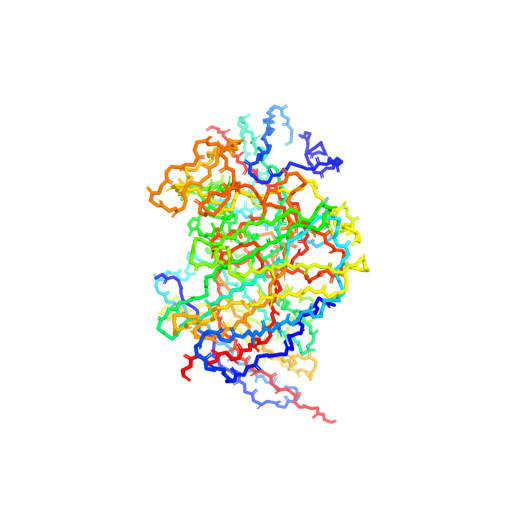SER C 3 19 ? 44.714 -55.056 -8.059 1.00 59.21 17 SER C O 1
ATOM 2463 N N . LEU C 3 20 ? 43.238 -54.209 -9.542 1.00 71.31 18 LEU C N 1
ATOM 2464 C CA . LEU C 3 20 ? 42.056 -54.612 -8.796 1.00 68.12 18 LEU C CA 1
ATOM 2465 C C . LEU C 3 20 ? 40.884 -54.690 -9.761 1.00 64.12 18 LEU C C 1
ATOM 2466 O O . LEU C 3 20 ? 40.818 -53.934 -10.733 1.00 65.36 18 LEU C O 1
ATOM 2471 N N . ARG C 3 21 ? 39.964 -55.612 -9.489 1.00 57.51 19 ARG C N 1
ATOM 2472 C CA . ARG C 3 21 ? 38.758 -55.771 -10.289 1.00 50.32 19 ARG C CA 1
ATOM 2473 C C . ARG C 3 21 ? 37.531 -55.666 -9.396 1.00 51.16 19 ARG C C 1
ATOM 2474 O O . ARG C 3 21 ? 37.431 -56.370 -8.386 1.00 54.66 19 ARG C O 1
ATOM 2482 N N . LEU C 3 22 ? 36.603 -54.793 -9.773 1.00 55.61 20 LEU C N 1
ATOM 2483 C CA . LEU C 3 22 ? 35.305 -54.703 -9.124 1.00 52.51 20 LEU C CA 1
ATOM 2484 C C . LEU C 3 22 ? 34.248 -55.366 -9.998 1.00 54.93 20 LEU C C 1
ATOM 2485 O O . LEU C 3 22 ? 34.391 -55.451 -11.221 1.00 45.00 20 LEU C O 1
ATOM 2490 N N . SER C 3 23 ? 33.183 -55.841 -9.359 1.00 45.73 21 SER C N 1
ATOM 2491 C CA . SER C 3 23 ? 32.063 -56.444 -10.062 1.00 40.68 21 SER C CA 1
ATOM 2492 C C . SER C 3 23 ? 30.765 -55.830 -9.563 1.00 46.50 21 SER C C 1
ATOM 2493 O O . SER C 3 23 ? 30.661 -55.412 -8.408 1.00 50.28 21 SER C O 1
ATOM 2496 N N . CYS C 3 24 ? 29.775 -55.782 -10.450 1.00 44.12 22 CYS C N 1
ATOM 2497 C CA . CYS C 3 24 ? 28.469 -55.195 -10.158 1.00 41.02 22 CYS C CA 1
ATOM 2498 C C . CYS C 3 24 ? 27.408 -56.175 -10.648 1.00 50.83 22 CYS C C 1
ATOM 2499 O O . CYS C 3 24 ? 27.122 -56.240 -11.847 1.00 64.27 22 CYS C O 1
ATOM 2502 N N . ALA C 3 25 ? 26.834 -56.940 -9.725 1.00 46.40 23 ALA C N 1
ATOM 2503 C CA . ALA C 3 25 ? 25.816 -57.927 -10.071 1.00 54.45 23 ALA C CA 1
ATOM 2504 C C . ALA C 3 25 ? 24.479 -57.215 -10.224 1.00 46.44 23 ALA C C 1
ATOM 2505 O O . ALA C 3 25 ? 23.905 -56.736 -9.240 1.00 48.89 23 ALA C O 1
ATOM 2507 N N . ILE C 3 26 ? 23.982 -57.140 -11.454 1.00 47.76 24 ILE C N 1
ATOM 2508 C CA . ILE C 3 26 ? 22.733 -56.451 -11.748 1.00 53.89 24 ILE C CA 1
ATOM 2509 C C . ILE C 3 26 ? 21.618 -57.479 -11.857 1.00 55.86 24 ILE C C 1
ATOM 2510 O O . ILE C 3 26 ? 21.837 -58.634 -12.243 1.00 58.78 24 ILE C O 1
ATOM 2515 N N . SER C 3 27 ? 20.408 -57.058 -11.501 1.00 49.67 25 SER C N 1
ATOM 2516 C CA . SER C 3 27 ? 19.246 -57.929 -11.576 1.00 43.75 25 SER C CA 1
ATOM 2517 C C . SER C 3 27 ? 17.993 -57.069 -11.583 1.00 52.58 25 SER C C 1
ATOM 2518 O O . SER C 3 27 ? 17.950 -56.007 -10.955 1.00 60.20 25 SER C O 1
ATOM 2521 N N . GLY C 3 28 ? 16.976 -57.537 -12.306 1.00 54.27 26 GLY C N 1
ATOM 2522 C CA . GLY C 3 28 ? 15.716 -56.833 -12.407 1.00 50.84 26 GLY C CA 1
ATOM 2523 C C . GLY C 3 28 ? 15.627 -55.811 -13.520 1.00 50.01 26 GLY C C 1
ATOM 2524 O O . GLY C 3 28 ? 14.596 -55.136 -13.635 1.00 56.81 26 GLY C O 1
ATOM 2525 N N . ILE C 3 29 ? 16.662 -55.674 -14.344 1.00 52.85 27 ILE C N 1
ATOM 2526 C CA . ILE C 3 29 ? 16.667 -54.710 -15.440 1.00 50.20 27 ILE C CA 1
ATOM 2527 C C . ILE C 3 29 ? 16.148 -55.409 -16.692 1.00 52.52 27 ILE C C 1
ATOM 2528 O O . ILE C 3 29 ? 16.820 -56.278 -17.254 1.00 60.31 27 ILE C O 1
ATOM 2533 N N . THR C 3 30 ? 14.949 -55.027 -17.132 1.00 53.12 28 THR C N 1
ATOM 2534 C CA . THR C 3 30 ? 14.349 -55.561 -18.348 1.00 48.07 28 THR C CA 1
ATOM 2535 C C . THR C 3 30 ? 14.249 -54.517 -19.455 1.00 51.08 28 THR C C 1
ATOM 2536 O O . THR C 3 30 ? 13.536 -54.738 -20.439 1.00 52.07 28 THR C O 1
ATOM 2540 N N . LEU C 3 31 ? 14.938 -53.389 -19.316 1.00 40.69 29 LEU C N 1
ATOM 2541 C CA . LEU C 3 31 ? 14.875 -52.340 -20.324 1.00 48.26 29 LEU C CA 1
ATOM 2542 C C . LEU C 3 31 ? 15.613 -52.761 -21.589 1.00 51.49 29 LEU C C 1
ATOM 2543 O O . LEU C 3 31 ? 16.664 -53.405 -21.531 1.00 46.89 29 LEU C O 1
ATOM 2548 N N . ASP C 3 32 ? 15.055 -52.391 -22.745 1.00 44.26 30 ASP C N 1
ATOM 2549 C CA . ASP C 3 32 ? 15.734 -52.671 -24.005 1.00 52.64 30 ASP C CA 1
ATOM 2550 C C . ASP C 3 32 ? 16.997 -51.834 -24.159 1.00 52.13 30 ASP C C 1
ATOM 2551 O O . ASP C 3 32 ? 17.963 -52.283 -24.786 1.00 50.57 30 ASP C O 1
ATOM 2556 N N . TYR C 3 33 ? 17.013 -50.628 -23.593 1.00 46.73 31 TYR C N 1
ATOM 2557 C CA . TYR C 3 33 ? 18.133 -49.708 -23.748 1.00 44.81 31 TYR C CA 1
ATOM 2558 C C . TYR C 3 33 ? 18.423 -49.055 -22.407 1.00 46.74 31 TYR C C 1
ATOM 2559 O O . TYR C 3 33 ? 17.573 -48.342 -21.866 1.00 44.46 31 TYR C O 1
ATOM 2568 N N . TYR C 3 34 ? 19.620 -49.292 -21.877 1.00 42.33 32 TYR C N 1
ATOM 2569 C CA . TYR C 3 34 ? 20.016 -48.705 -20.606 1.00 46.17 32 TYR C CA 1
ATOM 2570 C C . TYR C 3 34 ? 21.530 -48.571 -20.577 1.00 45.85 32 TYR C C 1
ATOM 2571 O O . TYR C 3 34 ? 22.236 -49.046 -21.471 1.00 44.04 32 TYR C O 1
ATOM 2580 N N . ALA C 3 35 ? 22.024 -47.914 -19.533 1.00 45.56 33 ALA C N 1
ATOM 2581 C CA . ALA C 3 35 ? 23.449 -47.691 -19.353 1.00 41.58 33 ALA C CA 1
ATOM 2582 C C . ALA C 3 35 ? 23.873 -48.156 -17.969 1.00 47.87 33 ALA C C 1
ATOM 2583 O O . ALA C 3 35 ? 23.105 -48.075 -17.006 1.00 50.41 33 ALA C O 1
ATOM 2585 N N . VAL C 3 36 ? 25.107 -48.650 -17.882 1.00 34.76 34 VAL C N 1
ATOM 2586 C CA . VAL C 3 36 ? 25.723 -49.043 -16.621 1.00 50.77 34 VAL C CA 1
ATOM 2587 C C . VAL C 3 36 ? 27.046 -48.305 -16.495 1.00 49.73 34 VAL C C 1
ATOM 2588 O O . VAL C 3 36 ? 27.886 -48.373 -17.399 1.00 48.52 34 VAL C O 1
ATOM 2592 N N . GLY C 3 37 ? 27.234 -47.602 -15.378 1.00 52.43 35 GLY C N 1
ATOM 2593 C CA . GLY C 3 37 ? 28.422 -46.805 -15.182 1.00 52.90 35 GLY C CA 1
ATOM 2594 C C . GLY C 3 37 ? 29.027 -47.022 -13.809 1.00 50.54 35 GLY C C 1
ATOM 2595 O O . GLY C 3 37 ? 28.397 -47.560 -12.899 1.00 41.77 35 GLY C O 1
ATOM 2596 N N . TRP C 3 38 ? 30.280 -46.589 -13.681 1.00 46.62 36 TRP C N 1
ATOM 2597 C CA . TRP C 3 38 ? 31.018 -46.624 -12.426 1.00 40.32 36 TRP C CA 1
ATOM 2598 C C . TRP C 3 38 ? 31.356 -45.201 -12.011 1.00 49.60 36 TRP C C 1
ATOM 2599 O O . TRP C 3 38 ? 31.881 -44.425 -12.817 1.00 51.34 36 TRP C O 1
ATOM 2610 N N . PHE C 3 39 ? 31.060 -44.864 -10.758 1.00 42.29 37 PHE C N 1
ATOM 2611 C CA . PHE C 3 39 ? 31.261 -43.523 -10.230 1.00 40.96 37 PHE C CA 1
ATOM 2612 C C . PHE C 3 39 ? 32.253 -43.563 -9.076 1.00 52.25 37 PHE C C 1
ATOM 2613 O O . PHE C 3 39 ? 32.222 -44.479 -8.247 1.00 48.05 37 PHE C O 1
ATOM 2621 N N . LEU C 3 40 ? 33.126 -42.562 -9.024 1.00 46.34 38 LEU C N 1
ATOM 2622 C CA . LEU C 3 40 ? 34.133 -42.439 -7.979 1.00 52.09 38 LEU C CA 1
ATOM 2623 C C . LEU C 3 40 ? 33.761 -41.284 -7.059 1.00 56.27 38 LEU C C 1
ATOM 2624 O O . LEU C 3 40 ? 33.576 -40.152 -7.519 1.00 64.33 38 LEU C O 1
ATOM 2629 N N . GLN C 3 41 ? 33.653 -41.568 -5.766 1.00 53.29 39 GLN C N 1
ATOM 2630 C CA . GLN C 3 41 ? 33.420 -40.546 -4.750 1.00 63.47 39 GLN C CA 1
ATOM 2631 C C . GLN C 3 41 ? 34.721 -40.384 -3.967 1.00 60.30 39 GLN C C 1
ATOM 2632 O O . GLN C 3 41 ? 34.956 -41.071 -2.973 1.00 61.09 39 GLN C O 1
ATOM 2638 N N . ALA C 3 42 ? 35.569 -39.474 -4.436 1.00 70.53 40 ALA C N 1
ATOM 2639 C CA . ALA C 3 42 ? 36.830 -39.212 -3.766 1.00 67.85 40 ALA C CA 1
ATOM 2640 C C . ALA C 3 42 ? 36.586 -38.444 -2.467 1.00 70.58 40 ALA C C 1
ATOM 2641 O O . ALA C 3 42 ? 35.579 -37.742 -2.334 1.00 76.13 40 ALA C O 1
ATOM 2643 N N . PRO C 3 43 ? 37.483 -38.571 -1.489 1.00 74.07 41 PRO C N 1
ATOM 2644 C CA . PRO C 3 43 ? 37.326 -37.806 -0.242 1.00 78.98 41 PRO C CA 1
ATOM 2645 C C . PRO C 3 43 ? 37.361 -36.310 -0.515 1.00 87.67 41 PRO C C 1
ATOM 2646 O O . PRO C 3 43 ? 38.335 -35.780 -1.055 1.00 88.50 41 PRO C O 1
ATOM 2650 N N . GLY C 3 44 ? 36.279 -35.632 -0.143 1.00 94.60 42 GLY C N 1
ATOM 2651 C CA . GLY C 3 44 ? 36.149 -34.214 -0.407 1.00 97.21 42 GLY C CA 1
ATOM 2652 C C . GLY C 3 44 ? 35.289 -33.926 -1.621 1.00 104.36 42 GLY C C 1
ATOM 2653 O O . GLY C 3 44 ? 34.482 -32.992 -1.612 1.00 111.62 42 GLY C O 1
ATOM 2654 N N . LYS C 3 45 ? 35.451 -34.724 -2.670 1.00 82.11 43 LYS C N 1
ATOM 2655 C CA . LYS C 3 45 ? 34.691 -34.559 -3.899 1.00 83.24 43 LYS C CA 1
ATOM 2656 C C . LYS C 3 45 ? 33.383 -35.347 -3.834 1.00 79.88 43 LYS C C 1
ATOM 2657 O O . LYS C 3 45 ? 33.119 -36.095 -2.891 1.00 89.19 43 LYS C O 1
ATOM 2663 N N . GLU C 3 46 ? 32.559 -35.168 -4.860 1.00 85.71 44 GLU C N 1
ATOM 2664 C CA . GLU C 3 46 ? 31.271 -35.835 -4.976 1.00 78.39 44 GLU C CA 1
ATOM 2665 C C . GLU C 3 46 ? 31.347 -36.914 -6.055 1.00 71.37 44 GLU C C 1
ATOM 2666 O O . GLU C 3 46 ? 32.383 -37.113 -6.697 1.00 73.85 44 GLU C O 1
ATOM 2672 N N . ARG C 3 47 ? 30.232 -37.620 -6.248 1.00 63.10 45 ARG C N 1
ATOM 2673 C CA . ARG C 3 47 ? 30.187 -38.716 -7.209 1.00 58.16 45 ARG C CA 1
ATOM 2674 C C . ARG C 3 47 ? 30.414 -38.198 -8.623 1.00 56.43 45 ARG C C 1
ATOM 2675 O O . ARG C 3 47 ? 29.674 -37.336 -9.107 1.00 54.01 45 ARG C O 1
ATOM 2683 N N . GLU C 3 48 ? 31.439 -38.728 -9.284 1.00 49.20 46 GLU C N 1
ATOM 2684 C CA . GLU C 3 48 ? 31.748 -38.380 -10.663 1.00 51.91 46 GLU C CA 1
ATOM 2685 C C . GLU C 3 48 ? 31.971 -39.660 -11.453 1.00 49.67 46 GLU C C 1
ATOM 2686 O O . GLU C 3 48 ? 32.678 -40.562 -10.993 1.00 47.39 46 GLU C O 1
ATOM 2692 N N . GLY C 3 49 ? 31.364 -39.738 -12.634 1.00 48.84 47 GLY C N 1
ATOM 2693 C CA . GLY C 3 49 ? 31.514 -40.925 -13.455 1.00 48.26 47 GLY C CA 1
ATOM 2694 C C . GLY C 3 49 ? 32.904 -41.014 -14.060 1.00 48.80 47 GLY C C 1
ATOM 2695 O O . GLY C 3 49 ? 33.486 -40.016 -14.489 1.00 51.70 47 GLY C O 1
ATOM 2696 N N . ILE C 3 50 ? 33.443 -42.230 -14.086 1.00 41.79 48 ILE C N 1
ATOM 2697 C CA . ILE C 3 50 ? 34.742 -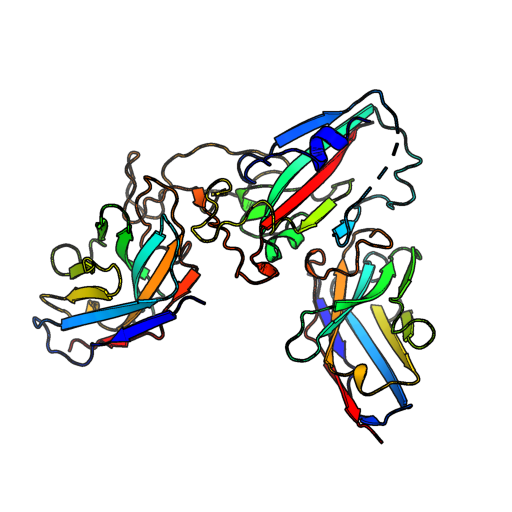42.489 -14.696 1.00 48.78 48 ILE C CA 1
ATOM 2698 C C . ILE C 3 50 ? 34.668 -43.472 -15.854 1.00 46.91 48 ILE C C 1
ATOM 2699 O O . ILE C 3 50 ? 35.637 -43.567 -16.623 1.00 47.91 48 ILE C O 1
ATOM 2704 N N . SER C 3 51 ? 33.562 -44.199 -16.011 1.00 50.30 49 SER C N 1
ATOM 2705 C CA . SER C 3 51 ? 33.368 -45.117 -17.126 1.00 55.64 49 SER C CA 1
ATOM 2706 C C . SER C 3 51 ? 31.913 -45.558 -17.151 1.00 45.88 49 SER C C 1
ATOM 2707 O O . SER C 3 51 ? 31.321 -45.798 -16.097 1.00 45.29 49 SER C O 1
ATOM 2710 N N . CYS C 3 52 ? 31.345 -45.660 -18.353 1.00 54.55 50 CYS C N 1
ATOM 2711 C CA . CYS C 3 52 ? 30.000 -46.189 -18.533 1.00 48.97 50 CYS C CA 1
ATOM 2712 C C . CYS C 3 52 ? 29.942 -46.990 -19.825 1.00 49.64 50 CYS C C 1
ATOM 2713 O O . CYS C 3 52 ? 30.872 -46.978 -20.636 1.00 46.35 50 CYS C O 1
ATOM 2716 N N . MET C 3 53 ? 28.820 -47.679 -20.015 1.00 46.27 51 MET C N 1
ATOM 2717 C CA . MET C 3 53 ? 28.594 -48.470 -21.214 1.00 48.17 51 MET C CA 1
ATOM 2718 C C . MET C 3 53 ? 27.097 -48.593 -21.445 1.00 51.80 51 MET C C 1
ATOM 2719 O O . MET C 3 53 ? 26.302 -48.527 -20.505 1.00 45.20 51 MET C O 1
ATOM 2724 N N . ARG C 3 54 ? 26.718 -48.754 -22.706 1.00 54.07 52 ARG C N 1
ATOM 2725 C CA . ARG C 3 54 ? 25.341 -49.054 -23.064 1.00 51.03 52 ARG C CA 1
ATOM 2726 C C . ARG C 3 54 ? 25.209 -50.543 -23.358 1.00 50.25 52 ARG C C 1
ATOM 2727 O O . ARG C 3 54 ? 26.181 -51.222 -23.695 1.00 51.28 52 ARG C O 1
ATOM 2735 N N . ASN C 3 55 ? 23.984 -51.052 -23.218 1.00 43.94 53 ASN C N 1
ATOM 2736 C CA . ASN C 3 55 ? 23.797 -52.499 -23.174 1.00 42.52 53 ASN C CA 1
ATOM 2737 C C . ASN C 3 55 ? 23.789 -53.132 -24.561 1.00 48.94 53 ASN C C 1
ATOM 2738 O O . ASN C 3 55 ? 24.317 -54.235 -24.738 1.00 59.09 53 ASN C O 1
ATOM 2743 N N . TRP C 3 56 ? 23.206 -52.459 -25.557 1.00 49.77 54 TRP C N 1
ATOM 2744 C CA . TRP C 3 56 ? 22.890 -53.145 -26.808 1.00 47.51 54 TRP C CA 1
ATOM 2745 C C . TRP C 3 56 ? 24.143 -53.469 -27.619 1.00 48.22 54 TRP C C 1
ATOM 2746 O O . TRP C 3 56 ? 24.270 -54.582 -28.141 1.00 50.97 54 TRP C O 1
ATOM 2757 N N . ASP C 3 57 ? 25.079 -52.525 -27.741 1.00 47.31 55 ASP C N 1
ATOM 2758 C CA . ASP C 3 57 ? 26.315 -52.783 -28.472 1.00 48.15 55 ASP C CA 1
ATOM 2759 C C . ASP C 3 57 ? 27.571 -52.732 -27.612 1.00 48.88 55 ASP C C 1
ATOM 2760 O O . ASP C 3 57 ? 28.658 -53.018 -28.126 1.00 48.23 55 ASP C O 1
ATOM 2765 N N . GLY C 3 58 ? 27.461 -52.378 -26.334 1.00 52.31 56 GLY C N 1
ATOM 2766 C CA . GLY C 3 58 ? 28.603 -52.388 -25.443 1.00 35.80 56 GLY C CA 1
ATOM 2767 C C . GLY C 3 58 ? 29.538 -51.205 -25.552 1.00 46.55 56 GLY C C 1
ATOM 2768 O O . GLY C 3 58 ? 30.625 -51.247 -24.964 1.00 47.50 56 GLY C O 1
ATOM 2769 N N . ARG C 3 59 ? 29.156 -50.149 -26.271 1.00 44.80 57 ARG C N 1
ATOM 2770 C CA . ARG C 3 59 ? 30.043 -49.005 -26.444 1.00 38.48 57 ARG C CA 1
ATOM 2771 C C . ARG C 3 59 ? 30.309 -48.321 -25.109 1.00 50.10 57 ARG C C 1
ATOM 2772 O O . ARG C 3 59 ? 29.387 -48.075 -24.325 1.00 45.21 57 ARG C O 1
ATOM 2780 N N . THR C 3 60 ? 31.577 -48.010 -24.859 1.00 43.27 58 THR C N 1
ATOM 2781 C CA . THR C 3 60 ? 32.013 -47.421 -23.604 1.00 48.16 58 THR C CA 1
ATOM 2782 C C . THR C 3 60 ? 32.649 -46.062 -23.855 1.00 51.34 58 THR C C 1
ATOM 2783 O O . THR C 3 60 ? 33.190 -45.798 -24.933 1.00 59.32 58 THR C O 1
ATOM 2787 N N . VAL C 3 61 ? 32.573 -45.199 -22.845 1.00 51.44 59 VAL C N 1
ATOM 2788 C CA . VAL C 3 61 ? 33.304 -43.939 -22.820 1.00 57.14 59 VAL C CA 1
ATOM 2789 C C . VAL C 3 61 ? 33.934 -43.792 -21.442 1.00 49.99 59 VAL C C 1
ATOM 2790 O O . VAL C 3 61 ? 33.306 -44.107 -20.425 1.00 56.48 59 VAL C O 1
ATOM 2794 N N . TYR C 3 62 ? 35.188 -43.348 -21.413 1.00 55.56 60 TYR C N 1
ATOM 2795 C CA . TYR C 3 62 ? 35.971 -43.261 -20.191 1.00 50.36 60 TYR C CA 1
ATOM 2796 C C . TYR C 3 62 ? 36.319 -41.812 -19.882 1.00 54.62 60 TYR C C 1
ATOM 2797 O O . TYR C 3 62 ? 36.279 -40.939 -20.753 1.00 58.12 60 TYR C O 1
ATOM 2806 N N . ALA C 3 63 ? 36.664 -41.567 -18.618 1.00 51.59 61 ALA C N 1
ATOM 2807 C CA . ALA C 3 63 ? 37.191 -40.275 -18.215 1.00 52.45 61 ALA C CA 1
ATOM 2808 C C . ALA C 3 63 ? 38.678 -40.186 -18.551 1.00 52.34 61 ALA C C 1
ATOM 2809 O O . ALA C 3 63 ? 39.388 -41.195 -18.523 1.00 59.89 61 ALA C O 1
ATOM 2811 N N . PRO C 3 64 ? 39.170 -38.990 -18.884 1.00 42.19 62 PRO C N 1
ATOM 2812 C CA . PRO C 3 64 ? 40.612 -38.844 -19.147 1.00 46.33 62 PRO C CA 1
ATOM 2813 C C . PRO C 3 64 ? 41.482 -39.263 -17.978 1.00 57.24 62 PRO C C 1
ATOM 2814 O O . PRO C 3 64 ? 42.621 -39.701 -18.188 1.00 59.57 62 PRO C O 1
ATOM 2818 N N . SER C 3 65 ? 40.976 -39.146 -16.748 1.00 61.15 63 SER C N 1
ATOM 2819 C CA . SER C 3 65 ? 41.755 -39.538 -15.579 1.00 51.67 63 SER C CA 1
ATOM 2820 C C . SER C 3 65 ? 42.060 -41.030 -15.570 1.00 61.62 63 SER C C 1
ATOM 2821 O O . SER C 3 65 ? 43.109 -41.443 -15.064 1.00 60.36 63 SER C O 1
ATOM 2824 N N . VAL C 3 66 ? 41.168 -41.851 -16.125 1.00 60.53 64 VAL C N 1
ATOM 2825 C CA . VAL C 3 66 ? 41.287 -43.302 -16.048 1.00 59.71 64 VAL C CA 1
ATOM 2826 C C . VAL C 3 66 ? 41.440 -43.958 -17.411 1.00 58.48 64 VAL C C 1
ATOM 2827 O O . VAL C 3 66 ? 41.612 -45.180 -17.477 1.00 62.13 64 VAL C O 1
ATOM 2831 N N . LYS C 3 67 ? 41.376 -43.194 -18.499 1.00 66.03 65 LYS C N 1
ATOM 2832 C CA . LYS C 3 67 ? 41.475 -43.785 -19.828 1.00 61.38 65 LYS C CA 1
ATOM 2833 C C . LYS C 3 67 ? 42.851 -44.405 -20.029 1.00 60.75 65 LYS C C 1
ATOM 2834 O O . LYS C 3 67 ? 43.875 -43.794 -19.709 1.00 50.78 65 LYS C O 1
ATOM 2840 N N . GLY C 3 68 ? 42.872 -45.629 -20.558 1.00 61.65 66 GLY C N 1
ATOM 2841 C CA . GLY C 3 68 ? 44.096 -46.373 -20.743 1.00 57.79 66 GLY C CA 1
ATOM 2842 C C . GLY C 3 68 ? 44.496 -47.240 -19.569 1.00 62.86 66 GLY C C 1
ATOM 2843 O O . GLY C 3 68 ? 45.360 -48.111 -19.726 1.00 52.69 66 GLY C O 1
ATOM 2844 N N . ARG C 3 69 ? 43.899 -47.028 -18.399 1.00 57.07 67 ARG C N 1
ATOM 2845 C CA . ARG C 3 69 ? 44.168 -47.835 -17.215 1.00 50.30 67 ARG C CA 1
ATOM 2846 C C . ARG C 3 69 ? 42.966 -48.641 -16.752 1.00 50.35 67 ARG C C 1
ATOM 2847 O O . ARG C 3 69 ? 43.129 -49.782 -16.316 1.00 53.85 67 ARG C O 1
ATOM 2855 N N . PHE C 3 70 ? 41.762 -48.082 -16.836 1.00 49.83 68 PHE C N 1
ATOM 2856 C CA . PHE C 3 70 ? 40.555 -48.763 -16.396 1.00 48.36 68 PHE C CA 1
ATOM 2857 C C . PHE C 3 70 ? 39.794 -49.322 -17.592 1.00 51.52 68 PHE C C 1
ATOM 2858 O O . PHE C 3 70 ? 39.840 -48.772 -18.695 1.00 53.56 68 PHE C O 1
ATOM 2866 N N . THR C 3 71 ? 39.083 -50.421 -17.359 1.00 51.33 69 THR C N 1
ATOM 2867 C CA . THR C 3 71 ? 38.292 -51.068 -18.399 1.00 44.07 69 THR C CA 1
ATOM 2868 C C . THR C 3 71 ? 36.994 -51.570 -17.789 1.00 49.91 69 THR C C 1
ATOM 2869 O O . THR C 3 71 ? 37.017 -52.412 -16.887 1.00 56.93 69 THR C O 1
ATOM 2873 N N . ILE C 3 72 ? 35.870 -51.052 -18.271 1.00 48.44 70 ILE C N 1
ATOM 2874 C CA . ILE C 3 72 ? 34.553 -51.547 -17.891 1.00 49.15 70 ILE C CA 1
ATOM 2875 C C . ILE C 3 72 ? 34.086 -52.523 -18.960 1.00 54.31 70 ILE C C 1
ATOM 2876 O O . ILE C 3 72 ? 34.243 -52.271 -20.162 1.00 44.08 70 ILE C O 1
ATOM 2881 N N . SER C 3 73 ? 33.536 -53.654 -18.527 1.00 53.50 71 SER C N 1
ATOM 2882 C CA . SER C 3 73 ? 33.103 -54.689 -19.451 1.00 45.33 71 SER C CA 1
ATOM 2883 C C . SER C 3 73 ? 31.899 -55.410 -18.863 1.00 60.93 71 SER C C 1
ATOM 2884 O O . SER C 3 73 ? 31.553 -55.240 -17.691 1.00 58.05 71 SER C O 1
ATOM 2887 N N . SER C 3 74 ? 31.260 -56.221 -19.703 1.00 57.15 72 SER C N 1
ATOM 2888 C CA . SER C 3 74 ? 30.087 -56.984 -19.311 1.00 52.79 72 SER C CA 1
ATOM 2889 C C . SER C 3 74 ? 30.211 -58.400 -19.851 1.00 51.09 72 SER C C 1
ATOM 2890 O O . SER C 3 74 ? 30.933 -58.657 -20.817 1.00 53.03 72 SER C O 1
ATOM 2893 N N . ASP C 3 75 ? 29.498 -59.319 -19.210 1.00 42.31 73 ASP C N 1
ATOM 2894 C CA . ASP C 3 75 ? 29.454 -60.697 -19.667 1.00 63.34 73 ASP C CA 1
ATOM 2895 C C . ASP C 3 75 ? 28.325 -60.877 -20.681 1.00 70.02 73 ASP C C 1
ATOM 2896 O O . ASP C 3 75 ? 27.483 -59.998 -20.878 1.00 73.11 73 ASP C O 1
ATOM 2901 N N . ASN C 3 76 ? 28.321 -62.042 -21.336 1.00 80.25 74 ASN C N 1
ATOM 2902 C CA . ASN C 3 76 ? 27.326 -62.305 -22.370 1.00 80.53 74 ASN C CA 1
ATOM 2903 C C . ASN C 3 76 ? 25.912 -62.295 -21.801 1.00 82.82 74 ASN C C 1
ATOM 2904 O O . ASN C 3 76 ? 24.992 -61.746 -22.418 1.00 86.93 74 ASN C O 1
ATOM 2909 N N . ALA C 3 77 ? 25.720 -62.886 -20.621 1.00 80.78 75 ALA C N 1
ATOM 2910 C CA . ALA C 3 77 ? 24.397 -62.956 -20.010 1.00 70.45 75 ALA C CA 1
ATOM 2911 C C . ALA C 3 77 ? 23.889 -61.606 -19.519 1.00 67.96 75 ALA C C 1
ATOM 2912 O O . ALA C 3 77 ? 22.756 -61.543 -19.027 1.00 64.31 75 ALA C O 1
ATOM 2914 N N . LYS C 3 78 ? 24.683 -60.540 -19.642 1.00 72.70 76 LYS C N 1
ATOM 2915 C CA . LYS C 3 78 ? 24.310 -59.200 -19.180 1.00 77.75 76 LYS C CA 1
ATOM 2916 C C . LYS C 3 78 ? 23.990 -59.188 -17.686 1.00 75.47 76 LYS C C 1
ATOM 2917 O O . LYS C 3 78 ? 23.156 -58.408 -17.223 1.00 71.19 76 LYS C O 1
ATOM 2923 N N . LYS C 3 79 ? 24.653 -60.054 -16.921 1.00 74.85 77 LYS C N 1
ATOM 2924 C CA . LYS C 3 79 ? 24.409 -60.194 -15.490 1.00 68.30 77 LYS C CA 1
ATOM 2925 C C . LYS C 3 79 ? 25.460 -59.498 -14.637 1.00 67.44 77 LYS C C 1
ATOM 2926 O O . LYS C 3 79 ? 25.124 -58.918 -13.600 1.00 63.48 77 LYS C O 1
ATOM 2932 N N . MET C 3 80 ? 26.723 -59.534 -15.054 1.00 60.53 78 MET C N 1
ATOM 2933 C CA . MET C 3 80 ? 27.829 -58.966 -14.296 1.00 50.43 78 MET C CA 1
ATOM 2934 C C . MET C 3 80 ? 28.503 -57.878 -15.117 1.00 58.89 78 MET C C 1
ATOM 2935 O O . MET C 3 80 ? 28.783 -58.074 -16.305 1.00 56.35 78 MET C O 1
ATOM 2940 N N . VAL C 3 81 ? 28.762 -56.738 -14.484 1.00 50.15 79 VAL C N 1
ATOM 2941 C CA . VAL C 3 81 ? 29.529 -55.652 -15.084 1.00 52.15 79 VAL C CA 1
ATOM 2942 C C . VAL C 3 81 ? 30.794 -55.477 -14.257 1.00 54.69 79 VAL C C 1
ATOM 2943 O O . VAL C 3 81 ? 30.722 -55.293 -13.035 1.00 55.12 79 VAL C O 1
ATOM 2947 N N . TYR C 3 82 ? 31.946 -55.549 -14.914 1.00 52.59 80 TYR C N 1
ATOM 2948 C CA . TYR C 3 82 ? 33.234 -55.475 -14.242 1.00 44.73 80 TYR C CA 1
ATOM 2949 C C . TYR C 3 82 ? 33.884 -54.114 -14.457 1.00 44.57 80 TYR C C 1
ATOM 2950 O O . TYR C 3 82 ? 33.540 -53.368 -15.376 1.00 57.10 80 TYR C O 1
ATOM 2959 N N . LEU C 3 83 ? 34.835 -53.800 -13.580 1.00 49.50 81 LEU C N 1
ATOM 2960 C CA . LEU C 3 83 ? 35.680 -52.614 -13.706 1.00 50.69 81 LEU C CA 1
ATOM 2961 C C . LEU C 3 83 ? 37.109 -53.061 -13.418 1.00 53.19 81 LEU C C 1
ATOM 2962 O O . LEU C 3 83 ? 37.486 -53.248 -12.257 1.00 55.18 81 LEU C O 1
ATOM 2967 N N . GLU C 3 84 ? 37.892 -53.246 -14.476 1.00 52.28 82 GLU C N 1
ATOM 2968 C CA . GLU C 3 84 ? 39.272 -53.695 -14.357 1.00 51.03 82 GLU C CA 1
ATOM 2969 C C . GLU C 3 84 ? 40.172 -52.482 -14.161 1.00 48.41 82 GLU C C 1
ATOM 2970 O O . GLU C 3 84 ? 40.284 -51.636 -15.054 1.00 55.14 82 GLU C O 1
ATOM 2976 N N . MET C 3 85 ? 40.804 -52.397 -12.996 1.00 54.38 83 MET C N 1
ATOM 2977 C CA . MET C 3 85 ? 41.666 -51.277 -12.644 1.00 56.04 83 MET C CA 1
ATOM 2978 C C . MET C 3 85 ? 43.122 -51.712 -12.750 1.00 58.24 83 MET C C 1
ATOM 2979 O O . MET C 3 85 ? 43.532 -52.682 -12.106 1.00 56.48 83 MET C O 1
ATOM 2984 N N . ASP C 3 86 ? 43.898 -50.992 -13.555 1.00 56.76 84 ASP C N 1
ATOM 2985 C CA . ASP C 3 86 ? 45.319 -51.254 -13.721 1.00 54.76 84 ASP C CA 1
ATOM 2986 C C . ASP C 3 86 ? 46.109 -49.990 -13.417 1.00 51.77 84 ASP C C 1
ATOM 2987 O O . ASP C 3 86 ? 45.603 -48.873 -13.570 1.00 52.38 84 ASP C O 1
ATOM 2992 N N . ASN C 3 87 ? 47.352 -50.181 -12.980 1.00 53.41 85 ASN C N 1
ATOM 2993 C CA . ASN C 3 87 ? 48.267 -49.091 -12.640 1.00 59.57 85 ASN C CA 1
ATOM 2994 C C . ASN C 3 87 ? 47.591 -48.074 -11.718 1.00 61.48 85 ASN C C 1
ATOM 2995 O O . ASN C 3 87 ? 47.486 -46.883 -12.018 1.00 58.14 85 ASN C O 1
ATOM 3000 N N . LEU C 3 88 ? 47.120 -48.574 -10.579 1.00 54.68 86 LEU C N 1
ATOM 3001 C CA . LEU C 3 88 ? 46.400 -47.735 -9.636 1.00 59.17 86 LEU C CA 1
ATOM 3002 C C . LEU C 3 88 ? 47.333 -46.712 -8.995 1.00 65.60 86 LEU C C 1
ATOM 3003 O O . LEU C 3 88 ? 48.540 -46.933 -8.854 1.00 60.81 86 LEU C O 1
ATOM 3008 N N . LYS C 3 89 ? 46.754 -45.577 -8.608 1.00 64.50 87 LYS C N 1
ATOM 3009 C CA . LYS C 3 89 ? 47.504 -44.480 -8.016 1.00 66.17 87 LYS C CA 1
ATOM 3010 C C . LYS C 3 89 ? 46.684 -43.868 -6.889 1.00 63.63 87 LYS C C 1
ATOM 3011 O O . LYS C 3 89 ? 45.528 -44.235 -6.658 1.00 68.79 87 LYS C O 1
ATOM 3017 N N . SER C 3 90 ? 47.300 -42.914 -6.186 1.00 71.22 88 SER C N 1
ATOM 3018 C CA . SER C 3 90 ? 46.663 -42.319 -5.016 1.00 67.92 88 SER C CA 1
ATOM 3019 C C . SER C 3 90 ? 45.376 -41.588 -5.376 1.00 70.18 88 SER C C 1
ATOM 3020 O O . SER C 3 90 ? 44.442 -41.543 -4.567 1.00 68.25 88 SER C O 1
ATOM 3023 N N . GLU C 3 91 ? 45.300 -41.020 -6.582 1.00 72.73 89 GLU C N 1
ATOM 3024 C CA . GLU C 3 91 ? 44.124 -40.250 -6.971 1.00 65.47 89 GLU C CA 1
ATOM 3025 C C . GLU C 3 91 ? 42.886 -41.120 -7.149 1.00 64.21 89 GLU C C 1
ATOM 3026 O O . GLU C 3 91 ? 41.769 -40.592 -7.139 1.00 68.17 89 GLU C O 1
ATOM 3032 N N . ASP C 3 92 ? 43.052 -42.431 -7.314 1.00 61.65 90 ASP C N 1
ATOM 3033 C CA . ASP C 3 92 ? 41.919 -43.330 -7.493 1.00 59.22 90 ASP C CA 1
ATOM 3034 C C . ASP C 3 92 ? 41.270 -43.742 -6.177 1.00 60.49 90 ASP C C 1
ATOM 3035 O O . ASP C 3 92 ? 40.292 -44.498 -6.201 1.00 55.39 90 ASP C O 1
ATOM 3040 N N . THR C 3 93 ? 41.780 -43.269 -5.042 1.00 55.94 91 THR C N 1
ATOM 3041 C CA . THR C 3 93 ? 41.234 -43.659 -3.749 1.00 59.62 91 THR C CA 1
ATOM 3042 C C . THR C 3 93 ? 39.864 -43.023 -3.536 1.00 62.35 91 THR C C 1
ATOM 3043 O O . THR C 3 93 ? 39.677 -41.827 -3.782 1.00 62.29 91 THR C O 1
ATOM 3047 N N . GLY C 3 94 ? 38.912 -43.823 -3.078 1.00 56.22 92 GLY C N 1
ATOM 3048 C CA . GLY C 3 94 ? 37.575 -43.332 -2.819 1.00 54.04 92 GLY C CA 1
ATOM 3049 C C . GLY C 3 94 ? 36.582 -44.477 -2.818 1.00 52.96 92 GLY C C 1
ATOM 3050 O O . GLY C 3 94 ? 36.954 -45.650 -2.810 1.00 56.88 92 GLY C O 1
ATOM 3051 N N . VAL C 3 95 ? 35.304 -44.105 -2.825 1.00 51.00 93 VAL C N 1
ATOM 3052 C CA . VAL C 3 95 ? 34.205 -45.063 -2.866 1.00 50.54 93 VAL C CA 1
ATOM 3053 C C . VAL C 3 95 ? 33.738 -45.201 -4.308 1.00 54.23 93 VAL C C 1
ATOM 3054 O O . VAL C 3 95 ? 33.535 -44.196 -5.003 1.00 55.55 93 VAL C O 1
ATOM 3058 N N . TYR C 3 96 ? 33.567 -46.440 -4.761 1.00 46.40 94 TYR C N 1
ATOM 3059 C CA . TYR C 3 96 ? 33.153 -46.735 -6.128 1.00 55.57 94 TYR C CA 1
ATOM 3060 C C . TYR C 3 96 ? 31.746 -47.317 -6.120 1.00 51.23 94 TYR C C 1
ATOM 3061 O O . TYR C 3 96 ? 31.498 -48.344 -5.478 1.00 50.42 94 TYR C O 1
ATOM 3070 N N . TYR C 3 97 ? 30.834 -46.658 -6.828 1.00 46.94 95 TYR C N 1
ATOM 3071 C CA . TYR C 3 97 ? 29.471 -47.126 -7.022 1.00 48.17 95 TYR C CA 1
ATOM 3072 C C . TYR C 3 97 ? 29.269 -47.530 -8.476 1.00 53.65 95 TYR C C 1
ATOM 3073 O O . TYR C 3 97 ? 29.890 -46.969 -9.383 1.00 50.57 95 TYR C O 1
ATOM 3082 N N . CYS C 3 98 ? 28.389 -48.503 -8.698 1.00 47.88 96 CYS C N 1
ATOM 3083 C CA . CYS C 3 98 ? 27.877 -48.787 -10.031 1.00 57.20 96 CYS C CA 1
ATOM 3084 C C . CYS C 3 98 ? 26.420 -48.354 -10.104 1.00 57.25 96 CYS C C 1
ATOM 3085 O O . CYS C 3 98 ? 25.650 -48.568 -9.161 1.00 53.53 96 CYS C O 1
ATOM 3088 N N . ALA C 3 99 ? 26.053 -47.731 -11.219 1.00 45.24 97 ALA C N 1
ATOM 3089 C CA . ALA C 3 99 ? 24.728 -47.161 -11.386 1.00 50.01 97 ALA C CA 1
ATOM 3090 C C . ALA C 3 99 ? 24.143 -47.588 -12.723 1.00 53.69 97 ALA C C 1
ATOM 3091 O O . ALA C 3 99 ? 24.870 -47.895 -13.673 1.00 51.19 97 ALA C O 1
ATOM 3093 N N . ALA C 3 100 ? 22.814 -47.606 -12.785 1.00 48.99 98 ALA C N 1
ATOM 3094 C CA . ALA C 3 100 ? 22.100 -47.990 -13.991 1.00 47.20 98 ALA C CA 1
ATOM 3095 C C . ALA C 3 100 ? 20.938 -47.034 -14.212 1.00 53.26 98 ALA C C 1
ATOM 3096 O O . ALA C 3 100 ? 20.339 -46.527 -13.260 1.00 60.05 98 ALA C O 1
ATOM 3098 N N . GLY C 3 101 ? 20.626 -46.794 -15.482 1.00 52.82 99 GLY C N 1
ATOM 3099 C CA . GLY C 3 101 ? 19.528 -45.931 -15.844 1.00 50.63 99 GLY C CA 1
ATOM 3100 C C . GLY C 3 101 ? 19.133 -46.087 -17.297 1.00 52.93 99 GLY C C 1
ATOM 3101 O O . GLY C 3 101 ? 19.900 -46.593 -18.121 1.00 54.95 99 GLY C O 1
ATOM 3102 N N . PRO C 3 102 ? 17.920 -45.657 -17.639 1.00 55.35 100 PRO C N 1
ATOM 3103 C CA . PRO C 3 102 ? 17.470 -45.749 -19.030 1.00 50.62 100 PRO C CA 1
ATOM 3104 C C . PRO C 3 102 ? 18.328 -44.895 -19.952 1.00 50.77 100 PRO C C 1
ATOM 3105 O O . PRO C 3 102 ? 19.068 -44.007 -19.522 1.00 60.17 100 PRO C O 1
ATOM 3109 N N . LEU C 3 103 ? 18.218 -45.181 -21.249 1.00 54.07 101 LEU C N 1
ATOM 3110 C CA . LEU C 3 103 ? 18.998 -44.491 -22.254 1.00 50.65 101 LEU C CA 1
ATOM 3111 C C . LEU C 3 103 ? 18.223 -44.552 -23.561 1.00 49.31 101 LEU C C 1
ATOM 3112 O O . LEU C 3 103 ? 17.669 -45.611 -23.891 1.00 51.36 101 LEU C O 1
ATOM 3117 N N . PRO C 3 104 ? 18.143 -43.448 -24.307 1.00 47.14 102 PRO C N 1
ATOM 3118 C CA . PRO C 3 104 ? 17.449 -43.493 -25.594 1.00 53.29 102 PRO C CA 1
ATOM 3119 C C . PRO C 3 104 ? 18.213 -44.349 -26.585 1.00 44.68 102 PRO C C 1
ATOM 3120 O O . PRO C 3 104 ? 19.447 -44.475 -26.497 1.00 49.42 102 PRO C O 1
ATOM 3124 N N . PRO C 3 105 ? 17.523 -44.968 -27.543 1.00 54.67 103 PRO C N 1
ATOM 3125 C CA . PRO C 3 105 ? 18.220 -45.799 -28.534 1.00 54.13 103 PRO C CA 1
ATOM 3126 C C . PRO C 3 105 ? 19.224 -44.987 -29.338 1.00 46.78 103 PRO C C 1
ATOM 3127 O O . PRO C 3 105 ? 18.964 -43.844 -29.719 1.00 47.75 103 PRO C O 1
ATOM 3131 N N . GLY C 3 106 ? 20.383 -45.592 -29.591 1.00 53.12 104 GLY C N 1
ATOM 3132 C CA . GLY C 3 106 ? 21.399 -44.959 -30.412 1.00 49.42 104 GLY C CA 1
ATOM 3133 C C . GLY C 3 106 ? 22.073 -43.762 -29.782 1.00 52.28 104 GLY C C 1
ATOM 3134 O O . GLY C 3 106 ? 22.588 -42.902 -30.502 1.00 55.29 104 GLY C O 1
ATOM 3135 N N . ILE C 3 107 ? 22.089 -43.686 -28.454 1.00 50.48 105 ILE C N 1
ATOM 3136 C CA . ILE C 3 107 ? 22.665 -42.563 -27.726 1.00 42.50 105 ILE C CA 1
ATOM 3137 C C . ILE C 3 107 ? 23.795 -43.080 -26.847 1.00 48.37 105 ILE C C 1
ATOM 3138 O O . ILE C 3 107 ? 23.664 -44.126 -26.202 1.00 56.94 105 ILE C O 1
ATOM 3143 N N . SER C 3 108 ? 24.907 -42.349 -26.832 1.00 46.65 106 SER C N 1
ATOM 3144 C CA . SER C 3 108 ? 26.029 -42.703 -25.976 1.00 55.79 106 SER C CA 1
ATOM 3145 C C . SER C 3 108 ? 25.695 -42.430 -24.513 1.00 51.64 106 SER C C 1
ATOM 3146 O O . SER C 3 108 ? 24.963 -41.492 -24.182 1.00 47.17 106 SER C O 1
ATOM 3149 N N . CYS C 3 109 ? 26.239 -43.265 -23.631 1.00 52.41 107 CYS C N 1
ATOM 3150 C CA . CYS C 3 109 ? 26.023 -43.073 -22.205 1.00 53.16 107 CYS C CA 1
ATOM 3151 C C . CYS C 3 109 ? 26.780 -41.840 -21.717 1.00 54.22 107 CYS C C 1
ATOM 3152 O O . CYS C 3 109 ? 27.778 -41.414 -22.306 1.00 52.96 107 CYS C O 1
ATOM 3155 N N . ARG C 3 110 ? 26.283 -41.262 -20.624 1.00 49.99 108 ARG C N 1
ATOM 3156 C CA . ARG C 3 110 ? 26.734 -39.963 -20.141 1.00 47.03 108 ARG C CA 1
ATOM 3157 C C . ARG C 3 110 ? 27.608 -40.119 -18.905 1.00 48.61 108 ARG C C 1
ATOM 3158 O O . ARG C 3 110 ? 27.221 -40.793 -17.944 1.00 47.82 108 ARG C O 1
ATOM 3166 N N . ILE C 3 111 ? 28.780 -39.490 -18.942 1.00 51.57 109 ILE C N 1
ATOM 3167 C CA . ILE C 3 111 ? 29.634 -39.284 -17.772 1.00 52.50 109 ILE C CA 1
ATOM 3168 C C . ILE C 3 111 ? 30.314 -37.927 -17.908 1.00 57.48 109 ILE C C 1
ATOM 3169 O O . ILE C 3 111 ? 30.487 -37.413 -19.020 1.00 52.81 109 ILE C O 1
ATOM 3174 N N . PRO C 3 112 ? 30.717 -37.319 -16.777 1.00 53.28 110 PRO C N 1
ATOM 3175 C CA . PRO C 3 112 ? 30.653 -37.802 -15.391 1.00 56.94 110 PRO C CA 1
ATOM 3176 C C . PRO C 3 112 ? 29.385 -37.402 -14.645 1.00 47.87 110 PRO C C 1
ATOM 3177 O O . PRO C 3 112 ? 29.374 -37.431 -13.419 1.00 54.01 110 PRO C O 1
ATOM 3181 N N . THR C 3 113 ? 28.307 -37.039 -15.333 1.00 49.19 111 THR C N 1
ATOM 3182 C CA . THR C 3 113 ? 27.104 -36.609 -14.635 1.00 46.42 111 THR C CA 1
ATOM 3183 C C . THR C 3 113 ? 26.463 -37.787 -13.903 1.00 53.48 111 THR C C 1
ATOM 3184 O O . THR C 3 113 ? 26.455 -38.911 -14.416 1.00 55.37 111 THR C O 1
ATOM 3188 N N . PRO C 3 114 ? 25.952 -37.573 -12.688 1.00 51.92 112 PRO C N 1
ATOM 3189 C CA . PRO C 3 114 ? 25.142 -38.609 -12.035 1.00 50.39 112 PRO C CA 1
ATOM 3190 C C . PRO C 3 114 ? 23.710 -38.654 -12.536 1.00 54.56 112 PRO C C 1
ATOM 3191 O O . PRO C 3 114 ? 23.001 -39.627 -12.247 1.00 54.14 112 PRO C O 1
ATOM 3195 N N . LEU C 3 115 ? 23.269 -37.636 -13.271 1.00 47.72 113 LEU C N 1
ATOM 3196 C CA . LEU C 3 115 ? 21.905 -37.592 -13.773 1.00 50.47 113 LEU C CA 1
ATOM 3197 C C . LEU C 3 115 ? 21.694 -38.651 -14.850 1.00 53.20 113 LEU C C 1
ATOM 3198 O O . LEU C 3 115 ? 22.604 -38.990 -15.611 1.00 53.99 113 LEU C O 1
ATOM 3203 N N . GLY C 3 116 ? 20.472 -39.175 -14.909 1.00 49.59 114 GLY C N 1
ATOM 3204 C CA . GLY C 3 116 ? 20.145 -40.244 -15.825 1.00 51.22 114 GLY C CA 1
ATOM 3205 C C . GLY C 3 116 ? 20.347 -41.638 -15.275 1.00 50.23 114 GLY C C 1
ATOM 3206 O O . GLY C 3 116 ? 20.020 -42.612 -15.965 1.00 59.09 114 GLY C O 1
ATOM 3207 N N . TYR C 3 117 ? 20.880 -41.767 -14.062 1.00 48.22 115 TYR C N 1
ATOM 3208 C CA . TYR C 3 117 ? 21.067 -43.053 -13.400 1.00 54.86 115 TYR C CA 1
ATOM 3209 C C . TYR C 3 117 ? 20.094 -43.119 -12.229 1.00 52.47 115 TYR C C 1
ATOM 3210 O O . TYR C 3 117 ? 20.208 -42.341 -11.275 1.00 52.23 115 TYR C O 1
ATOM 3219 N N . ASP C 3 118 ? 19.139 -44.044 -12.303 1.00 52.06 116 ASP C N 1
ATOM 3220 C CA . ASP C 3 118 ? 18.069 -44.125 -11.318 1.00 54.64 116 ASP C CA 1
ATOM 3221 C C . ASP C 3 118 ? 18.304 -45.181 -10.246 1.00 55.35 116 ASP C C 1
ATOM 3222 O O . ASP C 3 118 ? 17.635 -45.142 -9.209 1.00 54.69 116 ASP C O 1
ATOM 3227 N N . ASP C 3 119 ? 19.229 -46.112 -10.466 1.00 57.66 117 ASP C N 1
ATOM 3228 C CA . ASP C 3 119 ? 19.520 -47.173 -9.512 1.00 47.75 117 ASP C CA 1
ATOM 3229 C C . ASP C 3 119 ? 21.010 -47.180 -9.209 1.00 58.85 117 ASP C C 1
ATOM 3230 O O . ASP C 3 119 ? 21.836 -47.065 -10.119 1.00 57.22 117 ASP C O 1
ATOM 3235 N N . TRP C 3 120 ? 21.349 -47.313 -7.927 1.00 57.14 118 TRP C N 1
ATOM 3236 C CA . TRP C 3 120 ? 22.730 -47.257 -7.473 1.00 47.78 118 TRP C CA 1
ATOM 3237 C C . TRP C 3 120 ? 23.032 -48.448 -6.574 1.00 51.99 118 TRP C C 1
ATOM 3238 O O . TRP C 3 120 ? 22.129 -49.131 -6.084 1.00 55.49 118 TRP C O 1
ATOM 3249 N N . GLY C 3 121 ? 24.327 -48.692 -6.370 1.00 56.73 119 GLY C N 1
ATOM 3250 C CA . GLY C 3 121 ? 24.789 -49.718 -5.463 1.00 56.14 119 GLY C CA 1
ATOM 3251 C C . GLY C 3 121 ? 25.187 -49.146 -4.109 1.00 58.66 119 GLY C C 1
ATOM 3252 O O . GLY C 3 121 ? 25.131 -47.944 -3.860 1.00 54.52 119 GLY C O 1
ATOM 3253 N N . GLN C 3 122 ? 25.606 -50.050 -3.222 1.00 62.94 120 GLN C N 1
ATOM 3254 C CA . GLN C 3 122 ? 25.943 -49.655 -1.859 1.00 63.33 120 GLN C CA 1
ATOM 3255 C C . GLN C 3 122 ? 27.324 -49.020 -1.748 1.00 64.18 120 GLN C C 1
ATOM 3256 O O . GLN C 3 122 ? 27.612 -48.375 -0.734 1.00 69.54 120 GLN C O 1
ATOM 3262 N N . GLY C 3 123 ? 28.175 -49.183 -2.753 1.00 63.81 121 GLY C N 1
ATOM 3263 C CA . GLY C 3 123 ? 29.491 -48.582 -2.739 1.00 54.38 121 GLY C CA 1
ATOM 3264 C C . GLY C 3 123 ? 30.562 -49.543 -2.247 1.00 56.12 121 GLY C C 1
ATOM 3265 O O . GLY C 3 123 ? 30.294 -50.534 -1.564 1.00 52.03 121 GLY C O 1
ATOM 3266 N N . THR C 3 124 ? 31.806 -49.232 -2.607 1.00 56.77 122 THR C N 1
ATOM 3267 C CA . THR C 3 124 ? 32.949 -50.058 -2.242 1.00 53.88 122 THR C CA 1
ATOM 3268 C C . THR C 3 124 ? 34.159 -49.162 -2.041 1.00 49.32 122 THR C C 1
ATOM 3269 O O . THR C 3 124 ? 34.443 -48.306 -2.884 1.00 57.75 122 THR C O 1
ATOM 3273 N N . GLN C 3 125 ? 34.866 -49.363 -0.933 1.00 59.47 123 GLN C N 1
ATOM 3274 C CA . GLN C 3 125 ? 36.034 -48.558 -0.604 1.00 63.61 123 GLN C CA 1
ATOM 3275 C C . GLN C 3 125 ? 37.276 -49.146 -1.262 1.00 50.76 123 GLN C C 1
ATOM 3276 O O . GLN C 3 125 ? 37.587 -50.327 -1.077 1.00 55.29 123 GLN C O 1
ATOM 3282 N N . VAL C 3 126 ? 37.978 -48.319 -2.033 1.00 55.59 124 VAL C N 1
ATOM 3283 C CA . VAL C 3 126 ? 39.228 -48.697 -2.682 1.00 55.93 124 VAL C CA 1
ATOM 3284 C C . VAL C 3 126 ? 40.305 -47.733 -2.206 1.00 58.11 124 VAL C 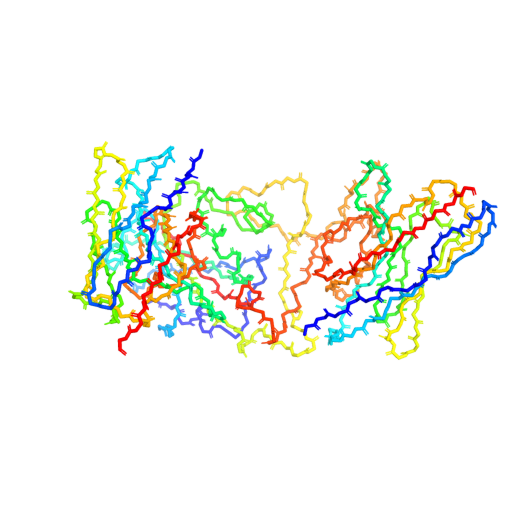C 1
ATOM 3285 O O . VAL C 3 126 ? 40.209 -46.522 -2.441 1.00 54.48 124 VAL C O 1
ATOM 3289 N N . THR C 3 127 ? 41.325 -48.267 -1.536 1.00 61.16 125 THR C N 1
ATOM 3290 C CA . THR C 3 127 ? 42.402 -47.468 -0.963 1.00 61.52 125 THR C CA 1
ATOM 3291 C C . THR C 3 127 ? 43.708 -47.828 -1.655 1.00 62.48 125 THR C C 1
ATOM 3292 O O . THR C 3 127 ? 44.137 -48.986 -1.615 1.00 65.13 125 THR C O 1
ATOM 3296 N N . VAL C 3 128 ? 44.338 -46.837 -2.281 1.00 58.29 126 VAL C N 1
ATOM 3297 C CA . VAL C 3 128 ? 45.604 -47.016 -2.985 1.00 62.10 126 VAL C CA 1
ATOM 3298 C C . VAL C 3 128 ? 46.644 -46.175 -2.256 1.00 70.90 126 VAL C C 1
ATOM 3299 O O . VAL C 3 128 ? 46.686 -44.948 -2.412 1.00 78.03 126 VAL C O 1
ATOM 3303 N N . SER C 3 129 ? 47.490 -46.828 -1.465 1.00 69.29 127 SER C N 1
ATOM 3304 C CA . SER C 3 129 ? 48.543 -46.137 -0.726 1.00 71.26 127 SER C CA 1
ATOM 3305 C C . SER C 3 129 ? 49.725 -47.064 -0.462 1.00 65.28 127 SER C C 1
ATOM 3306 O O . SER C 3 129 ? 49.547 -48.224 -0.090 1.00 65.01 127 SER C O 1
#

Solvent-accessible surface area: 19507 Å² total; per-residue (Å²): 43,74,71,69,58,11,57,114,33,133,98,10,28,12,0,38,31,5,75,90,71,154,5,37,148,58,169,204,28,141,77,17,5,37,0,0,12,59,43,33,16,119,45,53,139,92,45,101,90,80,20,17,48,1,0,11,0,0,0,26,0,54,18,0,67,28,1,3,24,49,28,106,24,62,0,0,24,50,1,2,37,3,27,123,119,13,75,0,1,0,16,1,36,60,4,23,204,122,5,19,110,98,43,3,4,37,78,2,32,26,5,6,16,54,100,67,86,10,142,62,65,62,106,22,105,49,69,139,37,62,82,46,24,157,68,95,15,132,61,102,35,13,59,36,14,6,34,4,6,2,2,0,0,0,32,51,105,41,43,52,18,89,29,0,20,6,0,0,0,16,16,49,84,100,128,26,99,2,58,9,75,35,26,90,122,27,140,51,54,25,60,28,123,0,19,0,62,5,43,69,41,85,1,67,42,14,0,0,0,1,0,38,59,28,125,90,110,106,73,83,10,1,0,1,5,13,25,64,118,22,62,65,53,45,31,134,68,0,120,78,53,5,70,15,52,69,44,101,104,139,36,6,0,36,0,50,0,64,52,1,40,58,147,3,30,2,65,0,20,0,0,0,3,76,0,40,3,58,97,72,0,0,62,29,29,18,0,0,22,59,47,12,124,20,19,90,0,56,7,51,87,143,168,30,114,8,74,13,65,48,27,32,136,24,132,77,47,21,73,39,141,0,14,0,26,7,50,43,33,60,20,68,70,16,4,5,0,0,0,14,60,12,111,91,108,141,73,70,2,10,0,0,17,10,34,108,73,27,145,48,24,34,5,103,78,1,140,81,31,5,61,5,34,43,45,147,83,104,104,51,3,48,0,70,0,70,89,2,89,72,122,2,30,3,36,1,24,0,0,2,4,7,3,5,70,52,23,18,3,7,0,19,12,57,88,13,18,86,32,68,12,110,14,18,91,0,42,3,91

B-factor: mean 60.16, std 15.17, range [34.76, 145.12]

GO terms:
  GO:0044228 host cell surface (C, IDA)
  GO:0005768 endosome (C, IDA)
  GO:0039660 structural constituent of virion (F, IDA)
  GO:0019062 virion attachment to host cell (P, IDA)
  GO:0046718 symbiont entry into host cell (P, IDA)
  GO:0098670 entry receptor-mediated virion attachment to host cell (P, IDA)
  GO:0140522 fusogenic activity (F, IDA)
  GO:0046789 host cell surface receptor binding (F, IDA)
  GO:0048018 receptor ligand activity (F, IDA)
  GO:0043655 host extracellular region (C, IC)
  GO:0044173 host cell endoplasmic reticulum-Golgi intermediate compartment membrane (C, EXP)
  GO:0055036 virion membrane (C, EXP)
  GO:0020002 host cell plasma membrane (C, EXP)
  GO:0005515 protein binding (F, IPI)
  GO:0055036 virion membrane (C, TAS)
  GO:0005886 plasma membrane (C, TAS)
  GO:0042802 identical protein binding (F, IPI)
  GO:0046598 positive regulation of viral entry into host cell (P, IDA)
  GO:0016020 membrane (C, IDA)
  GO:0019031 viral envelope (C, IDA)